Protein AF-0000000070922045 (afdb_homodimer)

Structure (mmCIF, N/CA/C/O backbone):
data_AF-0000000070922045-model_v1
#
loop_
_entity.id
_entity.type
_entity.pdbx_description
1 polymer 'Cytochrome c-type protein'
#
loop_
_atom_site.group_PDB
_atom_site.id
_atom_site.type_symbol
_atom_site.label_atom_id
_atom_site.label_alt_id
_atom_site.label_comp_id
_atom_site.label_asym_id
_atom_site.label_entity_id
_atom_site.label_seq_id
_atom_site.pdbx_PDB_ins_code
_atom_site.Cartn_x
_atom_site.Cartn_y
_atom_site.Cartn_z
_atom_site.occupancy
_atom_site.B_iso_or_equiv
_atom_site.auth_seq_id
_atom_site.auth_comp_id
_atom_site.auth_asym_id
_atom_site.auth_atom_id
_atom_site.pdbx_PDB_model_num
ATOM 1 N N . MET A 1 1 ? -39.562 72.812 5.473 1 36.62 1 MET A N 1
ATOM 2 C CA . MET A 1 1 ? -38.281 72.25 5.934 1 36.62 1 MET A CA 1
ATOM 3 C C . MET A 1 1 ? -38.281 70.75 5.969 1 36.62 1 MET A C 1
ATOM 5 O O . MET A 1 1 ? -39.031 70.125 6.742 1 36.62 1 MET A O 1
ATOM 9 N N . SER A 1 2 ? -38.094 70.062 4.801 1 43.34 2 SER A N 1
ATOM 10 C CA . SER A 1 2 ? -38.219 68.688 4.406 1 43.34 2 SER A CA 1
ATOM 11 C C . SER A 1 2 ? -37.25 67.812 5.164 1 43.34 2 SER A C 1
ATOM 13 O O . SER A 1 2 ? -36.031 68.062 5.141 1 43.34 2 SER A O 1
ATOM 15 N N . ASP A 1 3 ? -37.656 67.25 6.273 1 44.44 3 ASP A N 1
ATOM 16 C CA . ASP A 1 3 ? -36.938 66.25 7.129 1 44.44 3 ASP A CA 1
ATOM 17 C C . ASP A 1 3 ? -36.438 65.062 6.32 1 44.44 3 ASP A C 1
ATOM 19 O O . ASP A 1 3 ? -37.25 64.312 5.77 1 44.44 3 ASP A O 1
ATOM 23 N N . GLN A 1 4 ? -35.375 65.25 5.566 1 46.22 4 GLN A N 1
ATOM 24 C CA . GLN A 1 4 ? -34.75 64.188 4.828 1 46.22 4 GLN A CA 1
ATOM 25 C C . GLN A 1 4 ? -34.375 63.031 5.75 1 46.22 4 GLN A C 1
ATOM 27 O O . GLN A 1 4 ? -33.812 63.219 6.832 1 46.22 4 GLN A O 1
ATOM 32 N N . PRO A 1 5 ? -35.094 61.875 5.66 1 49.5 5 PRO A N 1
ATOM 33 C CA . PRO A 1 5 ? -34.812 60.719 6.504 1 49.5 5 PRO A CA 1
ATOM 34 C C . PRO A 1 5 ? -33.344 60.344 6.488 1 49.5 5 PRO A C 1
ATOM 36 O O . PRO A 1 5 ? -32.656 60.469 5.461 1 49.5 5 PRO A O 1
ATOM 39 N N . LYS A 1 6 ? -32.625 60.594 7.629 1 47.5 6 LYS A N 1
ATOM 40 C CA . LYS A 1 6 ? -31.234 60.188 7.855 1 47.5 6 LYS A CA 1
ATOM 41 C C . LYS A 1 6 ? -30.984 58.75 7.434 1 47.5 6 LYS A C 1
ATOM 43 O O . LYS A 1 6 ? -31.812 57.875 7.668 1 47.5 6 LYS A O 1
ATOM 48 N N . ASN A 1 7 ? -30.266 58.594 6.293 1 43.38 7 ASN A N 1
ATOM 49 C CA . ASN A 1 7 ? -29.766 57.344 5.719 1 43.38 7 ASN A CA 1
ATOM 50 C C . ASN A 1 7 ? -29.266 56.406 6.801 1 43.38 7 ASN A C 1
ATOM 52 O O . ASN A 1 7 ? -28.453 56.781 7.645 1 43.38 7 ASN A O 1
ATOM 56 N N . PRO A 1 8 ? -30.047 55.406 7.211 1 45.75 8 PRO A N 1
ATOM 57 C CA . PRO A 1 8 ? -29.516 54.469 8.203 1 45.75 8 PRO A CA 1
ATOM 58 C C . PRO A 1 8 ? -28.062 54.094 7.949 1 45.75 8 PRO A C 1
ATOM 60 O O . PRO A 1 8 ? -27.656 53.938 6.797 1 45.75 8 PRO A O 1
ATOM 63 N N . GLU A 1 9 ? -27.109 54.719 8.672 1 40.56 9 GLU A N 1
ATOM 64 C CA . GLU A 1 9 ? -25.703 54.344 8.648 1 40.56 9 GLU A CA 1
ATOM 65 C C . GLU A 1 9 ? -25.531 52.844 8.5 1 40.56 9 GLU A C 1
ATOM 67 O O . GLU A 1 9 ? -26.125 52.062 9.258 1 40.56 9 GLU A O 1
ATOM 72 N N . ARG A 1 10 ? -25.375 52.375 7.293 1 40.41 10 ARG A N 1
ATOM 73 C CA . ARG A 1 10 ? -25 51 6.977 1 40.41 10 ARG A CA 1
ATOM 74 C C . ARG A 1 10 ? -23.969 50.469 7.977 1 40.41 10 ARG A C 1
ATOM 76 O O . ARG A 1 10 ? -22.875 51.031 8.109 1 40.41 10 ARG A O 1
ATOM 83 N N . ARG A 1 11 ? -24.453 50.219 9.195 1 43.78 11 ARG A N 1
ATOM 84 C CA . ARG A 1 11 ? -23.562 49.438 10.031 1 43.78 11 ARG A CA 1
ATOM 85 C C . ARG A 1 11 ? -22.781 48.438 9.195 1 43.78 11 ARG A C 1
ATOM 87 O O . ARG A 1 11 ? -23.375 47.625 8.461 1 43.78 11 ARG A O 1
ATOM 94 N N . GLY A 1 12 ? -21.672 48.875 8.617 1 37.22 12 GLY A N 1
ATOM 95 C CA . GLY A 1 12 ? -20.734 48.062 7.863 1 37.22 12 GLY A CA 1
ATOM 96 C C . GLY A 1 12 ? -20.609 46.656 8.398 1 37.22 12 GLY A C 1
ATOM 97 O O . GLY A 1 12 ? -20.578 46.438 9.609 1 37.22 12 GLY A O 1
ATOM 98 N N . LEU A 1 13 ? -21.297 45.719 7.746 1 43.31 13 LEU A N 1
ATOM 99 C CA . LEU A 1 13 ? -21.078 44.281 7.906 1 43.31 13 LEU A CA 1
ATOM 100 C C . LEU A 1 13 ? -19.641 43.969 8.266 1 43.31 13 LEU A C 1
ATOM 102 O O . LEU A 1 13 ? -19.281 42.812 8.516 1 43.31 13 LEU A O 1
ATOM 106 N N . TRP A 1 14 ? -18.719 44.938 7.816 1 40.72 14 TRP A N 1
ATOM 107 C CA . TRP A 1 14 ? -17.328 44.688 8.164 1 40.72 14 TRP A CA 1
ATOM 108 C C . TRP A 1 14 ? -17.109 44.781 9.672 1 40.72 14 TRP A C 1
ATOM 110 O O . TRP A 1 14 ? -16.031 45.188 10.125 1 40.72 14 TRP A O 1
ATOM 120 N N . GLY A 1 15 ? -18.141 45.062 10.461 1 41.53 15 GLY A N 1
ATOM 121 C CA . GLY A 1 15 ? -17.719 45.125 11.852 1 41.53 15 GLY A CA 1
ATOM 122 C C . GLY A 1 15 ? -16.719 44.031 12.219 1 41.53 15 GLY A C 1
ATOM 123 O O . GLY A 1 15 ? -16.828 42.906 11.758 1 41.53 15 GLY A O 1
ATOM 124 N N . TRP A 1 16 ? -15.461 44.406 12.234 1 42.47 16 TRP A N 1
ATOM 125 C CA . TRP A 1 16 ? -14.352 43.594 12.75 1 42.47 16 TRP A CA 1
ATOM 126 C C . TRP A 1 16 ? -14.82 42.656 13.844 1 42.47 16 TRP A C 1
ATOM 128 O O . TRP A 1 16 ? -15.508 43.062 14.781 1 42.47 16 TRP A O 1
ATOM 138 N N . PRO A 1 17 ? -15.164 41.375 13.539 1 48.84 17 PRO A N 1
ATOM 139 C CA . PRO A 1 17 ? -15.539 40.531 14.68 1 48.84 17 PRO A CA 1
ATOM 140 C C . PRO A 1 17 ? -14.82 40.906 15.969 1 48.84 17 PRO A C 1
ATOM 142 O O . PRO A 1 17 ? -13.664 41.375 15.922 1 48.84 17 PRO A O 1
ATOM 145 N N . ARG A 1 18 ? -15.422 41.531 16.859 1 48.91 18 ARG A N 1
ATOM 146 C CA . ARG A 1 18 ? -14.914 41.906 18.172 1 48.91 18 ARG A CA 1
ATOM 147 C C . ARG A 1 18 ? -13.812 40.938 18.625 1 48.91 18 ARG A C 1
ATOM 149 O O . ARG A 1 18 ? -13.695 39.812 18.094 1 48.91 18 ARG A O 1
ATOM 156 N N . THR A 1 19 ? -12.914 41.219 19.609 1 52.97 19 THR A N 1
ATOM 157 C CA . THR A 1 19 ? -11.797 40.594 20.312 1 52.97 19 THR A CA 1
ATOM 158 C C . THR A 1 19 ? -12.055 39.094 20.531 1 52.97 19 THR A C 1
ATOM 160 O O . THR A 1 19 ? -11.148 38.281 20.391 1 52.97 19 THR A O 1
ATOM 163 N N . ARG A 1 20 ? -13.211 38.781 20.938 1 52.66 20 ARG A N 1
ATOM 164 C CA . ARG A 1 20 ? -13.578 37.375 21.156 1 52.66 20 ARG A CA 1
ATOM 165 C C . ARG A 1 20 ? -13.547 36.594 19.859 1 52.66 20 ARG A C 1
ATOM 167 O O . ARG A 1 20 ? -13.344 35.375 19.859 1 52.66 20 ARG A O 1
ATOM 174 N N . TRP A 1 21 ? -13.859 37.188 18.734 1 53.72 21 TRP A N 1
ATOM 175 C CA . TRP A 1 21 ? -13.758 36.531 17.453 1 53.72 21 TRP A CA 1
ATOM 176 C C . TRP A 1 21 ? -12.297 36.281 17.078 1 53.72 21 TRP A C 1
ATOM 178 O O . TRP A 1 21 ? -11.969 35.281 16.422 1 53.72 21 TRP A O 1
ATOM 188 N N . LEU A 1 22 ? -11.469 37.219 17.516 1 53.53 22 LEU A N 1
ATOM 189 C CA . LEU A 1 22 ? -10.047 37 17.266 1 53.53 22 LEU A CA 1
ATOM 190 C C . LEU A 1 22 ? -9.555 35.75 18 1 53.53 22 LEU A C 1
ATOM 192 O O . LEU A 1 22 ? -8.75 34.969 17.469 1 53.53 22 LEU A O 1
ATOM 196 N N . LEU A 1 23 ? -9.922 35.75 19.312 1 56.22 23 LEU A N 1
ATOM 197 C CA . LEU A 1 23 ? -9.516 34.562 20.031 1 56.22 23 LEU A CA 1
ATOM 198 C C . LEU A 1 23 ? -10.328 33.344 19.594 1 56.22 23 LEU A C 1
ATOM 200 O O . LEU A 1 23 ? -9.875 32.219 19.719 1 56.22 23 LEU A O 1
ATOM 204 N N . GLY A 1 24 ? -11.586 33.562 19.25 1 60.12 24 GLY A N 1
ATOM 205 C CA . GLY A 1 24 ? -12.477 32.5 18.797 1 60.12 24 GLY A CA 1
ATOM 206 C C . GLY A 1 24 ? -12.008 31.828 17.516 1 60.12 24 GLY A C 1
ATOM 207 O O . GLY A 1 24 ? -12.195 30.625 17.328 1 60.12 24 GLY A O 1
ATOM 208 N N . ILE A 1 25 ? -11.383 32.656 16.703 1 65.62 25 ILE A N 1
ATOM 209 C CA . ILE A 1 25 ? -10.961 32.125 15.406 1 65.62 25 ILE A CA 1
ATOM 210 C C . ILE A 1 25 ? -9.805 31.156 15.594 1 65.62 25 ILE A C 1
ATOM 212 O O . ILE A 1 25 ? -9.844 30.031 15.07 1 65.62 25 ILE A O 1
ATOM 216 N N . PRO A 1 26 ? -8.852 31.594 16.453 1 75.69 26 PRO A N 1
ATOM 217 C CA . PRO A 1 26 ? -7.785 30.594 16.625 1 75.69 26 PRO A CA 1
ATOM 218 C C . PRO A 1 26 ? -8.266 29.328 17.344 1 75.69 26 PRO A C 1
ATOM 220 O O . PRO A 1 26 ? -7.867 28.234 16.969 1 75.69 26 PRO A O 1
ATOM 223 N N . ILE A 1 27 ? -9.125 29.531 18.312 1 80 27 ILE A N 1
ATOM 224 C CA . ILE A 1 27 ? -9.625 28.359 19.031 1 80 27 ILE A CA 1
ATOM 225 C C . ILE A 1 27 ? -10.516 27.531 18.109 1 80 27 ILE A C 1
ATOM 227 O O . ILE A 1 27 ? -10.438 26.312 18.109 1 80 27 ILE A O 1
ATOM 231 N N . GLY A 1 28 ? -11.367 28.219 17.422 1 79.69 28 GLY A N 1
ATOM 232 C CA . GLY A 1 28 ? -12.203 27.516 16.453 1 79.69 28 GLY A CA 1
ATOM 233 C C . GLY A 1 28 ? -11.398 26.812 15.391 1 79.69 28 GLY A C 1
ATOM 234 O O . GLY A 1 28 ? -11.742 25.688 15 1 79.69 28 GLY A O 1
ATOM 235 N N . GLY A 1 29 ? -10.406 27.484 15 1 82.19 29 GLY A N 1
ATOM 236 C CA . GLY A 1 29 ? -9.539 26.859 14.016 1 82.19 29 GLY A CA 1
ATOM 237 C C . GLY A 1 29 ? -8.828 25.641 14.547 1 82.19 29 GLY A C 1
ATOM 238 O O . GLY A 1 29 ? -8.766 24.609 13.875 1 82.19 29 GLY A O 1
ATOM 239 N N . ILE A 1 30 ? -8.336 25.734 15.75 1 88.44 30 ILE A N 1
ATOM 240 C CA . ILE A 1 30 ? -7.641 24.609 16.359 1 88.44 30 ILE A CA 1
ATOM 241 C C . ILE A 1 30 ? -8.617 23.453 16.578 1 88.44 30 ILE A C 1
ATOM 243 O O . ILE A 1 30 ? -8.281 22.297 16.328 1 88.44 30 ILE A O 1
ATOM 247 N N . LEU A 1 31 ? -9.773 23.781 17.031 1 87.81 31 LEU A N 1
ATOM 248 C CA . LEU A 1 31 ? -10.773 22.75 17.203 1 87.81 31 LEU A CA 1
ATOM 249 C C . LEU A 1 31 ? -11.133 22.094 15.875 1 87.81 31 LEU A C 1
ATOM 251 O O . LEU A 1 31 ? -11.289 20.875 15.797 1 87.81 31 LEU A O 1
ATOM 255 N N . ALA A 1 32 ? -11.328 22.953 14.922 1 83.56 32 ALA A N 1
ATOM 256 C CA . ALA A 1 32 ? -11.617 22.422 13.594 1 83.56 32 ALA A CA 1
ATOM 257 C C . ALA A 1 32 ? -10.492 21.5 13.109 1 83.56 32 ALA A C 1
ATOM 259 O O . ALA A 1 32 ? -10.742 20.484 12.477 1 83.56 32 ALA A O 1
ATOM 260 N N . PHE A 1 33 ? -9.328 21.906 13.414 1 85.62 33 PHE A N 1
ATOM 261 C CA . PHE A 1 33 ? -8.172 21.109 13.023 1 85.62 33 PHE A CA 1
ATOM 262 C C . PHE A 1 33 ? -8.172 19.766 13.758 1 85.62 33 PHE A C 1
ATOM 264 O O . PHE A 1 33 ? -7.949 18.719 13.141 1 85.62 33 PHE A O 1
ATOM 271 N N . ILE A 1 34 ? -8.445 19.75 14.961 1 90.25 34 ILE A N 1
ATOM 272 C CA . ILE A 1 34 ? -8.438 18.531 15.773 1 90.25 34 ILE A CA 1
ATOM 273 C C . ILE A 1 34 ? -9.562 17.609 15.312 1 90.25 34 ILE A C 1
ATOM 275 O O . ILE A 1 34 ? -9.344 16.406 15.125 1 90.25 34 ILE A O 1
ATOM 279 N N . VAL A 1 35 ? -10.703 18.141 15.109 1 87.81 35 VAL A N 1
ATOM 280 C CA . VAL A 1 35 ? -11.844 17.344 14.664 1 87.81 35 VAL A CA 1
ATOM 281 C C . VAL A 1 35 ? -11.586 16.812 13.258 1 87.81 35 VAL A C 1
ATOM 283 O O . VAL A 1 35 ? -11.906 15.656 12.961 1 87.81 35 VAL A O 1
ATOM 286 N N . GLY A 1 36 ? -11.055 17.672 12.445 1 86.25 36 GLY A N 1
ATOM 287 C CA . GLY A 1 36 ? -10.719 17.25 11.094 1 86.25 36 GLY A CA 1
ATOM 288 C C . GLY A 1 36 ? -9.695 16.125 11.062 1 86.25 36 GLY A C 1
ATOM 289 O O . GLY A 1 36 ? -9.852 15.156 10.312 1 86.25 36 GLY A O 1
ATOM 290 N N . ALA A 1 37 ? -8.734 16.25 11.906 1 88.69 37 ALA A N 1
ATOM 291 C CA . ALA A 1 37 ? -7.707 15.219 11.984 1 88.69 37 ALA A CA 1
ATOM 292 C C . ALA A 1 37 ? -8.281 13.906 12.5 1 88.69 37 ALA A C 1
ATOM 294 O O . ALA A 1 37 ? -7.98 12.836 11.977 1 88.69 37 ALA A O 1
ATOM 295 N N . ALA A 1 38 ? -9.055 14.031 13.484 1 92.5 38 ALA A N 1
ATOM 296 C CA . ALA A 1 38 ? -9.695 12.844 14.039 1 92.5 38 ALA A CA 1
ATOM 297 C C . ALA A 1 38 ? -10.586 12.172 12.992 1 92.5 38 ALA A C 1
ATOM 299 O O . ALA A 1 38 ? -10.586 10.945 12.875 1 92.5 38 ALA A O 1
ATOM 300 N N . ALA A 1 39 ? -11.305 12.953 12.266 1 91.81 39 ALA A N 1
ATOM 301 C CA . ALA A 1 39 ? -12.172 12.422 11.219 1 91.81 39 ALA A CA 1
ATOM 302 C C . ALA A 1 39 ? -11.352 11.773 10.102 1 91.81 39 ALA A C 1
ATOM 304 O O . ALA A 1 39 ? -11.734 10.727 9.57 1 91.81 39 ALA A O 1
ATOM 305 N N . MET A 1 40 ? -10.266 12.383 9.781 1 90.94 40 MET A N 1
ATOM 306 C CA . MET A 1 40 ? -9.398 11.844 8.734 1 90.94 40 MET A CA 1
ATOM 307 C C . MET A 1 40 ? -8.812 10.5 9.156 1 90.94 40 MET A C 1
ATOM 309 O O . MET A 1 40 ? -8.859 9.539 8.391 1 90.94 40 MET A O 1
ATOM 313 N N . VAL A 1 41 ? -8.352 10.453 10.352 1 94.31 41 VAL A N 1
ATOM 314 C CA . VAL A 1 41 ? -7.742 9.219 10.836 1 94.31 41 VAL A CA 1
ATOM 315 C C . VAL A 1 41 ? -8.82 8.148 11.008 1 94.31 41 VAL A C 1
ATOM 317 O O . VAL A 1 41 ? -8.625 7 10.602 1 94.31 41 VAL A O 1
ATOM 320 N N . GLY A 1 42 ? -9.898 8.602 11.578 1 95.31 42 GLY A N 1
ATOM 321 C CA . GLY A 1 42 ? -10.984 7.652 11.758 1 95.31 42 GLY A CA 1
ATOM 322 C C . GLY A 1 42 ? -11.5 7.074 10.453 1 95.31 42 GLY A C 1
ATOM 323 O O . GLY A 1 42 ? -11.758 5.875 10.359 1 95.31 42 GLY A O 1
ATOM 324 N N . SER A 1 43 ? -11.656 7.883 9.469 1 94.12 43 SER A N 1
ATOM 325 C CA . SER A 1 43 ? -12.117 7.414 8.164 1 94.12 43 SER A CA 1
ATOM 326 C C . SER A 1 43 ? -11.086 6.492 7.512 1 94.12 43 SER A C 1
ATOM 328 O O . SER A 1 43 ? -11.453 5.492 6.887 1 94.12 43 SER A O 1
ATOM 330 N N . SER A 1 44 ? -9.82 6.836 7.695 1 95.06 44 SER A N 1
ATOM 331 C CA . SER A 1 44 ? -8.773 6.012 7.109 1 95.06 44 SER A CA 1
ATOM 332 C C . SER A 1 44 ? -8.711 4.637 7.766 1 95.06 44 SER A C 1
ATOM 334 O O . SER A 1 44 ? -8.523 3.625 7.086 1 95.06 44 SER A O 1
ATOM 336 N N . VAL A 1 45 ? -8.93 4.605 9.047 1 96.75 45 VAL A N 1
ATOM 337 C CA . VAL A 1 45 ? -8.977 3.342 9.773 1 96.75 45 VAL A CA 1
ATOM 338 C C . VAL A 1 45 ? -10.172 2.521 9.305 1 96.75 45 VAL A C 1
ATOM 340 O O . VAL A 1 45 ? -10.07 1.311 9.102 1 96.75 45 VAL A O 1
ATOM 343 N N . ALA A 1 46 ? -11.25 3.174 9.117 1 96.81 46 ALA A N 1
ATOM 344 C CA . ALA A 1 46 ? -12.445 2.484 8.648 1 96.81 46 ALA A CA 1
ATOM 345 C C . ALA A 1 46 ? -12.25 1.935 7.242 1 96.81 46 ALA A C 1
ATOM 347 O O . ALA A 1 46 ? -12.648 0.805 6.945 1 96.81 46 ALA A O 1
ATOM 348 N N . ILE A 1 47 ? -11.641 2.678 6.367 1 96.44 47 ILE A N 1
ATOM 349 C CA . ILE A 1 47 ? -11.383 2.254 4.992 1 96.44 47 ILE A CA 1
ATOM 350 C C . ILE A 1 47 ? -10.445 1.047 4.992 1 96.44 47 ILE A C 1
ATOM 352 O O . ILE A 1 47 ? -10.688 0.071 4.277 1 96.44 47 ILE A O 1
ATOM 356 N N . GLU A 1 48 ? -9.461 1.061 5.82 1 95.88 48 GLU A N 1
ATOM 357 C CA . GLU A 1 48 ? -8.531 -0.059 5.922 1 95.88 48 GLU A CA 1
ATOM 358 C C . GLU A 1 48 ? -9.227 -1.306 6.461 1 95.88 48 GLU A C 1
ATOM 360 O O . GLU A 1 48 ? -9.023 -2.406 5.945 1 95.88 48 GLU A O 1
ATOM 365 N N . ALA A 1 49 ? -10.062 -1.13 7.473 1 97.06 49 ALA A N 1
ATOM 366 C CA . ALA A 1 49 ? -10.758 -2.258 8.086 1 97.06 49 ALA A CA 1
ATOM 367 C C . ALA A 1 49 ? -11.727 -2.91 7.102 1 97.06 49 ALA A C 1
ATOM 369 O O . ALA A 1 49 ? -11.844 -4.137 7.059 1 97.06 49 ALA A O 1
ATOM 370 N N . THR A 1 50 ? -12.32 -2.107 6.273 1 97 50 THR A N 1
ATOM 371 C CA . THR A 1 50 ? -13.305 -2.627 5.332 1 97 50 THR A CA 1
ATOM 372 C C . THR A 1 50 ? -12.633 -3.041 4.023 1 97 50 THR A C 1
ATOM 374 O O . THR A 1 50 ? -13.305 -3.375 3.051 1 97 50 THR A O 1
ATOM 377 N N . SER A 1 51 ? -11.297 -2.971 4 1 96.94 51 SER A N 1
ATOM 378 C CA . SER A 1 51 ? -10.539 -3.434 2.848 1 96.94 51 SER A CA 1
ATOM 379 C C . SER A 1 51 ? -9.734 -4.684 3.184 1 96.94 51 SER A C 1
ATOM 381 O O . SER A 1 51 ? -8.945 -5.16 2.365 1 96.94 51 SER A O 1
ATOM 383 N N . SER A 1 52 ? -9.922 -5.18 4.418 1 96.25 52 SER A N 1
ATOM 384 C CA . SER A 1 52 ? -9.211 -6.391 4.828 1 96.25 52 SER A CA 1
ATOM 385 C C . SER A 1 52 ? -9.766 -7.621 4.125 1 96.25 52 SER A C 1
ATOM 387 O O . SER A 1 52 ? -10.938 -7.645 3.734 1 96.25 52 SER A O 1
ATOM 389 N N . ASP A 1 53 ? -8.984 -8.602 3.945 1 95.62 53 ASP A N 1
ATOM 390 C CA . ASP A 1 53 ? -9.422 -9.844 3.316 1 95.62 53 ASP A CA 1
ATOM 391 C C . ASP A 1 53 ? -10.609 -10.445 4.062 1 95.62 53 ASP A C 1
ATOM 393 O O . ASP A 1 53 ? -11.555 -10.93 3.441 1 95.62 53 ASP A O 1
ATOM 397 N N . ALA A 1 54 ? -10.516 -10.438 5.395 1 94.94 54 ALA A N 1
ATOM 398 C CA . ALA A 1 54 ? -11.602 -10.984 6.211 1 94.94 54 ALA A CA 1
ATOM 399 C C . ALA A 1 54 ? -12.906 -10.234 5.965 1 94.94 54 ALA A C 1
ATOM 401 O O . ALA A 1 54 ? -13.969 -10.844 5.855 1 94.94 54 ALA A O 1
ATOM 402 N N . PHE A 1 55 ? -12.867 -8.953 5.863 1 97.06 55 PHE A N 1
ATOM 403 C CA . PHE A 1 55 ? -14.07 -8.18 5.594 1 97.06 55 PHE A CA 1
ATOM 404 C C . PHE A 1 55 ? -14.609 -8.484 4.199 1 97.06 55 PHE A C 1
ATOM 406 O O . PHE A 1 55 ? -15.805 -8.734 4.035 1 97.06 55 PHE A O 1
ATOM 413 N N . CYS A 1 56 ? -13.766 -8.453 3.203 1 95.62 56 CYS A N 1
ATOM 414 C CA . CYS A 1 56 ? -14.164 -8.688 1.821 1 95.62 56 CYS A CA 1
ATOM 415 C C . CYS A 1 56 ? -14.758 -10.086 1.654 1 95.62 56 CYS A C 1
ATOM 417 O O . CYS A 1 56 ? -15.859 -10.234 1.108 1 95.62 56 CYS A O 1
ATOM 419 N N . ALA A 1 57 ? -14.125 -11.094 2.18 1 91.88 57 ALA A N 1
ATOM 420 C CA . ALA A 1 57 ? -14.422 -12.484 1.836 1 91.88 57 ALA A CA 1
ATOM 421 C C . ALA A 1 57 ? -15.516 -13.055 2.74 1 91.88 57 ALA A C 1
ATOM 423 O O . ALA A 1 57 ? -16.25 -13.945 2.338 1 91.88 57 ALA A O 1
ATOM 424 N N . THR A 1 58 ? -15.617 -12.531 3.924 1 91.12 58 THR A N 1
ATOM 425 C CA . THR A 1 58 ? -16.484 -13.219 4.871 1 91.12 58 THR A CA 1
ATOM 426 C C . THR A 1 58 ? -17.531 -12.266 5.438 1 91.12 58 THR A C 1
ATOM 428 O O . THR A 1 58 ? -18.672 -12.656 5.66 1 91.12 58 THR A O 1
ATOM 431 N N . ALA A 1 59 ? -17.172 -11.109 5.625 1 94.12 59 ALA A N 1
ATOM 432 C CA . ALA A 1 59 ? -18.109 -10.188 6.266 1 94.12 59 ALA A CA 1
ATOM 433 C C . ALA A 1 59 ? -19.047 -9.562 5.242 1 94.12 59 ALA A C 1
ATOM 435 O O . ALA A 1 59 ? -20.25 -9.445 5.496 1 94.12 59 ALA A O 1
ATOM 436 N N . CYS A 1 60 ? -18.562 -9.227 4.141 1 94.75 60 CYS A N 1
ATOM 437 C CA . CYS A 1 60 ? -19.375 -8.547 3.133 1 94.75 60 CYS A CA 1
ATOM 438 C C . CYS A 1 60 ? -19.766 -9.5 2.014 1 94.75 60 CYS A C 1
ATOM 440 O O . CYS A 1 60 ? -20.953 -9.609 1.666 1 94.75 60 CYS A O 1
ATOM 442 N N . HIS A 1 61 ? -18.859 -10.156 1.481 1 94.12 61 HIS A N 1
ATOM 443 C CA . HIS A 1 61 ? -19.141 -11.117 0.424 1 94.12 61 HIS A CA 1
ATOM 444 C C . HIS A 1 61 ? -19.234 -12.539 0.979 1 94.12 61 HIS A C 1
ATOM 446 O O . HIS A 1 61 ? -18.453 -12.914 1.858 1 94.12 61 HIS A O 1
ATOM 452 N N . SER A 1 62 ? -20.078 -13.32 0.371 1 91.06 62 SER A N 1
ATOM 453 C CA . SER A 1 62 ? -20.172 -14.742 0.694 1 91.06 62 SER A CA 1
ATOM 454 C C . SER A 1 62 ? -19.172 -15.562 -0.114 1 91.06 62 SER A C 1
ATOM 456 O O . SER A 1 62 ? -19.547 -16.547 -0.76 1 91.06 62 SER A O 1
ATOM 458 N N . HIS A 1 63 ? -17.953 -15.188 -0.061 1 89 63 HIS A N 1
ATOM 459 C CA . HIS A 1 63 ? -16.922 -15.734 -0.951 1 89 63 HIS A CA 1
ATOM 460 C C . HIS A 1 63 ? -16.094 -16.797 -0.246 1 89 63 HIS A C 1
ATOM 462 O O . HIS A 1 63 ? -15.172 -17.359 -0.84 1 89 63 HIS A O 1
ATOM 468 N N . GLU A 1 64 ? -16.391 -17.125 0.981 1 90.5 64 GLU A N 1
ATOM 469 C CA . GLU A 1 64 ? -15.547 -17.984 1.8 1 90.5 64 GLU A CA 1
ATOM 470 C C . GLU A 1 64 ? -15.367 -19.359 1.162 1 90.5 64 GLU A C 1
ATOM 472 O O . GLU A 1 64 ? -14.289 -19.953 1.244 1 90.5 64 GLU A O 1
ATOM 477 N N . GLU A 1 65 ? -16.359 -19.766 0.394 1 91.19 65 GLU A N 1
ATOM 478 C CA . GLU A 1 65 ? -16.328 -21.156 -0.031 1 91.19 65 GLU A CA 1
ATOM 479 C C . GLU A 1 65 ? -15.953 -21.281 -1.504 1 91.19 65 GLU A C 1
ATOM 481 O O . GLU A 1 65 ? -15.625 -22.359 -1.981 1 91.19 65 GLU A O 1
ATOM 486 N N . PHE A 1 66 ? -15.984 -20.281 -2.227 1 89.62 66 PHE A N 1
ATOM 487 C CA . PHE A 1 66 ? -15.773 -20.516 -3.65 1 89.62 66 PHE A CA 1
ATOM 488 C C . PHE A 1 66 ? -14.82 -19.484 -4.23 1 89.62 66 PHE A C 1
ATOM 490 O O . PHE A 1 66 ? -14.117 -19.75 -5.211 1 89.62 66 PHE A O 1
ATOM 497 N N . VAL A 1 67 ? -14.773 -18.266 -3.826 1 93.38 67 VAL A N 1
ATOM 498 C CA . VAL A 1 67 ? -13.828 -17.297 -4.359 1 93.38 67 VAL A CA 1
ATOM 499 C C . VAL A 1 67 ? -12.57 -17.266 -3.494 1 93.38 67 VAL A C 1
ATOM 501 O O . VAL A 1 67 ? -11.453 -17.25 -4.016 1 93.38 67 VAL A O 1
ATOM 504 N N . TYR A 1 68 ? -12.703 -17.297 -2.242 1 95.25 68 TYR A N 1
ATOM 505 C CA . TYR A 1 68 ? -11.609 -17.25 -1.283 1 95.25 68 TYR A CA 1
ATOM 506 C C . TYR A 1 68 ? -10.641 -18.406 -1.489 1 95.25 68 TYR A C 1
ATOM 508 O O . TYR A 1 68 ? -9.43 -18.219 -1.558 1 95.25 68 TYR A O 1
ATOM 516 N N . PRO A 1 69 ? -11.141 -19.641 -1.7 1 95.5 69 PRO A N 1
ATOM 517 C CA . PRO A 1 69 ? -10.219 -20.766 -1.936 1 95.5 69 PRO A CA 1
ATOM 518 C C . PRO A 1 69 ? -9.422 -20.609 -3.23 1 95.5 69 PRO A C 1
ATOM 520 O O . PRO A 1 69 ? -8.273 -21.031 -3.305 1 95.5 69 PRO A O 1
ATOM 523 N N . GLU A 1 70 ? -10.031 -20.031 -4.27 1 95.69 70 GLU A N 1
ATOM 524 C CA . GLU A 1 70 ? -9.305 -19.797 -5.516 1 95.69 70 GLU A CA 1
ATOM 525 C C . GLU A 1 70 ? -8.117 -18.859 -5.293 1 95.69 70 GLU A C 1
ATOM 527 O O . GLU A 1 70 ? -7.02 -19.125 -5.793 1 95.69 70 GLU A O 1
ATOM 532 N N . TRP A 1 71 ? -8.336 -17.844 -4.52 1 96.5 71 TRP A N 1
ATOM 533 C CA . TRP A 1 71 ? -7.277 -16.891 -4.176 1 96.5 71 TRP A CA 1
ATOM 534 C C . TRP A 1 71 ? -6.172 -17.578 -3.379 1 96.5 71 TRP A C 1
ATOM 536 O O . TRP A 1 71 ? -4.988 -17.375 -3.645 1 96.5 71 TRP A O 1
ATOM 546 N N . LYS A 1 72 ? -6.5 -18.453 -2.461 1 95.94 72 LYS A N 1
ATOM 547 C CA . LYS A 1 72 ? -5.539 -19.125 -1.586 1 95.94 72 LYS A CA 1
ATOM 548 C C . LYS A 1 72 ? -4.668 -20.094 -2.371 1 95.94 72 LYS A C 1
ATOM 550 O O . LYS A 1 72 ? -3.572 -20.453 -1.929 1 95.94 72 LYS A O 1
ATOM 555 N N . GLU A 1 73 ? -5.133 -20.5 -3.537 1 95.75 73 GLU A N 1
ATOM 556 C CA . GLU A 1 73 ? -4.387 -21.453 -4.355 1 95.75 73 GLU A CA 1
ATOM 557 C C . GLU A 1 73 ? -3.547 -20.734 -5.41 1 95.75 73 GLU A C 1
ATOM 559 O O . GLU A 1 73 ? -2.801 -21.375 -6.156 1 95.75 73 GLU A O 1
ATOM 564 N N . SER A 1 74 ? -3.625 -19.453 -5.387 1 96.38 74 SER A N 1
ATOM 565 C CA . SER A 1 74 ? -2.941 -18.688 -6.422 1 96.38 74 SER A CA 1
ATOM 566 C C . SER A 1 74 ? -1.549 -18.266 -5.969 1 96.38 74 SER A C 1
ATOM 568 O O . SER A 1 74 ? -1.22 -18.359 -4.785 1 96.38 74 SER A O 1
ATOM 570 N N . ILE A 1 75 ? -0.743 -17.719 -6.926 1 95.88 75 ILE A N 1
ATOM 571 C CA . ILE A 1 75 ? 0.607 -17.219 -6.688 1 95.88 75 ILE A CA 1
ATOM 572 C C . ILE A 1 75 ? 0.545 -15.945 -5.855 1 95.88 75 ILE A C 1
ATOM 574 O O . ILE A 1 75 ? 1.545 -15.531 -5.262 1 95.88 75 ILE A O 1
ATOM 578 N N . HIS A 1 76 ? -0.675 -15.305 -5.766 1 97.5 76 HIS A N 1
ATOM 579 C CA . HIS A 1 76 ? -0.816 -14.047 -5.031 1 97.5 76 HIS A CA 1
ATOM 580 C C . HIS A 1 76 ? -1.116 -14.305 -3.557 1 97.5 76 HIS A C 1
ATOM 582 O O . HIS A 1 76 ? -1.197 -13.367 -2.762 1 97.5 76 HIS A O 1
ATOM 588 N N . TYR A 1 77 ? -1.246 -15.57 -3.242 1 97.5 77 TYR A N 1
ATOM 589 C CA . TYR A 1 77 ? -1.354 -15.945 -1.838 1 97.5 77 TYR A CA 1
ATOM 590 C C . TYR A 1 77 ? -0.052 -16.562 -1.337 1 97.5 77 TYR A C 1
ATOM 592 O O . TYR A 1 77 ? 0.454 -16.188 -0.278 1 97.5 77 TYR A O 1
ATOM 600 N N . SER A 1 78 ? 0.454 -17.5 -2.104 1 96.81 78 SER A N 1
ATOM 601 C CA . SER A 1 78 ? 1.681 -18.188 -1.732 1 96.81 78 SER A CA 1
ATOM 602 C C . SER A 1 78 ? 2.672 -18.234 -2.891 1 96.81 78 SER A C 1
ATOM 604 O O . SER A 1 78 ? 2.307 -18.578 -4.016 1 96.81 78 SER A O 1
ATOM 606 N N . ASN A 1 79 ? 3.879 -17.891 -2.633 1 96.06 79 ASN A N 1
ATOM 607 C CA . ASN A 1 79 ? 4.969 -17.812 -3.602 1 96.06 79 ASN A CA 1
ATOM 608 C C . ASN A 1 79 ? 6.328 -17.812 -2.916 1 96.06 79 ASN A C 1
ATOM 610 O O . ASN A 1 79 ? 6.41 -17.781 -1.688 1 96.06 79 ASN A O 1
ATOM 614 N N . PRO A 1 80 ? 7.402 -17.766 -3.633 1 93 80 PRO A N 1
ATOM 615 C CA . PRO A 1 80 ? 8.727 -17.922 -3.027 1 93 80 PRO A CA 1
ATOM 616 C C . PRO A 1 80 ? 9.133 -16.734 -2.174 1 93 80 PRO A C 1
ATOM 618 O O . PRO A 1 80 ? 9.938 -16.875 -1.247 1 93 80 PRO A O 1
ATOM 621 N N . SER A 1 81 ? 8.617 -15.617 -2.441 1 94 81 SER A N 1
ATOM 622 C CA . SER A 1 81 ? 9.008 -14.438 -1.687 1 94 81 SER A CA 1
ATOM 623 C C . SER A 1 81 ? 8.086 -14.211 -0.494 1 94 81 SER A C 1
ATOM 625 O O . SER A 1 81 ? 8.375 -13.383 0.375 1 94 81 SER A O 1
ATOM 627 N N . GLY A 1 82 ? 6.949 -14.906 -0.461 1 96.12 82 GLY A N 1
ATOM 628 C CA . GLY A 1 82 ? 5.996 -14.758 0.626 1 96.12 82 GLY A CA 1
ATOM 629 C C . GLY A 1 82 ? 5.172 -13.484 0.525 1 96.12 82 GLY A C 1
ATOM 630 O O . GLY A 1 82 ? 4.48 -13.109 1.475 1 96.12 82 GLY A O 1
ATOM 631 N N . VAL A 1 83 ? 5.293 -12.805 -0.64 1 97.31 83 VAL A N 1
ATOM 632 C CA . VAL A 1 83 ? 4.508 -11.594 -0.858 1 97.31 83 VAL A CA 1
ATOM 633 C C . VAL A 1 83 ? 3.055 -11.969 -1.15 1 97.31 83 VAL A C 1
ATOM 635 O O . VAL A 1 83 ? 2.785 -12.805 -2.018 1 97.31 83 VAL A O 1
ATOM 638 N N . ARG A 1 84 ? 2.145 -11.32 -0.387 1 97.38 84 ARG A N 1
ATOM 639 C CA . ARG A 1 84 ? 0.729 -11.609 -0.592 1 97.38 84 ARG A CA 1
ATOM 640 C C . ARG A 1 84 ? -0.014 -10.383 -1.104 1 97.38 84 ARG A C 1
ATOM 642 O O . ARG A 1 84 ? 0.12 -9.297 -0.545 1 97.38 84 ARG A O 1
ATOM 649 N N . ALA A 1 85 ? -0.72 -10.547 -2.193 1 97.44 85 ALA A N 1
ATOM 650 C CA . ALA A 1 85 ? -1.681 -9.547 -2.648 1 97.44 85 ALA A CA 1
ATOM 651 C C . ALA A 1 85 ? -3.1 -9.906 -2.219 1 97.44 85 ALA A C 1
ATOM 653 O O . ALA A 1 85 ? -3.643 -10.93 -2.652 1 97.44 85 ALA A O 1
ATOM 654 N N . GLY A 1 86 ? -3.654 -9.023 -1.37 1 96.62 86 GLY A N 1
ATOM 655 C CA . GLY A 1 86 ? -4.996 -9.297 -0.879 1 96.62 86 GLY A CA 1
ATOM 656 C C . GLY A 1 86 ? -6.082 -8.844 -1.836 1 96.62 86 GLY A C 1
ATOM 657 O O . GLY A 1 86 ? -5.793 -8.398 -2.949 1 96.62 86 GLY A O 1
ATOM 658 N N . CYS A 1 87 ? -7.305 -9 -1.338 1 96.75 87 CYS A N 1
ATOM 659 C CA . CYS A 1 87 ? -8.461 -8.68 -2.168 1 96.75 87 CYS A CA 1
ATOM 660 C C . CYS A 1 87 ? -8.406 -7.23 -2.641 1 96.75 87 CYS A C 1
ATOM 662 O O . CYS A 1 87 ? -8.453 -6.961 -3.844 1 96.75 87 CYS A O 1
ATOM 664 N N . ALA A 1 88 ? -8.227 -6.348 -1.735 1 96.81 88 ALA A N 1
ATOM 665 C CA . ALA A 1 88 ? -8.289 -4.922 -2.035 1 96.81 88 ALA A CA 1
ATOM 666 C C . ALA A 1 88 ? -7.082 -4.488 -2.865 1 96.81 88 ALA A C 1
ATOM 668 O O . ALA A 1 88 ? -7.145 -3.49 -3.59 1 96.81 88 ALA A O 1
ATOM 669 N N . ASP A 1 89 ? -5.996 -5.184 -2.826 1 96.44 89 ASP A N 1
ATOM 670 C CA . ASP A 1 89 ? -4.805 -4.848 -3.604 1 96.44 89 ASP A CA 1
ATOM 671 C C . ASP A 1 89 ? -5.094 -4.906 -5.102 1 96.44 89 ASP A C 1
ATOM 673 O O . ASP A 1 89 ? -4.492 -4.168 -5.883 1 96.44 89 ASP A O 1
ATOM 677 N N . CYS A 1 90 ? -5.988 -5.738 -5.434 1 96.5 90 CYS A N 1
ATOM 678 C CA . CYS A 1 90 ? -6.312 -5.926 -6.844 1 96.5 90 CYS A CA 1
ATOM 679 C C . CYS A 1 90 ? -7.633 -5.254 -7.195 1 96.5 90 CYS A C 1
ATOM 681 O O . CYS A 1 90 ? -7.797 -4.738 -8.305 1 96.5 90 CYS A O 1
ATOM 683 N N . HIS A 1 91 ? -8.555 -5.215 -6.273 1 95.94 91 HIS A N 1
ATOM 684 C CA . HIS A 1 91 ? -9.922 -4.844 -6.621 1 95.94 91 HIS A CA 1
ATOM 685 C C . HIS A 1 91 ? -10.203 -3.391 -6.262 1 95.94 91 HIS A C 1
ATOM 687 O O . HIS A 1 91 ? -11.25 -2.85 -6.621 1 95.94 91 HIS A O 1
ATOM 693 N N . ILE A 1 92 ? -9.273 -2.76 -5.566 1 94.88 92 ILE A N 1
ATOM 694 C CA . ILE A 1 92 ? -9.414 -1.354 -5.199 1 94.88 92 ILE A CA 1
ATOM 695 C C . ILE A 1 92 ? -8.141 -0.594 -5.566 1 94.88 92 ILE A C 1
ATOM 697 O O . ILE A 1 92 ? -7.047 -0.944 -5.113 1 94.88 92 ILE A O 1
ATOM 701 N N . PRO A 1 93 ? -8.398 0.533 -6.348 1 92.88 93 PRO A N 1
ATOM 702 C CA . PRO A 1 93 ? -7.207 1.349 -6.59 1 92.88 93 PRO A CA 1
ATOM 703 C C . PRO A 1 93 ? -6.57 1.86 -5.301 1 92.88 93 PRO A C 1
ATOM 705 O O . PRO A 1 93 ? -7.273 2.117 -4.32 1 92.88 93 PRO A O 1
ATOM 708 N N . GLN A 1 94 ? -5.27 2.072 -5.348 1 91.56 94 GLN A N 1
ATOM 709 C CA . GLN A 1 94 ? -4.559 2.42 -4.121 1 91.56 94 GLN A CA 1
ATOM 710 C C . GLN A 1 94 ? -4.535 3.93 -3.908 1 91.56 94 GLN A C 1
ATOM 712 O O . GLN A 1 94 ? -4.352 4.402 -2.783 1 91.56 94 GLN A O 1
ATOM 717 N N . HIS A 1 95 ? -4.77 4.688 -4.953 1 93.62 95 HIS A N 1
ATOM 718 C CA . HIS A 1 95 ? -4.57 6.129 -4.852 1 93.62 95 HIS A CA 1
ATOM 719 C C . HIS A 1 95 ? -5.906 6.867 -4.801 1 93.62 95 HIS A C 1
ATOM 721 O O . HIS A 1 95 ? -6.879 6.441 -5.426 1 93.62 95 HIS A O 1
ATOM 727 N N . TYR A 1 96 ? -5.832 7.914 -4.105 1 94.88 96 TYR A N 1
ATOM 728 C CA . TYR A 1 96 ? -6.996 8.789 -4.055 1 94.88 96 TYR A CA 1
ATOM 729 C C . TYR A 1 96 ? -7.016 9.742 -5.246 1 94.88 96 TYR A C 1
ATOM 731 O O . TYR A 1 96 ? -5.965 10.133 -5.754 1 94.88 96 TYR A O 1
ATOM 739 N N . PRO A 1 97 ? -8.219 10.094 -5.715 1 95.12 97 PRO A N 1
ATOM 740 C CA . PRO A 1 97 ? -9.547 9.781 -5.164 1 95.12 97 PRO A CA 1
ATOM 741 C C . PRO A 1 97 ? -10.094 8.445 -5.656 1 95.12 97 PRO A C 1
ATOM 743 O O . PRO A 1 97 ? -11.141 8 -5.195 1 95.12 97 PRO A O 1
ATOM 746 N N . ASP A 1 98 ? -9.438 7.805 -6.586 1 94.31 98 ASP A N 1
ATOM 747 C CA . ASP A 1 98 ? -9.938 6.586 -7.215 1 94.31 98 ASP A CA 1
ATOM 748 C C . ASP A 1 98 ? -10.25 5.52 -6.168 1 94.31 98 ASP A C 1
ATOM 750 O O . ASP A 1 98 ? -11.242 4.797 -6.293 1 94.31 98 ASP A O 1
ATOM 754 N N . LYS A 1 99 ? -9.406 5.402 -5.207 1 95.31 99 LYS A N 1
ATOM 755 C CA . LYS A 1 99 ? -9.656 4.457 -4.121 1 95.31 99 LYS A CA 1
ATOM 756 C C . LYS A 1 99 ? -11.047 4.645 -3.531 1 95.31 99 LYS A C 1
ATOM 758 O O . LYS A 1 99 ? -11.828 3.691 -3.445 1 95.31 99 LYS A O 1
ATOM 763 N N . LEU A 1 100 ? -11.367 5.828 -3.223 1 95 100 LEU A N 1
ATOM 764 C CA . LEU A 1 100 ? -12.656 6.129 -2.6 1 95 100 LEU A CA 1
ATOM 765 C C . LEU A 1 100 ? -13.797 5.91 -3.584 1 95 100 LEU A C 1
ATOM 767 O O . LEU A 1 100 ? -14.852 5.375 -3.215 1 95 100 LEU A O 1
ATOM 771 N N . ILE A 1 101 ? -13.617 6.355 -4.758 1 94.19 101 ILE A N 1
ATOM 772 C CA . ILE A 1 101 ? -14.664 6.242 -5.773 1 94.19 101 ILE A CA 1
ATOM 773 C C . ILE A 1 101 ? -14.992 4.773 -6.008 1 94.19 101 ILE A C 1
ATOM 775 O O . ILE A 1 101 ? -16.156 4.375 -5.945 1 94.19 101 ILE A O 1
ATOM 779 N N . VAL A 1 102 ? -13.977 3.959 -6.211 1 94.69 102 VAL A N 1
ATOM 780 C CA . VAL A 1 102 ? -14.219 2.555 -6.531 1 94.69 102 VAL A CA 1
ATOM 781 C C . VAL A 1 102 ? -14.75 1.828 -5.297 1 94.69 102 VAL A C 1
ATOM 783 O O . VAL A 1 102 ? -15.695 1.042 -5.391 1 94.69 102 VAL A O 1
ATOM 786 N N . LYS A 1 103 ? -14.125 2.086 -4.168 1 95.56 103 LYS A N 1
ATOM 787 C CA . LYS A 1 103 ? -14.602 1.432 -2.951 1 95.56 103 LYS A CA 1
ATOM 788 C C . LYS A 1 103 ? -16.078 1.746 -2.697 1 95.56 103 LYS A C 1
ATOM 790 O O . LYS A 1 103 ? -16.859 0.854 -2.363 1 95.56 103 LYS A O 1
ATOM 795 N N . THR A 1 104 ? -16.453 2.955 -2.896 1 95.44 104 THR A N 1
ATOM 796 C CA . THR A 1 104 ? -17.828 3.357 -2.627 1 95.44 104 THR A CA 1
ATOM 797 C C . THR A 1 104 ? -18.766 2.773 -3.67 1 95.44 104 THR A C 1
ATOM 799 O O . THR A 1 104 ? -19.781 2.172 -3.322 1 95.44 104 THR A O 1
ATOM 802 N N . THR A 1 105 ? -18.484 2.947 -4.949 1 95.5 105 THR A N 1
ATOM 803 C CA . THR A 1 105 ? -19.375 2.484 -6.008 1 95.5 105 THR A CA 1
ATOM 804 C C . THR A 1 105 ? -19.484 0.961 -5.992 1 95.5 105 THR A C 1
ATOM 806 O O . THR A 1 105 ? -20.578 0.411 -6.117 1 95.5 105 THR A O 1
ATOM 809 N N . SER A 1 106 ? -18.375 0.29 -5.875 1 94.81 106 SER A N 1
ATOM 810 C CA . SER A 1 106 ? -18.422 -1.166 -5.793 1 94.81 106 SER A CA 1
ATOM 811 C C . SER A 1 106 ? -19.125 -1.625 -4.516 1 94.81 106 SER A C 1
ATOM 813 O O . SER A 1 106 ? -19.859 -2.611 -4.523 1 94.81 106 SER A O 1
ATOM 815 N N . GLY A 1 107 ? -18.828 -0.917 -3.416 1 96 107 GLY A N 1
ATOM 816 C CA . GLY A 1 107 ? -19.516 -1.245 -2.174 1 96 107 GLY A CA 1
ATOM 817 C C . GLY A 1 107 ? -21.031 -1.169 -2.281 1 96 107 GLY A C 1
ATOM 818 O O . GLY A 1 107 ? -21.734 -2.066 -1.82 1 96 107 GLY A O 1
ATOM 819 N N . ILE A 1 108 ? -21.469 -0.16 -2.889 1 96.75 108 ILE A N 1
ATOM 820 C CA . ILE A 1 108 ? -22.906 0.021 -3.064 1 96.75 108 ILE A CA 1
ATOM 821 C C . ILE A 1 108 ? -23.453 -1.073 -3.977 1 96.75 108 ILE A C 1
ATOM 823 O O . ILE A 1 108 ? -24.469 -1.713 -3.654 1 96.75 108 ILE A O 1
ATOM 827 N N . ARG A 1 109 ? -22.828 -1.277 -5.09 1 96.19 109 ARG A N 1
ATOM 828 C CA . ARG A 1 109 ? -23.266 -2.281 -6.055 1 96.19 109 ARG A CA 1
ATOM 829 C C . ARG A 1 109 ? -23.25 -3.676 -5.438 1 96.19 109 ARG A C 1
ATOM 831 O O . ARG A 1 109 ? -24.234 -4.41 -5.52 1 96.19 109 ARG A O 1
ATOM 838 N N . ASP A 1 110 ? -22.172 -4.016 -4.805 1 95.88 110 ASP A N 1
ATOM 839 C CA . ASP A 1 110 ? -22.016 -5.359 -4.262 1 95.88 110 ASP A CA 1
ATOM 840 C C . ASP A 1 110 ? -22.938 -5.582 -3.064 1 95.88 110 ASP A C 1
ATOM 842 O O . ASP A 1 110 ? -23.422 -6.691 -2.848 1 95.88 110 ASP A O 1
ATOM 846 N N . SER A 1 111 ? -23.109 -4.512 -2.271 1 97.19 111 SER A N 1
ATOM 847 C CA . SER A 1 111 ? -24.078 -4.637 -1.178 1 97.19 111 SER A CA 1
ATOM 848 C C . SER A 1 111 ? -25.469 -4.922 -1.704 1 97.19 111 SER A C 1
ATOM 850 O O . SER A 1 111 ? -26.203 -5.75 -1.146 1 97.19 111 SER A O 1
ATOM 852 N N . TYR A 1 112 ? -25.891 -4.289 -2.736 1 97.69 112 TYR A N 1
ATOM 853 C CA . TYR A 1 112 ? -27.203 -4.512 -3.352 1 97.69 112 TYR A CA 1
ATOM 854 C C . TYR A 1 112 ? -27.312 -5.934 -3.889 1 97.69 112 TYR A C 1
ATOM 856 O O . TYR A 1 112 ? -28.312 -6.613 -3.666 1 97.69 112 TYR A O 1
ATOM 864 N N . HIS A 1 113 ? -26.25 -6.383 -4.602 1 97.19 113 HIS A N 1
ATOM 865 C CA . HIS A 1 113 ? -26.281 -7.711 -5.203 1 97.19 113 HIS A CA 1
ATOM 866 C C . HIS A 1 113 ? -26.156 -8.797 -4.141 1 97.19 113 HIS A C 1
ATOM 868 O O . HIS A 1 113 ? -26.688 -9.898 -4.309 1 97.19 113 HIS A O 1
ATOM 874 N N . GLU A 1 114 ? -25.484 -8.484 -3.023 1 96.69 114 GLU A N 1
ATOM 875 C CA . GLU A 1 114 ? -25.266 -9.461 -1.965 1 96.69 114 GLU A CA 1
ATOM 876 C C . GLU A 1 114 ? -26.469 -9.547 -1.029 1 96.69 114 GLU A C 1
ATOM 878 O O . GLU A 1 114 ? -26.938 -10.648 -0.703 1 96.69 114 GLU A O 1
ATOM 883 N N . PHE A 1 115 ? -27.047 -8.422 -0.686 1 96.81 115 PHE A N 1
ATOM 884 C CA . PHE A 1 115 ? -27.969 -8.43 0.447 1 96.81 115 PHE A CA 1
ATOM 885 C C . PHE A 1 115 ? -29.391 -8.18 -0.016 1 96.81 115 PHE A C 1
ATOM 887 O O . PHE A 1 115 ? -30.344 -8.57 0.66 1 96.81 115 PHE A O 1
ATOM 894 N N . VAL A 1 116 ? -29.578 -7.578 -1.101 1 97.62 116 VAL A N 1
ATOM 895 C CA . VAL A 1 116 ? -30.922 -7.258 -1.553 1 97.62 116 VAL A CA 1
ATOM 896 C C . VAL A 1 116 ? -31.344 -8.234 -2.65 1 97.62 116 VAL A C 1
ATOM 898 O O . VAL A 1 116 ? -32.25 -9.055 -2.449 1 97.62 116 VAL A O 1
ATOM 901 N N . LEU A 1 117 ? -30.625 -8.266 -3.762 1 97.5 117 LEU A N 1
ATOM 902 C CA . LEU A 1 117 ? -30.969 -9.141 -4.879 1 97.5 117 LEU A CA 1
ATOM 903 C C . LEU A 1 117 ? -30.516 -10.578 -4.602 1 97.5 117 LEU A C 1
ATOM 905 O O . LEU A 1 117 ? -31.047 -11.516 -5.195 1 97.5 117 LEU A O 1
ATOM 909 N N . ARG A 1 118 ? -29.453 -10.719 -3.873 1 96.81 118 ARG A N 1
ATOM 910 C CA . ARG A 1 118 ? -28.844 -12 -3.525 1 96.81 118 ARG A CA 1
ATOM 911 C C . ARG A 1 118 ? -28.375 -12.742 -4.773 1 96.81 118 ARG A C 1
ATOM 913 O O . ARG A 1 118 ? -28.453 -13.969 -4.84 1 96.81 118 ARG A O 1
ATOM 920 N N . SER A 1 119 ? -27.922 -11.969 -5.754 1 96.06 119 SER A N 1
ATOM 921 C CA . SER A 1 119 ? -27.562 -12.539 -7.047 1 96.06 119 SER A CA 1
ATOM 922 C C . SER A 1 119 ? -26.141 -13.078 -7.047 1 96.06 119 SER A C 1
ATOM 924 O O . SER A 1 119 ? -25.703 -13.703 -8.016 1 96.06 119 SER A O 1
ATOM 926 N N . ILE A 1 120 ? -25.391 -12.891 -5.961 1 94.94 120 ILE A N 1
ATOM 927 C CA . ILE A 1 120 ? -24.031 -13.398 -5.883 1 94.94 120 ILE A CA 1
ATOM 928 C C . ILE A 1 120 ? -23.781 -14.031 -4.512 1 94.94 120 ILE A C 1
ATOM 930 O O . ILE A 1 120 ? -22.641 -14.203 -4.094 1 94.94 120 ILE A O 1
ATOM 934 N N . SER A 1 121 ? -24.844 -14.398 -3.801 1 94.19 121 SER A N 1
ATOM 935 C CA . SER A 1 121 ? -24.75 -14.773 -2.393 1 94.19 121 SER A CA 1
ATOM 936 C C . SER A 1 121 ? -24.531 -16.266 -2.225 1 94.19 121 SER A C 1
ATOM 938 O O . SER A 1 121 ? -24.266 -16.75 -1.115 1 94.19 121 SER A O 1
ATOM 940 N N . THR A 1 122 ? -24.734 -17.047 -3.297 1 94.81 122 THR A N 1
ATOM 941 C CA . THR A 1 122 ? -24.453 -18.469 -3.287 1 94.81 122 THR A CA 1
ATOM 942 C C . THR A 1 122 ? -23.516 -18.844 -4.43 1 94.81 122 THR A C 1
ATOM 944 O O . THR A 1 122 ? -23.359 -18.078 -5.387 1 94.81 122 THR A O 1
ATOM 947 N N . ARG A 1 123 ? -22.938 -19.984 -4.309 1 94.5 123 ARG A N 1
ATOM 948 C CA . ARG A 1 123 ? -22.016 -20.453 -5.34 1 94.5 123 ARG A CA 1
ATOM 949 C C . ARG A 1 123 ? -22.703 -20.5 -6.703 1 94.5 123 ARG A C 1
ATOM 951 O O . ARG A 1 123 ? -22.141 -20.031 -7.699 1 94.5 123 ARG A O 1
ATOM 958 N N . GLU A 1 124 ? -23.875 -21.109 -6.695 1 95.31 124 GLU A N 1
ATOM 959 C CA . GLU A 1 124 ? -24.609 -21.281 -7.945 1 95.31 124 GLU A CA 1
ATOM 960 C C . GLU A 1 124 ? -24.906 -19.938 -8.594 1 95.31 124 GLU A C 1
ATOM 962 O O . GLU A 1 124 ? -24.641 -19.75 -9.789 1 95.31 124 GLU A O 1
ATOM 967 N N . ARG A 1 125 ? -25.422 -19.031 -7.797 1 95.25 125 ARG A N 1
ATOM 968 C CA . ARG A 1 125 ? -25.781 -17.703 -8.312 1 95.25 125 ARG A CA 1
ATOM 969 C C . ARG A 1 125 ? -24.547 -16.938 -8.758 1 95.25 125 ARG A C 1
ATOM 971 O O . ARG A 1 125 ? -24.578 -16.234 -9.773 1 95.25 125 ARG A O 1
ATOM 978 N N . PHE A 1 126 ? -23.453 -17.031 -8.023 1 95.38 126 PHE A N 1
ATOM 979 C CA . PHE A 1 126 ? -22.188 -16.391 -8.375 1 95.38 126 PHE A CA 1
ATOM 980 C C . PHE A 1 126 ? -21.656 -16.922 -9.695 1 95.38 126 PHE A C 1
ATOM 982 O O . PHE A 1 126 ? -21.297 -16.156 -10.586 1 95.38 126 PHE A O 1
ATOM 989 N N . GLU A 1 127 ? -21.688 -18.234 -9.82 1 94.19 127 GLU A N 1
ATOM 990 C CA . GLU A 1 127 ? -21.156 -18.875 -11.016 1 94.19 127 GLU A CA 1
ATOM 991 C C . GLU A 1 127 ? -21.969 -18.484 -12.25 1 94.19 127 GLU A C 1
ATOM 993 O O . GLU A 1 127 ? -21.422 -18.359 -13.352 1 94.19 127 GLU A O 1
ATOM 998 N N . ASP A 1 128 ? -23.234 -18.297 -12.039 1 93.88 128 ASP A N 1
ATOM 999 C CA . ASP A 1 128 ? -24.109 -17.891 -13.133 1 93.88 128 ASP A CA 1
ATOM 1000 C C . ASP A 1 128 ? -23.703 -16.516 -13.664 1 93.88 128 ASP A C 1
ATOM 1002 O O . ASP A 1 128 ? -23.938 -16.203 -14.836 1 93.88 128 ASP A O 1
ATOM 1006 N N . ARG A 1 129 ? -23.047 -15.742 -12.805 1 93.56 129 ARG A N 1
ATOM 1007 C CA . ARG A 1 129 ? -22.719 -14.367 -13.18 1 93.56 129 ARG A CA 1
ATOM 1008 C C . ARG A 1 129 ? -21.219 -14.172 -13.297 1 93.56 129 ARG A C 1
ATOM 1010 O O . ARG A 1 129 ? -20.75 -13.062 -13.555 1 93.56 129 ARG A O 1
ATOM 1017 N N . ARG A 1 130 ? -20.438 -15.117 -13.094 1 94.12 130 ARG A N 1
ATOM 1018 C CA . ARG A 1 130 ? -18.984 -15.039 -13 1 94.12 130 ARG A CA 1
ATOM 1019 C C . ARG A 1 130 ? -18.391 -14.383 -14.242 1 94.12 130 ARG A C 1
ATOM 1021 O O . ARG A 1 130 ? -17.531 -13.492 -14.141 1 94.12 130 ARG A O 1
ATOM 1028 N N . GLY A 1 131 ? -18.859 -14.852 -15.391 1 93.12 131 GLY A N 1
ATOM 1029 C CA . GLY A 1 131 ? -18.344 -14.297 -16.625 1 93.12 131 GLY A CA 1
ATOM 1030 C C . GLY A 1 131 ? -18.562 -12.797 -16.75 1 93.12 131 GLY A C 1
ATOM 1031 O O . GLY A 1 131 ? -17.641 -12.055 -17.078 1 93.12 131 GLY A O 1
ATOM 1032 N N . GLU A 1 132 ? -19.766 -12.367 -16.484 1 92.69 132 GLU A N 1
ATOM 1033 C CA . GLU A 1 132 ? -20.109 -10.953 -16.547 1 92.69 132 GLU A CA 1
ATOM 1034 C C . GLU A 1 132 ? -19.297 -10.133 -15.555 1 92.69 132 GLU A C 1
ATOM 1036 O O . GLU A 1 132 ? -18.797 -9.055 -15.891 1 92.69 132 GLU A O 1
ATOM 1041 N N . MET A 1 133 ? -19.172 -10.641 -14.383 1 93.5 133 MET A N 1
ATOM 1042 C CA . MET A 1 133 ? -18.438 -9.93 -13.336 1 93.5 133 MET A CA 1
ATOM 1043 C C . MET A 1 133 ? -16.953 -9.852 -13.672 1 93.5 133 MET A C 1
ATOM 1045 O O . MET A 1 133 ? -16.328 -8.805 -13.492 1 93.5 133 MET A O 1
ATOM 1049 N N . ALA A 1 134 ? -16.406 -10.922 -14.18 1 94.38 134 ALA A N 1
ATOM 1050 C CA . ALA A 1 134 ? -15 -10.93 -14.586 1 94.38 134 ALA A CA 1
ATOM 1051 C C . ALA A 1 134 ? -14.75 -9.914 -15.695 1 94.38 1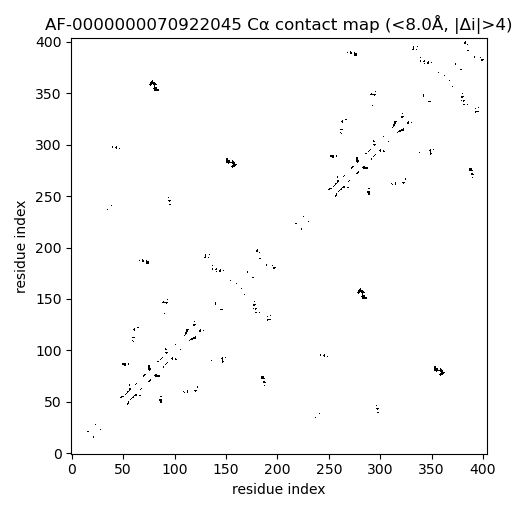34 ALA A C 1
ATOM 1053 O O . ALA A 1 134 ? -13.789 -9.141 -15.633 1 94.38 134 ALA A O 1
ATOM 1054 N N . GLU A 1 135 ? -15.617 -9.859 -16.656 1 93.06 135 GLU A N 1
ATOM 1055 C CA . GLU A 1 135 ? -15.477 -8.93 -17.766 1 93.06 135 GLU A CA 1
ATOM 1056 C C . GLU A 1 135 ? -15.523 -7.484 -17.281 1 93.06 135 GLU A C 1
ATOM 1058 O O . GLU A 1 135 ? -14.781 -6.633 -17.781 1 93.06 135 GLU A O 1
ATOM 1063 N N . ARG A 1 136 ? -16.375 -7.254 -16.375 1 92.31 136 ARG A N 1
ATOM 1064 C CA . ARG A 1 136 ? -16.484 -5.902 -15.828 1 92.31 136 ARG A CA 1
ATOM 1065 C C . ARG A 1 136 ? -15.188 -5.484 -15.141 1 92.31 136 ARG A C 1
ATOM 1067 O O . ARG A 1 136 ? -14.734 -4.352 -15.297 1 92.31 136 ARG A O 1
ATOM 1074 N N . VAL A 1 137 ? -14.625 -6.426 -14.367 1 93.62 137 VAL A N 1
ATOM 1075 C CA . VAL A 1 137 ? -13.383 -6.137 -13.656 1 93.62 137 VAL A CA 1
ATOM 1076 C C . VAL A 1 137 ? -12.25 -5.926 -14.664 1 93.62 137 VAL A C 1
ATOM 1078 O O . VAL A 1 137 ? -11.469 -4.984 -14.539 1 93.62 137 VAL A O 1
ATOM 1081 N N . TRP A 1 138 ? -12.172 -6.73 -15.688 1 94.12 138 TRP A N 1
ATOM 1082 C CA . TRP A 1 138 ? -11.117 -6.613 -16.688 1 94.12 138 TRP A CA 1
ATOM 1083 C C . TRP A 1 138 ? -11.258 -5.312 -17.469 1 94.12 138 TRP A C 1
ATOM 1085 O O . TRP A 1 138 ? -10.258 -4.645 -17.766 1 94.12 138 TRP A O 1
ATOM 1095 N N . GLU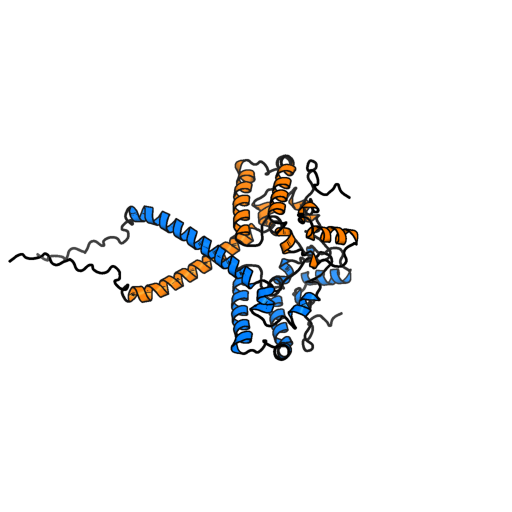 A 1 139 ? -12.469 -4.922 -17.766 1 93.19 139 GLU A N 1
ATOM 1096 C CA . GLU A 1 139 ? -12.703 -3.66 -18.453 1 93.19 139 GLU A CA 1
ATOM 1097 C C . GLU A 1 139 ? -12.258 -2.471 -17.609 1 93.19 139 GLU A C 1
ATOM 1099 O O . GLU A 1 139 ? -11.664 -1.521 -18.125 1 93.19 139 GLU A O 1
ATOM 1104 N N . ARG A 1 140 ? -12.555 -2.57 -16.406 1 92.94 140 ARG A N 1
ATOM 1105 C CA . ARG A 1 140 ? -12.125 -1.502 -15.516 1 92.94 140 ARG A CA 1
ATOM 1106 C C . ARG A 1 140 ? -10.602 -1.421 -15.445 1 92.94 140 ARG A C 1
ATOM 1108 O O . ARG A 1 140 ? -10.031 -0.329 -15.477 1 92.94 140 ARG A O 1
ATOM 1115 N N . MET A 1 141 ? -9.945 -2.545 -15.32 1 94.25 141 MET A N 1
ATOM 1116 C CA . MET A 1 141 ? -8.492 -2.578 -15.25 1 94.25 141 MET A CA 1
ATOM 1117 C C . MET A 1 141 ? -7.871 -2.078 -16.562 1 94.25 141 MET A C 1
ATOM 1119 O O . MET A 1 141 ? -6.883 -1.342 -16.531 1 94.25 141 MET A O 1
ATOM 1123 N N . ARG A 1 142 ? -8.5 -2.389 -17.594 1 94.06 142 ARG A N 1
ATOM 1124 C CA . ARG A 1 142 ? -8.023 -1.889 -18.891 1 94.06 142 ARG A CA 1
ATOM 1125 C C . ARG A 1 142 ? -8.148 -0.371 -18.969 1 94.06 142 ARG A C 1
ATOM 1127 O O . ARG A 1 142 ? -7.227 0.312 -19.422 1 94.06 142 ARG A O 1
ATOM 1134 N N . ALA A 1 143 ? -9.203 0.1 -18.484 1 93.38 143 ALA A N 1
ATOM 1135 C CA . ALA A 1 143 ? -9.516 1.522 -18.594 1 93.38 143 ALA A CA 1
ATOM 1136 C C . ALA A 1 143 ? -8.555 2.361 -17.75 1 93.38 143 ALA A C 1
ATOM 1138 O O . ALA A 1 143 ? -8.32 3.535 -18.047 1 93.38 143 ALA A O 1
ATOM 1139 N N . ASN A 1 144 ? -7.977 1.741 -16.781 1 93.94 144 ASN A N 1
ATOM 1140 C CA . ASN A 1 144 ? -7.086 2.529 -15.93 1 93.94 144 ASN A CA 1
ATOM 1141 C C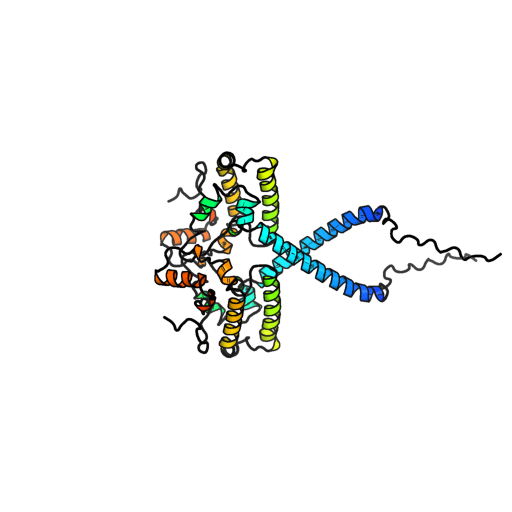 . ASN A 1 144 ? -5.648 2.027 -16.016 1 93.94 144 ASN A C 1
ATOM 1143 O O . ASN A 1 144 ? -4.879 2.172 -15.062 1 93.94 144 ASN A O 1
ATOM 1147 N N . ASP A 1 145 ? -5.359 1.301 -17.125 1 94.75 145 ASP A N 1
ATOM 1148 C CA . ASP A 1 145 ? -4.008 0.84 -17.422 1 94.75 145 ASP A CA 1
ATOM 1149 C C . ASP A 1 145 ? -3.506 -0.127 -16.359 1 94.75 145 ASP A C 1
ATOM 1151 O O . ASP A 1 145 ? -2.342 -0.069 -15.953 1 94.75 145 ASP A O 1
ATOM 1155 N N . SER A 1 146 ? -4.332 -0.941 -15.844 1 95.69 146 SER A N 1
ATOM 1156 C CA . SER A 1 146 ? -4.016 -1.972 -14.859 1 95.69 146 SER A CA 1
ATOM 1157 C C . SER A 1 146 ? -3.299 -1.38 -13.648 1 95.69 146 SER A C 1
ATOM 1159 O O . SER A 1 146 ? -2.297 -1.928 -13.188 1 95.69 146 SER A O 1
ATOM 1161 N N . GLN A 1 147 ? -3.842 -0.319 -13.164 1 95.25 147 GLN A N 1
ATOM 1162 C CA . GLN A 1 147 ? -3.213 0.426 -12.078 1 95.25 147 GLN A CA 1
ATOM 1163 C C . GLN A 1 147 ? -2.992 -0.462 -10.859 1 95.25 147 GLN A C 1
ATOM 1165 O O . GLN A 1 147 ? -1.973 -0.345 -10.172 1 95.25 147 GLN A O 1
ATOM 1170 N N . ALA A 1 148 ? -3.908 -1.377 -10.539 1 94.94 148 ALA A N 1
ATOM 1171 C CA . ALA A 1 148 ? -3.787 -2.264 -9.383 1 94.94 148 ALA A CA 1
ATOM 1172 C C . ALA A 1 148 ? -2.545 -3.145 -9.492 1 94.94 148 ALA A C 1
ATOM 1174 O O . ALA A 1 148 ? -1.857 -3.389 -8.5 1 94.94 148 ALA A O 1
ATOM 1175 N N . CYS A 1 149 ? -2.234 -3.609 -10.719 1 96.69 149 CYS A N 1
ATOM 1176 C CA . CYS A 1 149 ? -1.032 -4.398 -10.953 1 96.69 149 CYS A CA 1
ATOM 1177 C C . CYS A 1 149 ? 0.221 -3.549 -10.789 1 96.69 149 CYS A C 1
ATOM 1179 O O . CYS A 1 149 ? 1.184 -3.973 -10.148 1 96.69 149 CYS A O 1
ATOM 1181 N N . ARG A 1 150 ? 0.148 -2.377 -11.266 1 95.38 150 ARG A N 1
ATOM 1182 C CA . ARG A 1 150 ? 1.301 -1.487 -11.367 1 95.38 150 ARG A CA 1
ATOM 1183 C C . ARG A 1 150 ? 1.656 -0.894 -10.008 1 95.38 150 ARG A C 1
ATOM 1185 O O . ARG A 1 150 ? 2.717 -0.286 -9.852 1 95.38 150 ARG A O 1
ATOM 1192 N N . ASN A 1 151 ? 0.749 -1.106 -9.055 1 94.25 151 ASN A N 1
ATOM 1193 C CA . ASN A 1 151 ? 1.102 -0.709 -7.695 1 94.25 151 ASN A CA 1
ATOM 1194 C C . ASN A 1 151 ? 2.277 -1.521 -7.16 1 94.25 151 ASN A C 1
ATOM 1196 O O . ASN A 1 151 ? 3.006 -1.062 -6.281 1 94.25 151 ASN A O 1
ATOM 1200 N N . CYS A 1 152 ? 2.416 -2.715 -7.691 1 96.44 152 CYS A N 1
ATOM 1201 C CA . CYS A 1 152 ? 3.465 -3.602 -7.203 1 96.44 152 CYS A CA 1
ATOM 1202 C C . CYS A 1 152 ? 4.457 -3.938 -8.312 1 96.44 152 CYS A C 1
ATOM 1204 O O . CYS A 1 152 ? 5.668 -3.908 -8.102 1 96.44 152 CYS A O 1
ATOM 1206 N N . HIS A 1 153 ? 3.922 -4.227 -9.5 1 96.69 153 HIS A N 1
ATOM 1207 C CA . HIS A 1 153 ? 4.754 -4.707 -10.594 1 96.69 153 HIS A CA 1
ATOM 1208 C C . HIS A 1 153 ? 5.156 -3.564 -11.523 1 96.69 153 HIS A C 1
ATOM 1210 O O . HIS A 1 153 ? 4.297 -2.83 -12.016 1 96.69 153 HIS A O 1
ATOM 1216 N N . HIS A 1 154 ? 6.398 -3.537 -11.742 1 95.19 154 HIS A N 1
ATOM 1217 C CA . HIS A 1 154 ? 6.957 -2.568 -12.68 1 95.19 154 HIS A CA 1
ATOM 1218 C C . HIS A 1 154 ? 7.73 -3.266 -13.797 1 95.19 154 HIS A C 1
ATOM 1220 O O . HIS A 1 154 ? 8.602 -4.098 -13.531 1 95.19 154 HIS A O 1
ATOM 1226 N N . VAL A 1 155 ? 7.391 -2.855 -14.992 1 93.12 155 VAL A N 1
ATOM 1227 C CA . VAL A 1 155 ? 7.961 -3.537 -16.156 1 93.12 155 VAL A CA 1
ATOM 1228 C C . VAL A 1 155 ? 9.484 -3.404 -16.125 1 93.12 155 VAL A C 1
ATOM 1230 O O . VAL A 1 155 ? 10.195 -4.336 -16.516 1 93.12 155 VAL A O 1
ATOM 1233 N N . ASP A 1 156 ? 9.969 -2.289 -15.695 1 92.44 156 ASP A N 1
ATOM 1234 C CA . ASP A 1 156 ? 11.406 -2.049 -15.703 1 92.44 156 ASP A CA 1
ATOM 1235 C C . ASP A 1 156 ? 12.078 -2.697 -14.492 1 92.44 156 ASP A C 1
ATOM 1237 O O . ASP A 1 156 ? 13.297 -2.598 -14.32 1 92.44 156 ASP A O 1
ATOM 1241 N N . SER A 1 157 ? 11.289 -3.396 -13.703 1 94.75 157 SER A N 1
ATOM 1242 C CA . SER A 1 157 ? 11.836 -4 -12.492 1 94.75 157 SER A CA 1
ATOM 1243 C C . SER A 1 157 ? 12.031 -5.504 -12.664 1 94.75 157 SER A C 1
ATOM 1245 O O . SER A 1 157 ? 12.656 -6.152 -11.828 1 94.75 157 SER A O 1
ATOM 1247 N N . PHE A 1 158 ? 11.469 -6.027 -13.781 1 95.31 158 PHE A N 1
ATOM 1248 C CA . PHE A 1 158 ? 11.594 -7.469 -13.984 1 95.31 158 PHE A CA 1
ATOM 1249 C C . PHE A 1 158 ? 13.039 -7.855 -14.273 1 95.31 158 PHE A C 1
ATOM 1251 O O . PHE A 1 158 ? 13.695 -7.23 -15.102 1 95.31 158 PHE A O 1
ATOM 1258 N N . SER A 1 159 ? 13.469 -8.828 -13.562 1 94.12 159 SER A N 1
ATOM 1259 C CA . SER A 1 159 ? 14.773 -9.422 -13.852 1 94.12 159 SER A CA 1
ATOM 1260 C C . SER A 1 159 ? 14.664 -10.938 -14.016 1 94.12 159 SER A C 1
ATOM 1262 O O . SER A 1 159 ? 13.742 -11.555 -13.484 1 94.12 159 SER A O 1
ATOM 1264 N N . GLY A 1 160 ? 15.508 -11.445 -14.883 1 93.31 160 GLY A N 1
ATOM 1265 C CA . GLY A 1 160 ? 15.586 -12.883 -15.039 1 93.31 160 GLY A CA 1
ATOM 1266 C C . GLY A 1 160 ? 14.383 -13.477 -15.758 1 93.31 160 GLY A C 1
ATOM 1267 O O . GLY A 1 160 ? 14.016 -14.625 -15.523 1 93.31 160 GLY A O 1
ATOM 1268 N N . GLN A 1 161 ? 13.734 -12.688 -16.531 1 91.62 161 GLN A N 1
ATOM 1269 C CA . GLN A 1 161 ? 12.594 -13.188 -17.281 1 91.62 161 GLN A CA 1
ATOM 1270 C C . GLN A 1 161 ? 13.047 -14.094 -18.438 1 91.62 161 GLN A C 1
ATOM 1272 O O . GLN A 1 161 ? 14.172 -13.969 -18.922 1 91.62 161 GLN A O 1
ATOM 1277 N N . SER A 1 162 ? 12.109 -14.969 -18.75 1 93.81 162 SER A N 1
ATOM 1278 C CA . SER A 1 162 ? 12.359 -15.695 -20 1 93.81 162 SER A CA 1
ATOM 1279 C C . SER A 1 162 ? 12.406 -14.75 -21.188 1 93.81 162 SER A C 1
ATOM 1281 O O . SER A 1 162 ? 11.867 -13.641 -21.141 1 93.81 162 SER A O 1
ATOM 1283 N N . ALA A 1 163 ? 13.008 -15.195 -22.25 1 94.44 163 ALA A N 1
ATOM 1284 C CA . ALA A 1 163 ? 13.094 -14.398 -23.469 1 94.44 163 ALA A CA 1
ATOM 1285 C C . ALA A 1 163 ? 11.695 -14.047 -24 1 94.44 163 ALA A C 1
ATOM 1287 O O . ALA A 1 163 ? 11.453 -12.922 -24.438 1 94.44 163 ALA A O 1
ATOM 1288 N N . ARG A 1 164 ? 10.859 -14.984 -23.938 1 93.62 164 ARG A N 1
ATOM 1289 C CA . ARG A 1 164 ? 9.5 -14.758 -24.406 1 93.62 164 ARG A CA 1
ATOM 1290 C C . ARG A 1 164 ? 8.805 -13.688 -23.562 1 93.62 164 ARG A C 1
ATOM 1292 O O . ARG A 1 164 ? 8.18 -12.773 -24.109 1 93.62 164 ARG A O 1
ATOM 1299 N N . ALA A 1 165 ? 8.875 -13.836 -22.266 1 93.44 165 ALA A N 1
ATOM 1300 C CA . ALA A 1 165 ? 8.25 -12.867 -21.375 1 93.44 165 ALA A CA 1
ATOM 1301 C C . ALA A 1 165 ? 8.812 -11.469 -21.594 1 93.44 165 ALA A C 1
ATOM 1303 O O . ALA A 1 165 ? 8.062 -10.492 -21.641 1 93.44 165 ALA A O 1
ATOM 1304 N N . GLU A 1 166 ? 10.078 -11.406 -21.781 1 93.69 166 GLU A N 1
ATOM 1305 C CA . GLU A 1 166 ? 10.727 -10.125 -22.031 1 93.69 166 GLU A CA 1
ATOM 1306 C C . GLU A 1 166 ? 10.211 -9.484 -23.312 1 93.69 166 GLU A C 1
ATOM 1308 O O . GLU A 1 166 ? 9.922 -8.281 -23.344 1 93.69 166 GLU A O 1
ATOM 1313 N N . ARG A 1 167 ? 10.125 -10.258 -24.297 1 92.44 167 ARG A N 1
ATOM 1314 C CA . ARG A 1 167 ? 9.633 -9.766 -25.578 1 92.44 167 ARG A CA 1
ATOM 1315 C C . ARG A 1 167 ? 8.203 -9.25 -25.453 1 92.44 167 ARG A C 1
ATOM 1317 O O . ARG A 1 167 ? 7.879 -8.18 -25.969 1 92.44 167 ARG A O 1
ATOM 1324 N N . MET A 1 168 ? 7.414 -9.977 -24.75 1 91.81 168 MET A N 1
ATOM 1325 C CA . MET A 1 168 ? 6.012 -9.594 -24.594 1 91.81 168 MET A CA 1
ATOM 1326 C C . MET A 1 168 ? 5.883 -8.305 -23.797 1 91.81 168 MET A C 1
ATOM 1328 O O . MET A 1 168 ? 5.094 -7.422 -24.156 1 91.81 168 MET A O 1
ATOM 1332 N N . HIS A 1 169 ? 6.629 -8.164 -22.734 1 93.69 169 HIS A N 1
ATOM 1333 C CA . HIS A 1 169 ? 6.562 -6.961 -21.906 1 93.69 169 HIS A CA 1
ATOM 1334 C C . HIS A 1 169 ? 7.102 -5.75 -22.672 1 93.69 169 HIS A C 1
ATOM 1336 O O . HIS A 1 169 ? 6.602 -4.633 -22.484 1 93.69 169 HIS A O 1
ATOM 1342 N N . ARG A 1 170 ? 8.047 -5.941 -23.516 1 91 170 ARG A N 1
ATOM 1343 C CA . ARG A 1 170 ? 8.578 -4.852 -24.328 1 91 170 ARG A CA 1
ATOM 1344 C C . ARG A 1 170 ? 7.531 -4.359 -25.328 1 91 170 ARG A C 1
ATOM 1346 O O . ARG A 1 170 ? 7.465 -3.166 -25.625 1 91 170 ARG A O 1
ATOM 1353 N N . ARG A 1 171 ? 6.758 -5.246 -25.766 1 90.88 171 ARG A N 1
ATOM 1354 C CA . ARG A 1 171 ? 5.73 -4.902 -26.734 1 90.88 171 ARG A CA 1
ATOM 1355 C C . ARG A 1 171 ? 4.715 -3.932 -26.156 1 90.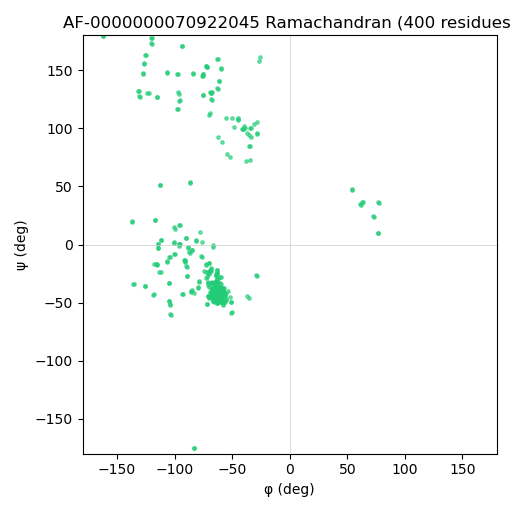88 171 ARG A C 1
ATOM 1357 O O . ARG A 1 171 ? 4.07 -3.176 -26.875 1 90.88 171 ARG A O 1
ATOM 1364 N N . MET A 1 172 ? 4.562 -3.939 -24.797 1 91.06 172 MET A N 1
ATOM 1365 C CA . MET A 1 172 ? 3.605 -3.057 -24.141 1 91.06 172 MET A CA 1
ATOM 1366 C C . MET A 1 172 ? 3.973 -1.593 -24.359 1 91.06 172 MET A C 1
ATOM 1368 O O . MET A 1 172 ? 3.123 -0.71 -24.234 1 91.06 172 MET A O 1
ATOM 1372 N N . GLU A 1 173 ? 5.254 -1.36 -24.672 1 88.44 173 GLU A N 1
ATOM 1373 C CA . GLU A 1 173 ? 5.719 0.006 -24.875 1 88.44 173 GLU A CA 1
ATOM 1374 C C . GLU A 1 173 ? 5.223 0.556 -26.219 1 88.44 173 GLU A C 1
ATOM 1376 O O . GLU A 1 173 ? 5.137 1.771 -26.391 1 88.44 173 GLU A O 1
ATOM 1381 N N . THR A 1 174 ? 4.898 -0.313 -27.141 1 91.56 174 THR A N 1
ATOM 1382 C CA . THR A 1 174 ? 4.555 0.138 -28.484 1 91.56 174 THR A CA 1
ATOM 1383 C C . THR A 1 174 ? 3.096 -0.169 -28.797 1 91.56 174 THR A C 1
ATOM 1385 O O . THR A 1 174 ? 2.621 0.111 -29.906 1 91.56 174 THR A O 1
ATOM 1388 N N . THR A 1 175 ? 2.477 -0.796 -27.875 1 90.38 175 THR A N 1
ATOM 1389 C CA . THR A 1 175 ? 1.062 -1.11 -28.047 1 90.38 175 THR A CA 1
ATOM 1390 C C . THR A 1 175 ? 0.234 -0.47 -26.938 1 90.38 175 THR A C 1
ATOM 1392 O O . THR A 1 175 ? 0.786 0.107 -26 1 90.38 175 THR A O 1
ATOM 1395 N N . ASP A 1 176 ? -1.063 -0.591 -27.109 1 90.69 176 ASP A N 1
ATOM 1396 C CA . ASP A 1 176 ? -1.959 -0.034 -26.094 1 90.69 176 ASP A CA 1
ATOM 1397 C C . ASP A 1 176 ? -2.385 -1.102 -25.094 1 90.69 176 ASP A C 1
ATOM 1399 O O . ASP A 1 176 ? -3.334 -0.902 -24.328 1 90.69 176 ASP A O 1
ATOM 1403 N N . ASN A 1 177 ? -1.664 -2.152 -25.094 1 92.44 177 ASN A N 1
ATOM 1404 C CA . ASN A 1 177 ? -1.989 -3.223 -24.156 1 92.44 177 ASN A CA 1
ATOM 1405 C C . ASN A 1 177 ? -1.563 -2.871 -22.734 1 92.44 177 ASN A C 1
ATOM 1407 O O . ASN A 1 177 ? -0.552 -2.195 -22.531 1 92.44 177 ASN A O 1
ATOM 1411 N N . THR A 1 178 ? -2.375 -3.367 -21.828 1 94.88 178 THR A N 1
ATOM 1412 C CA . THR A 1 178 ? -2.025 -3.268 -20.422 1 94.88 178 THR A CA 1
ATOM 1413 C C . THR A 1 178 ? -1.926 -4.652 -19.781 1 94.88 178 THR A C 1
ATOM 1415 O O . THR A 1 178 ? -2.191 -5.664 -20.438 1 94.88 178 THR A O 1
ATOM 1418 N N . CYS A 1 179 ? -1.575 -4.781 -18.547 1 95.75 179 CYS A N 1
ATOM 1419 C CA . CYS A 1 179 ? -1.235 -6.035 -17.891 1 95.75 179 CYS A CA 1
ATOM 1420 C C . CYS A 1 179 ? -2.375 -7.039 -18 1 95.75 179 CYS A C 1
ATOM 1422 O O . CYS A 1 179 ? -2.152 -8.195 -18.359 1 95.75 179 CYS A O 1
ATOM 1424 N N . ILE A 1 180 ? -3.617 -6.613 -17.797 1 95.12 180 ILE A N 1
ATOM 1425 C CA . ILE A 1 180 ? -4.77 -7.5 -17.672 1 95.12 180 ILE A CA 1
ATOM 1426 C C . ILE A 1 180 ? -5.125 -8.086 -19.047 1 95.12 180 ILE A C 1
ATOM 1428 O O . ILE A 1 180 ? -5.855 -9.07 -19.125 1 95.12 180 ILE A O 1
ATOM 1432 N N . ASP A 1 181 ? -4.617 -7.457 -20.062 1 93.88 181 ASP A N 1
ATOM 1433 C CA . ASP A 1 181 ? -4.898 -7.957 -21.406 1 93.88 181 ASP A CA 1
ATOM 1434 C C . ASP A 1 181 ? -4.305 -9.352 -21.609 1 93.88 181 ASP A C 1
ATOM 1436 O O . ASP A 1 181 ? -4.883 -10.18 -22.297 1 93.88 181 ASP A O 1
ATOM 1440 N N . CYS A 1 182 ? -3.211 -9.602 -20.953 1 92.62 182 CYS A N 1
ATOM 1441 C CA . CYS A 1 182 ? -2.547 -10.891 -21.125 1 92.62 182 CYS A CA 1
ATOM 1442 C C . CYS A 1 182 ? -2.564 -11.695 -19.828 1 92.62 182 CYS A C 1
ATOM 1444 O O . CYS A 1 182 ? -2.35 -12.914 -19.844 1 92.62 182 CYS A O 1
ATOM 1446 N N . HIS A 1 183 ? -2.805 -11.094 -18.75 1 93.62 183 HIS A N 1
ATOM 1447 C CA . HIS A 1 183 ? -2.729 -11.773 -17.469 1 93.62 183 HIS A CA 1
ATOM 1448 C C . HIS A 1 183 ? -4.109 -11.898 -16.828 1 93.62 183 HIS A C 1
ATOM 1450 O O . HIS A 1 183 ? -4.289 -11.57 -15.656 1 93.62 183 HIS A O 1
ATOM 1456 N N . GLU A 1 184 ? -5.051 -12.398 -17.562 1 92.19 184 GLU A N 1
ATOM 1457 C CA . GLU A 1 184 ? -6.355 -12.727 -16.984 1 92.19 184 GLU A CA 1
ATOM 1458 C C . GLU A 1 184 ? -6.293 -14 -16.156 1 92.19 184 GLU A C 1
ATOM 1460 O O . GLU A 1 184 ? -5.508 -14.906 -16.469 1 92.19 184 GLU A O 1
ATOM 1465 N N . GLY A 1 185 ? -7.031 -14.055 -15.102 1 89.19 185 GLY A N 1
ATOM 1466 C CA . GLY A 1 185 ? -7.133 -15.281 -14.328 1 89.19 185 GLY A CA 1
ATOM 1467 C C . GLY A 1 185 ? -5.926 -15.531 -13.445 1 89.19 185 GLY A C 1
ATOM 1468 O O . GLY A 1 185 ? -5.508 -16.672 -13.258 1 89.19 185 GLY A O 1
ATOM 1469 N N . VAL A 1 186 ? -5.379 -14.438 -12.914 1 90.81 186 VAL A N 1
ATOM 1470 C CA . VAL A 1 186 ? -4.156 -14.578 -12.125 1 90.81 186 VAL A CA 1
ATOM 1471 C C . VAL A 1 186 ? -4.496 -15.07 -10.719 1 90.81 186 VAL A C 1
ATOM 1473 O O . VAL A 1 186 ? -3.736 -15.836 -10.125 1 90.81 186 VAL A O 1
ATOM 1476 N N . ALA A 1 187 ? -5.621 -14.586 -10.211 1 94.5 187 ALA A N 1
ATOM 1477 C CA . ALA A 1 187 ? -5.934 -14.945 -8.828 1 94.5 187 ALA A CA 1
ATOM 1478 C C . ALA A 1 187 ? -7.23 -15.75 -8.75 1 94.5 187 ALA A C 1
ATOM 1480 O O . ALA A 1 187 ? -7.539 -16.344 -7.715 1 94.5 187 ALA A O 1
ATOM 1481 N N . HIS A 1 188 ? -7.98 -15.711 -9.758 1 94.69 188 HIS A N 1
ATOM 1482 C CA . HIS A 1 188 ? -9.258 -16.422 -9.828 1 94.69 188 HIS A CA 1
ATOM 1483 C C . HIS A 1 188 ? -9.328 -17.312 -11.07 1 94.69 188 HIS A C 1
ATOM 1485 O O . HIS A 1 188 ? -8.672 -17.031 -12.078 1 94.69 188 HIS A O 1
ATOM 1491 N N . LEU A 1 189 ? -10.18 -18.344 -10.953 1 91.81 189 LEU A N 1
ATOM 1492 C CA . LEU A 1 189 ? -10.406 -19.188 -12.117 1 91.81 189 LEU A CA 1
ATOM 1493 C C . LEU A 1 189 ? -11.031 -18.391 -13.258 1 91.81 189 LEU A C 1
ATOM 1495 O O . LEU A 1 189 ? -11.953 -17.594 -13.031 1 91.81 189 LEU A O 1
ATOM 1499 N N . HIS A 1 190 ? -10.5 -18.562 -14.453 1 90.62 190 HIS A N 1
ATOM 1500 C CA . HIS A 1 190 ? -11.07 -17.922 -15.633 1 90.62 190 HIS A CA 1
ATOM 1501 C C . HIS A 1 190 ? -12.438 -18.5 -15.969 1 90.62 190 HIS A C 1
ATOM 1503 O O . HIS A 1 190 ? -12.625 -19.719 -15.969 1 90.62 190 HIS A O 1
ATOM 1509 N N . PRO A 1 191 ? -13.297 -17.578 -16.156 1 88.75 191 PRO A N 1
ATOM 1510 C CA . PRO A 1 191 ? -14.625 -18.094 -16.484 1 88.75 191 PRO A CA 1
ATOM 1511 C C . PRO A 1 191 ? -14.648 -18.906 -17.781 1 88.75 191 PRO A C 1
ATOM 1513 O O . PRO A 1 191 ? -13.938 -18.578 -18.719 1 88.75 191 PRO A O 1
ATOM 1516 N N . ALA A 1 192 ? -15.398 -19.969 -17.797 1 78.5 192 ALA A N 1
ATOM 1517 C CA . ALA A 1 192 ? -15.477 -20.875 -18.938 1 78.5 192 ALA A CA 1
ATOM 1518 C C . ALA A 1 192 ? -15.992 -20.156 -20.188 1 78.5 192 ALA A C 1
ATOM 1520 O O . ALA A 1 192 ? -15.562 -20.453 -21.312 1 78.5 192 ALA A O 1
ATOM 1521 N N . ASP A 1 193 ? -16.797 -19.266 -20.016 1 70.25 193 ASP A N 1
ATOM 1522 C CA . ASP A 1 193 ? -17.484 -18.625 -21.141 1 70.25 193 ASP A CA 1
ATOM 1523 C C . ASP A 1 193 ? -16.781 -17.328 -21.547 1 70.25 193 ASP A C 1
ATOM 1525 O O . ASP A 1 193 ? -17.234 -16.656 -22.484 1 70.25 193 ASP A O 1
ATOM 1529 N N . ALA A 1 194 ? -15.727 -16.984 -20.844 1 69.19 194 ALA A N 1
ATOM 1530 C CA . ALA A 1 194 ? -15.094 -15.727 -21.188 1 69.19 194 ALA A CA 1
ATOM 1531 C C . ALA A 1 194 ? -13.93 -15.938 -22.156 1 69.19 194 ALA A 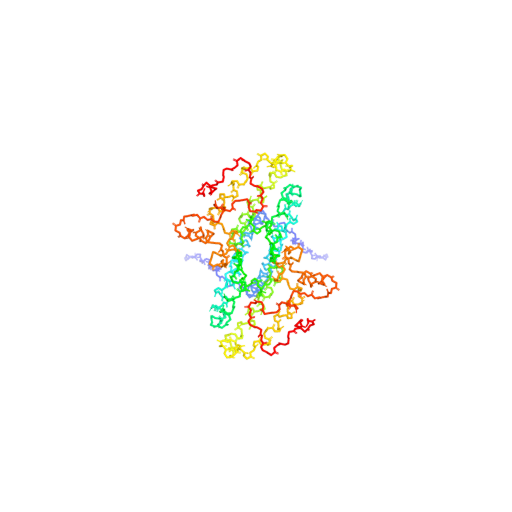C 1
ATOM 1533 O O . ALA A 1 194 ? -13.117 -16.844 -21.969 1 69.19 194 ALA A O 1
ATOM 1534 N N . ALA A 1 195 ? -14.023 -15.203 -23.328 1 65.88 195 ALA A N 1
ATOM 1535 C CA . ALA A 1 195 ? -12.922 -15.266 -24.281 1 65.88 195 ALA A CA 1
ATOM 1536 C C . ALA A 1 195 ? -11.672 -14.602 -23.734 1 65.88 195 ALA A C 1
ATOM 1538 O O . ALA A 1 195 ? -11.758 -13.586 -23.031 1 65.88 195 ALA A O 1
ATOM 1539 N N . ARG A 1 196 ? -10.578 -15.312 -23.703 1 65.75 196 ARG A N 1
ATOM 1540 C CA . ARG A 1 196 ? -9.312 -14.68 -23.359 1 65.75 196 ARG A CA 1
ATOM 1541 C C . ARG A 1 196 ? -8.844 -13.734 -24.469 1 65.75 196 ARG A C 1
ATOM 1543 O O . ARG A 1 196 ? -8.828 -14.117 -25.641 1 65.75 196 ARG A O 1
ATOM 1550 N N . LYS A 1 197 ? -8.859 -12.461 -24.156 1 57.41 197 LYS A N 1
ATOM 1551 C CA . LYS A 1 197 ? -8.453 -11.516 -25.188 1 57.41 197 LYS A CA 1
ATOM 1552 C C . LYS A 1 197 ? -7.117 -11.922 -25.812 1 57.41 197 LYS A C 1
ATOM 1554 O O . LYS A 1 197 ? -6.949 -11.859 -27.031 1 57.41 197 LYS A O 1
ATOM 1559 N N . TYR A 1 198 ? -6 -12.07 -25.047 1 53.41 198 TYR A N 1
ATOM 1560 C CA . TYR A 1 198 ? -4.719 -12.352 -25.688 1 53.41 198 TYR A CA 1
ATOM 1561 C C . TYR A 1 198 ? -4.379 -13.836 -25.594 1 53.41 198 TYR A C 1
ATOM 1563 O O . TYR A 1 198 ? -3.258 -14.242 -25.906 1 53.41 198 TYR A O 1
ATOM 1571 N N . ALA A 1 199 ? -5.266 -14.75 -25.281 1 49 199 ALA A N 1
ATOM 1572 C CA . ALA A 1 199 ? -4.887 -16.156 -25.438 1 49 199 ALA A CA 1
ATOM 1573 C C . ALA A 1 199 ? -4.34 -16.422 -26.844 1 49 199 ALA A C 1
ATOM 1575 O O . ALA A 1 199 ? -3.516 -17.312 -27.031 1 49 199 ALA A O 1
ATOM 1576 N N . ALA A 1 200 ? -4.945 -15.945 -27.844 1 41.44 200 ALA A N 1
ATOM 1577 C CA . ALA A 1 200 ? -4.887 -16.547 -29.172 1 41.44 200 ALA A CA 1
ATOM 1578 C C . ALA A 1 200 ? -3.5 -16.375 -29.781 1 41.44 200 ALA A C 1
ATOM 1580 O O . ALA A 1 200 ? -3.1 -17.156 -30.641 1 41.44 200 ALA A O 1
ATOM 1581 N N . ASP A 1 201 ? -2.889 -15.133 -29.703 1 38.34 201 ASP A N 1
ATOM 1582 C CA . ASP A 1 201 ? -1.867 -15.07 -30.734 1 38.34 201 ASP A CA 1
ATOM 1583 C C . ASP A 1 201 ? -0.632 -15.875 -30.344 1 38.34 201 ASP A C 1
ATOM 1585 O O . ASP A 1 201 ? 0.419 -15.758 -30.984 1 38.34 201 ASP A O 1
ATOM 1589 N N . ASP A 1 202 ? -0.555 -16.578 -29.188 1 34 202 ASP A N 1
ATOM 1590 C CA . ASP A 1 202 ? 0.63 -17.422 -29.359 1 34 202 ASP A CA 1
ATOM 1591 C C . ASP A 1 202 ? 0.344 -18.594 -30.297 1 34 202 ASP A C 1
ATOM 1593 O O . ASP A 1 202 ? -0.729 -19.203 -30.234 1 34 202 ASP A O 1
ATOM 1597 N N . MET B 1 1 ? -49.812 45.344 49.375 1 36.69 1 MET B N 1
ATOM 1598 C CA . MET B 1 1 ? -50 44.469 48.219 1 36.69 1 MET B CA 1
ATOM 1599 C C . MET B 1 1 ? -48.688 44.312 47.469 1 36.69 1 MET B C 1
ATOM 1601 O O . MET B 1 1 ? -48.156 45.281 46.906 1 36.69 1 MET B O 1
ATOM 1605 N N . SER B 1 2 ? -47.75 43.469 47.969 1 41.62 2 SER B N 1
ATOM 1606 C CA . SER B 1 2 ? -46.375 43.156 47.625 1 41.62 2 SER B CA 1
ATOM 1607 C C . SER B 1 2 ? -46.219 42.656 46.219 1 41.62 2 SER B C 1
ATOM 1609 O O . SER B 1 2 ? -46.844 41.656 45.844 1 41.62 2 SER B O 1
ATOM 1611 N N . ASP B 1 3 ? -46.031 43.531 45.281 1 43.5 3 ASP B N 1
ATOM 1612 C CA . ASP B 1 3 ? -45.781 43.219 43.875 1 43.5 3 ASP B CA 1
ATOM 1613 C C . ASP B 1 3 ? -44.594 42.281 43.688 1 43.5 3 ASP B C 1
ATOM 1615 O O . ASP B 1 3 ? -43.469 42.625 44.094 1 43.5 3 ASP B O 1
ATOM 1619 N N . GLN B 1 4 ? -44.781 41 43.938 1 45.75 4 GLN B N 1
ATOM 1620 C CA . GLN B 1 4 ? -43.812 39.938 43.688 1 45.75 4 GLN B CA 1
ATOM 1621 C C . GLN B 1 4 ? -43.219 40.031 42.281 1 45.75 4 GLN B C 1
ATOM 1623 O O . GLN B 1 4 ? -43.969 40.156 41.312 1 45.75 4 GLN B O 1
ATOM 1628 N N . PRO B 1 5 ? -42 40.562 42.188 1 50.88 5 PRO B N 1
ATOM 1629 C CA . PRO B 1 5 ? -41.375 40.625 40.844 1 50.88 5 PRO B CA 1
ATOM 1630 C C . PRO B 1 5 ? -41.531 39.344 40.062 1 50.88 5 PRO B C 1
ATOM 1632 O O . PRO B 1 5 ? -41.5 38.25 40.656 1 50.88 5 PRO B O 1
ATOM 1635 N N . LYS B 1 6 ? -42.375 39.281 39 1 46.56 6 LYS B N 1
ATOM 1636 C CA . LYS B 1 6 ? -42.562 38.156 38.062 1 46.56 6 LYS B CA 1
ATOM 1637 C C . LYS B 1 6 ? -41.219 37.594 37.625 1 46.56 6 LYS B C 1
ATOM 1639 O O . LYS B 1 6 ? -40.281 38.312 37.406 1 46.56 6 LYS B O 1
ATOM 1644 N N . ASN B 1 7 ? -40.906 36.375 38.125 1 43.38 7 ASN B N 1
ATOM 1645 C CA . ASN B 1 7 ? -39.812 35.5 37.781 1 43.38 7 ASN B CA 1
ATOM 1646 C C . ASN B 1 7 ? -39.531 35.562 36.281 1 43.38 7 ASN B C 1
ATOM 1648 O O . ASN B 1 7 ? -40.438 35.344 35.469 1 43.38 7 ASN B O 1
ATOM 1652 N N . PRO B 1 8 ? -38.562 36.375 35.844 1 44.41 8 PRO B N 1
ATOM 1653 C CA . PRO B 1 8 ? -38.312 36.312 34.406 1 44.41 8 PRO B CA 1
ATOM 1654 C C . PRO B 1 8 ? -38.344 34.906 33.844 1 44.41 8 PRO B C 1
ATOM 1656 O O . PRO B 1 8 ? -37.875 33.969 34.5 1 44.41 8 PRO B O 1
ATOM 1659 N N . GLU B 1 9 ? -39.469 34.5 33.219 1 41.38 9 GLU B N 1
ATOM 1660 C CA . GLU B 1 9 ? -39.562 33.25 32.469 1 41.38 9 GLU B CA 1
ATOM 1661 C C . GLU B 1 9 ? -38.25 32.906 31.781 1 41.38 9 GLU B C 1
ATOM 1663 O O . GLU B 1 9 ? -37.656 33.75 31.078 1 41.38 9 GLU B O 1
ATOM 1668 N N . ARG B 1 10 ? -37.406 32.125 32.438 1 40.34 10 ARG B N 1
ATOM 1669 C CA . ARG B 1 10 ? -36.219 31.516 31.859 1 40.34 10 ARG B CA 1
ATOM 1670 C C . ARG B 1 10 ? -36.469 31.141 30.406 1 40.34 10 ARG B C 1
ATOM 1672 O O . ARG B 1 10 ? -37.375 30.359 30.094 1 40.34 10 ARG B O 1
ATOM 1679 N N . ARG B 1 11 ? -36.531 32.125 29.547 1 43.69 11 ARG B N 1
ATOM 1680 C CA . ARG B 1 11 ? -36.469 31.719 28.141 1 43.69 11 ARG B CA 1
ATOM 1681 C C . ARG B 1 11 ? -35.531 30.516 27.984 1 43.69 11 ARG B C 1
ATOM 1683 O O . ARG B 1 11 ? -34.375 30.578 28.391 1 43.69 11 ARG B O 1
ATOM 1690 N N . GLY B 1 12 ? -36.062 29.328 28.203 1 37.38 12 GLY B N 1
ATOM 1691 C CA . GLY B 1 12 ? -35.406 28.062 28 1 37.38 12 GLY B CA 1
ATOM 1692 C C . GLY B 1 12 ? -34.438 28.062 26.812 1 37.38 12 GLY B C 1
ATOM 1693 O O . GLY B 1 12 ? -34.75 28.625 25.766 1 37.38 12 GLY B O 1
ATOM 1694 N N . LEU B 1 13 ? -33.125 28.203 27.109 1 42.59 13 LEU B N 1
ATOM 1695 C CA . LEU B 1 13 ? -32.062 27.906 26.172 1 42.59 13 LEU B CA 1
ATOM 1696 C C . LEU B 1 13 ? -32.469 26.828 25.172 1 42.59 13 LEU B C 1
ATOM 1698 O O . LEU B 1 13 ? -31.734 26.516 24.25 1 42.59 13 LEU B O 1
ATOM 1702 N N . TRP B 1 14 ? -33.438 25.953 25.641 1 41.5 14 TRP B N 1
ATOM 1703 C CA . TRP B 1 14 ? -33.906 24.938 24.703 1 41.5 14 TRP B CA 1
ATOM 1704 C C . TRP B 1 14 ? -34.656 25.578 23.547 1 41.5 14 TRP B C 1
ATOM 1706 O O . TRP B 1 14 ? -35.562 24.953 22.969 1 41.5 14 TRP B O 1
ATOM 1716 N N . GLY B 1 15 ? -34.844 26.828 23.516 1 41.28 15 GLY B N 1
ATOM 1717 C CA . GLY B 1 15 ? -35.594 27.203 22.328 1 41.28 15 GLY B CA 1
ATOM 1718 C C . GLY B 1 15 ? -35.188 26.438 21.094 1 41.28 15 GLY B C 1
ATOM 1719 O O . GLY B 1 15 ? -34 26.125 20.922 1 41.28 15 GLY B O 1
ATOM 1720 N N . TRP B 1 16 ? -35.969 25.469 20.719 1 43.12 16 TRP B N 1
ATOM 1721 C CA . TRP B 1 16 ? -35.875 24.75 19.438 1 43.12 16 TRP B CA 1
ATOM 1722 C C . TRP B 1 16 ? -35.281 25.641 18.359 1 43.12 16 TRP B C 1
ATOM 1724 O O . TRP B 1 16 ? -35.719 26.781 18.188 1 43.12 16 TRP B O 1
ATOM 1734 N N . PRO B 1 17 ? -33.969 25.578 18.078 1 48.69 17 PRO B N 1
ATOM 1735 C CA . PRO B 1 17 ? -33.531 26.438 16.969 1 48.69 17 PRO B CA 1
ATOM 1736 C C . PRO B 1 17 ? -34.625 26.688 15.938 1 48.69 17 PRO B C 1
ATOM 1738 O O . PRO B 1 17 ? -35.469 25.812 15.711 1 48.69 17 PRO B O 1
ATOM 1741 N N . ARG B 1 18 ? -35.219 27.734 15.844 1 46.94 18 ARG B N 1
ATOM 1742 C CA . ARG B 1 18 ? -36.219 28.125 14.836 1 46.94 18 ARG B CA 1
ATOM 1743 C C . ARG B 1 18 ? -36 27.359 13.539 1 46.94 18 ARG B C 1
ATOM 1745 O O . ARG B 1 18 ? -34.906 26.797 13.312 1 46.94 18 ARG B O 1
ATOM 1752 N N . THR B 1 19 ? -37 27.172 12.594 1 50.75 19 THR B N 1
ATOM 1753 C CA . THR B 1 19 ? -37.156 26.531 11.289 1 50.75 19 THR B CA 1
ATOM 1754 C C . THR B 1 19 ? -35.875 26.672 10.469 1 50.75 19 THR B C 1
ATOM 1756 O O . THR B 1 19 ? -35.469 25.719 9.773 1 50.75 19 THR B O 1
ATOM 1759 N N . ARG B 1 20 ? -35.344 27.797 10.445 1 51.75 20 ARG B N 1
ATOM 1760 C CA . ARG B 1 20 ? -34.125 28.016 9.688 1 51.75 20 ARG B CA 1
ATOM 1761 C C . ARG B 1 20 ? -32.969 27.188 10.25 1 51.75 20 ARG B C 1
ATOM 1763 O O . ARG B 1 20 ? -32.031 26.844 9.516 1 51.75 20 ARG B O 1
ATOM 1770 N N . TRP B 1 21 ? -32.938 26.969 11.562 1 54.38 21 TRP B N 1
ATOM 1771 C CA . TRP B 1 21 ? -31.906 26.078 12.125 1 54.38 21 TRP B CA 1
ATOM 1772 C C . TRP B 1 21 ? -32.125 24.641 11.688 1 54.38 21 TRP B C 1
ATOM 1774 O O . TRP B 1 21 ? -31.172 23.891 11.508 1 54.38 21 TRP B O 1
ATOM 1784 N N . LEU B 1 22 ? -33.406 24.328 11.539 1 54.12 22 LEU B N 1
ATOM 1785 C CA . LEU B 1 22 ? -33.688 22.984 11.047 1 54.12 22 LEU B CA 1
ATOM 1786 C C . LEU B 1 22 ? -33.125 22.781 9.648 1 54.12 22 LEU B C 1
ATOM 1788 O O . LEU B 1 22 ? -32.594 21.719 9.328 1 54.12 22 LEU B O 1
ATOM 1792 N N . LEU B 1 23 ? -33.5 23.797 8.82 1 56.19 23 LEU B N 1
ATOM 1793 C CA . LEU B 1 23 ? -32.938 23.656 7.477 1 56.19 23 LEU B CA 1
ATOM 1794 C C . LEU B 1 23 ? -31.438 23.922 7.48 1 56.19 23 LEU B C 1
ATOM 1796 O O . LEU B 1 23 ? -30.719 23.438 6.602 1 56.19 23 LEU B O 1
ATOM 1800 N N . GLY B 1 24 ? -30.984 24.812 8.359 1 59.5 24 GLY B N 1
ATOM 1801 C CA . GLY B 1 24 ? -29.578 25.156 8.469 1 59.5 24 GLY B CA 1
ATOM 1802 C C . GLY B 1 24 ? -28.719 23.969 8.891 1 59.5 24 GLY B C 1
ATOM 1803 O O . GLY B 1 24 ? -27.578 23.844 8.445 1 59.5 24 GLY B O 1
ATOM 1804 N N . ILE B 1 25 ? -29.344 23.156 9.695 1 65.75 25 ILE B N 1
ATOM 1805 C CA . ILE B 1 25 ? -28.594 22.016 10.227 1 65.75 25 ILE B CA 1
ATOM 1806 C C . ILE B 1 25 ? -28.312 21.016 9.117 1 65.75 25 ILE B C 1
ATOM 1808 O O . ILE B 1 25 ? -27.172 20.594 8.914 1 65.75 25 ILE B O 1
ATOM 1812 N N . PRO B 1 26 ? -29.375 20.766 8.344 1 75.5 26 PRO B N 1
ATOM 1813 C CA . PRO B 1 26 ? -29.078 19.812 7.262 1 75.5 26 PRO B CA 1
ATOM 1814 C C . PRO B 1 26 ? -28.109 20.406 6.23 1 75.5 26 PRO B C 1
ATOM 1816 O O . PRO B 1 26 ? -27.219 19.703 5.75 1 75.5 26 PRO B O 1
ATOM 1819 N N . ILE B 1 27 ? -28.297 21.625 5.938 1 80.19 27 ILE B N 1
ATOM 1820 C CA . ILE B 1 27 ? -27.422 22.25 4.953 1 80.19 27 ILE B CA 1
ATOM 1821 C C . ILE B 1 27 ? -26.016 22.359 5.531 1 80.19 27 ILE B C 1
ATOM 1823 O O . ILE B 1 27 ? -25.031 22.109 4.832 1 80.19 27 ILE B O 1
ATOM 1827 N N . GLY B 1 28 ? -25.969 22.812 6.742 1 80.25 28 GLY B N 1
ATOM 1828 C CA . GLY B 1 28 ? -24.672 22.875 7.402 1 80.25 28 GLY B CA 1
ATOM 1829 C C . GLY B 1 28 ? -23.984 21.531 7.5 1 80.25 28 GLY B C 1
ATOM 1830 O O . GLY B 1 28 ? -22.781 21.422 7.309 1 80.25 28 GLY B O 1
ATOM 1831 N N . GLY B 1 29 ? -24.797 20.594 7.777 1 82.19 29 GLY B N 1
ATOM 1832 C CA . GLY B 1 29 ? -24.25 19.25 7.828 1 82.19 29 GLY B CA 1
ATOM 1833 C C . GLY B 1 29 ? -23.734 18.766 6.484 1 82.19 29 GLY B C 1
ATOM 1834 O O . GLY B 1 29 ? -22.656 18.188 6.402 1 82.19 29 GLY B O 1
ATOM 1835 N N . ILE B 1 30 ? -24.484 19.016 5.457 1 88.25 30 ILE B N 1
ATOM 1836 C CA . ILE B 1 30 ? -24.078 18.609 4.117 1 88.25 30 ILE B CA 1
ATOM 1837 C C . ILE B 1 30 ? -22.812 19.359 3.711 1 88.25 30 ILE B C 1
ATOM 1839 O O . ILE B 1 30 ? -21.891 18.781 3.127 1 88.25 30 ILE B O 1
ATOM 1843 N N . LEU B 1 31 ? -22.797 20.594 4.004 1 87.88 31 LEU B N 1
ATOM 1844 C CA . LEU B 1 31 ? -21.594 21.375 3.688 1 87.88 31 LEU B CA 1
ATOM 1845 C C . LEU B 1 31 ? -20.391 20.844 4.461 1 87.88 31 LEU B C 1
ATOM 1847 O O . LEU B 1 31 ? -19.297 20.75 3.916 1 87.88 31 LEU B O 1
ATOM 1851 N N . ALA B 1 32 ? -20.641 20.609 5.715 1 83.56 32 ALA B N 1
ATOM 1852 C CA . ALA B 1 32 ? -19.562 20.047 6.523 1 83.56 32 ALA B CA 1
ATOM 1853 C C . ALA B 1 32 ? -19.094 18.719 5.957 1 83.56 32 ALA B C 1
ATOM 1855 O O . ALA B 1 32 ? -17.891 18.422 5.965 1 83.56 32 ALA B O 1
ATOM 1856 N N . PHE B 1 33 ? -20.016 17.984 5.484 1 85.94 33 PHE B N 1
ATOM 1857 C CA . PHE B 1 33 ? -19.672 16.688 4.895 1 85.94 33 PHE B CA 1
ATOM 1858 C C . PHE B 1 33 ? -18.859 16.875 3.617 1 85.94 33 PHE B C 1
ATOM 1860 O O . PHE B 1 33 ? -17.844 16.203 3.416 1 85.94 33 PHE B O 1
ATOM 1867 N N . ILE B 1 34 ? -19.203 17.766 2.812 1 90.31 34 ILE B N 1
ATOM 1868 C CA . ILE B 1 34 ? -18.516 18 1.545 1 90.31 34 ILE B CA 1
ATOM 1869 C C . ILE B 1 34 ? -17.109 18.547 1.808 1 90.31 34 ILE B C 1
ATOM 1871 O O . ILE B 1 34 ? -16.141 18.078 1.212 1 90.31 34 ILE B O 1
ATOM 1875 N N . VAL B 1 35 ? -17.016 19.469 2.703 1 87.88 35 VAL B N 1
ATOM 1876 C CA . VAL B 1 35 ? -15.719 20.062 3.037 1 87.88 35 VAL B CA 1
ATOM 1877 C C . VAL B 1 35 ? -14.828 19 3.693 1 87.88 35 VAL B C 1
ATOM 1879 O O . VAL B 1 35 ? -13.633 18.938 3.412 1 87.88 35 VAL B O 1
ATOM 1882 N N . GLY B 1 36 ? -15.438 18.266 4.562 1 86.25 36 GLY B N 1
ATOM 1883 C CA . GLY B 1 36 ? -14.688 17.188 5.203 1 86.25 36 GLY B CA 1
ATOM 1884 C C . GLY B 1 36 ? -14.164 16.156 4.223 1 86.25 36 GLY B C 1
ATOM 1885 O O . GLY B 1 36 ? -13.016 15.734 4.316 1 86.25 36 GLY B O 1
ATOM 1886 N N . ALA B 1 37 ? -15 15.828 3.295 1 88.75 37 ALA B N 1
ATOM 1887 C CA . ALA B 1 37 ? -14.594 14.859 2.279 1 88.75 37 ALA B CA 1
ATOM 1888 C C . ALA B 1 37 ? -13.477 15.422 1.401 1 88.75 37 ALA B C 1
ATOM 1890 O O . ALA B 1 37 ? -12.508 14.727 1.092 1 88.75 37 ALA B O 1
ATOM 1891 N N . ALA B 1 38 ? -13.656 16.609 1.028 1 92.56 38 ALA B N 1
ATOM 1892 C CA . ALA B 1 38 ? -12.625 17.25 0.22 1 92.56 38 ALA B CA 1
ATOM 1893 C C . ALA B 1 38 ? -11.305 17.328 0.974 1 92.56 38 ALA B C 1
ATOM 1895 O O . ALA B 1 38 ? -10.242 17.094 0.399 1 92.56 38 ALA B O 1
ATOM 1896 N N . ALA B 1 39 ? -11.375 17.641 2.234 1 91.88 39 ALA B N 1
ATOM 1897 C CA . ALA B 1 39 ? -10.172 17.719 3.059 1 91.88 39 ALA B CA 1
ATOM 1898 C C . ALA B 1 39 ? -9.531 16.344 3.221 1 91.88 39 ALA B C 1
ATOM 1900 O O . ALA B 1 39 ? -8.305 16.203 3.195 1 91.88 39 ALA B O 1
ATOM 1901 N N . MET B 1 40 ? -10.336 15.367 3.365 1 90.94 40 MET B N 1
ATOM 1902 C CA . MET B 1 40 ? -9.836 14 3.514 1 90.94 40 MET B CA 1
ATOM 1903 C C . MET B 1 40 ? -9.125 13.539 2.244 1 90.94 40 MET B C 1
ATOM 1905 O O . MET B 1 40 ? -8.016 13.016 2.307 1 90.94 40 MET B O 1
ATOM 1909 N N . VAL B 1 41 ? -9.742 13.797 1.146 1 94.25 41 VAL B N 1
ATOM 1910 C CA . VAL B 1 41 ? -9.164 13.375 -0.126 1 94.25 41 VAL B CA 1
ATOM 1911 C C . VAL B 1 41 ? -7.906 14.195 -0.413 1 94.25 41 VAL B C 1
ATOM 1913 O O . VAL B 1 41 ? -6.875 13.648 -0.811 1 94.25 41 VAL B O 1
ATOM 1916 N N . GLY B 1 42 ? -8.062 15.461 -0.169 1 95.31 42 GLY B N 1
ATOM 1917 C CA . GLY B 1 42 ? -6.91 16.312 -0.391 1 95.31 42 GLY B CA 1
ATOM 1918 C C . GLY B 1 42 ? -5.715 15.953 0.466 1 95.31 42 GLY B C 1
ATOM 1919 O O . GLY B 1 42 ? -4.582 15.93 -0.016 1 95.31 42 GLY B O 1
ATOM 1920 N N . SER B 1 43 ? -5.93 15.664 1.7 1 94.19 43 SER B N 1
ATOM 1921 C CA . SER B 1 43 ? -4.848 15.266 2.596 1 94.19 43 SER B CA 1
ATOM 1922 C C . SER B 1 43 ? -4.25 13.93 2.18 1 94.19 43 SER B C 1
ATOM 1924 O O . SER B 1 43 ? -3.035 13.742 2.246 1 94.19 43 SER B O 1
ATOM 1926 N N . SER B 1 44 ? -5.129 13.031 1.737 1 95.06 44 SER 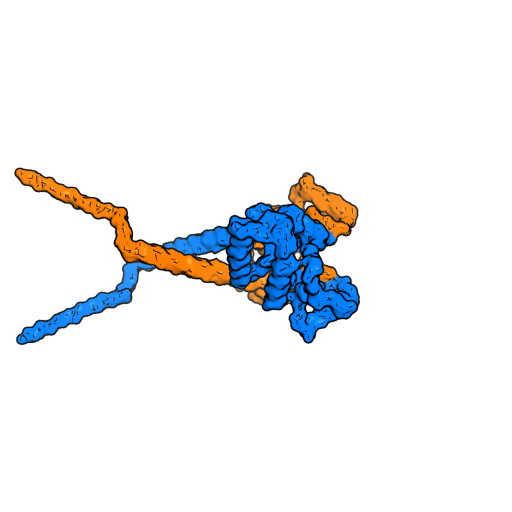B N 1
ATOM 1927 C CA . SER B 1 44 ? -4.648 11.719 1.318 1 95.06 44 SER B CA 1
ATOM 1928 C C . SER B 1 44 ? -3.791 11.82 0.06 1 95.06 44 SER B C 1
ATOM 1930 O O . SER B 1 44 ? -2.77 11.141 -0.057 1 95.06 44 SER B O 1
ATOM 1932 N N . VAL B 1 45 ? -4.164 12.688 -0.827 1 96.75 45 VAL B N 1
ATOM 1933 C CA . VAL B 1 45 ? -3.383 12.93 -2.035 1 96.75 45 VAL B CA 1
ATOM 1934 C C . VAL B 1 45 ? -2.035 13.547 -1.663 1 96.75 45 VAL B C 1
ATOM 1936 O O . VAL B 1 45 ? -1 13.156 -2.211 1 96.75 45 VAL B O 1
ATOM 1939 N N . ALA B 1 46 ? -2.059 14.43 -0.75 1 96.81 46 ALA B N 1
ATOM 1940 C CA . ALA B 1 46 ? -0.818 15.062 -0.31 1 96.81 46 ALA B CA 1
ATOM 1941 C C . ALA B 1 46 ? 0.103 14.055 0.366 1 96.81 46 ALA B C 1
ATOM 1943 O O . ALA B 1 46 ? 1.313 14.047 0.128 1 96.81 46 ALA B O 1
ATOM 1944 N N . ILE B 1 47 ? -0.419 13.18 1.176 1 96.44 47 ILE B N 1
ATOM 1945 C CA . ILE B 1 47 ? 0.36 12.156 1.869 1 96.44 47 ILE B CA 1
ATOM 1946 C C . ILE B 1 47 ? 0.974 11.203 0.852 1 96.44 47 ILE B C 1
ATOM 1948 O O . ILE B 1 47 ? 2.154 10.859 0.947 1 96.44 47 ILE B O 1
ATOM 1952 N N . GLU B 1 48 ? 0.234 10.836 -0.149 1 95.88 48 GLU B N 1
ATOM 1953 C CA . GLU B 1 48 ? 0.74 9.953 -1.196 1 95.88 48 GLU B CA 1
ATOM 1954 C C . GLU B 1 48 ? 1.845 10.633 -2.002 1 95.88 48 GLU B C 1
ATOM 1956 O O . GLU B 1 48 ? 2.873 10.023 -2.295 1 95.88 48 GLU B O 1
ATOM 1961 N N . ALA B 1 49 ? 1.658 11.906 -2.332 1 97.06 49 ALA B N 1
ATOM 1962 C CA . ALA B 1 49 ? 2.637 12.648 -3.127 1 97.06 49 ALA B CA 1
ATOM 1963 C C . ALA B 1 49 ? 3.951 12.805 -2.367 1 97.06 49 ALA B C 1
ATOM 1965 O O . ALA B 1 49 ? 5.031 12.688 -2.951 1 97.06 49 ALA B O 1
ATOM 1966 N N . THR B 1 50 ? 3.852 12.969 -1.089 1 97 50 THR B N 1
ATOM 1967 C CA . THR B 1 50 ? 5.047 13.188 -0.283 1 97 50 THR B CA 1
ATOM 1968 C C . THR B 1 50 ? 5.621 11.859 0.203 1 97 50 THR B C 1
ATOM 1970 O O . THR B 1 50 ? 6.543 11.836 1.021 1 97 50 THR B O 1
ATOM 1973 N N . SER B 1 51 ? 5.031 10.758 -0.267 1 96.94 51 SER B N 1
ATOM 1974 C CA . SER B 1 51 ? 5.547 9.43 0.041 1 96.94 51 SER B CA 1
ATOM 1975 C C . SER B 1 51 ? 6.121 8.758 -1.203 1 96.94 51 SER B C 1
ATOM 1977 O O . SER B 1 51 ? 6.504 7.586 -1.16 1 96.94 51 SER B O 1
ATOM 1979 N N . SER B 1 52 ? 6.133 9.508 -2.32 1 96.25 52 SER B N 1
ATOM 1980 C CA . SER B 1 52 ? 6.684 8.961 -3.557 1 96.25 52 SER B CA 1
ATOM 1981 C C . SER B 1 52 ? 8.203 8.852 -3.484 1 96.25 52 SER B C 1
ATOM 1983 O O . SER B 1 52 ? 8.852 9.602 -2.748 1 96.25 52 SER B O 1
ATOM 1985 N N . ASP B 1 53 ? 8.758 7.961 -4.188 1 95.62 53 ASP B N 1
ATOM 1986 C CA . ASP B 1 53 ? 10.211 7.789 -4.223 1 95.62 53 ASP B CA 1
ATOM 1987 C C . ASP B 1 53 ? 10.906 9.086 -4.641 1 95.62 53 ASP B C 1
ATOM 1989 O O . ASP B 1 53 ? 11.93 9.453 -4.07 1 95.62 53 ASP B O 1
ATOM 1993 N N . ALA B 1 54 ? 10.352 9.727 -5.66 1 94.94 54 ALA B N 1
ATOM 1994 C CA . ALA B 1 54 ? 10.922 10.984 -6.141 1 94.94 54 ALA B CA 1
ATOM 1995 C C . ALA B 1 54 ? 10.93 12.039 -5.039 1 94.94 54 ALA B C 1
ATOM 1997 O O . ALA B 1 54 ? 11.906 12.766 -4.871 1 94.94 54 ALA B O 1
ATOM 1998 N N . PHE B 1 55 ? 9.883 12.148 -4.289 1 97.12 55 PHE B N 1
ATOM 1999 C CA . PHE B 1 55 ? 9.836 13.117 -3.199 1 97.12 55 PHE B CA 1
ATOM 2000 C C . PHE B 1 55 ? 10.852 12.766 -2.117 1 97.12 55 PHE B C 1
ATOM 2002 O O . PHE B 1 55 ? 11.609 13.625 -1.665 1 97.12 55 PHE B O 1
ATOM 2009 N N . CYS B 1 56 ? 10.883 11.523 -1.702 1 95.62 56 CYS B N 1
ATOM 2010 C CA . CYS B 1 56 ? 11.773 11.07 -0.643 1 95.62 56 CYS B CA 1
ATOM 2011 C C . CYS B 1 56 ? 13.234 11.258 -1.042 1 95.62 56 CYS B C 1
ATOM 2013 O O . CYS B 1 56 ? 14.016 11.852 -0.293 1 95.62 56 CYS B O 1
ATOM 2015 N N . ALA B 1 57 ? 13.609 10.867 -2.229 1 91.81 57 ALA B N 1
ATOM 2016 C CA . ALA B 1 57 ? 15.008 10.719 -2.611 1 91.81 57 ALA B CA 1
ATOM 2017 C C . ALA B 1 57 ? 15.57 12.023 -3.168 1 91.81 57 ALA B C 1
ATOM 2019 O O . ALA B 1 57 ? 16.766 12.289 -3.061 1 91.81 57 ALA B O 1
ATOM 2020 N N . THR B 1 58 ? 14.719 12.828 -3.715 1 91 58 THR B N 1
ATOM 2021 C CA . THR B 1 58 ? 15.273 13.953 -4.453 1 91 58 THR B CA 1
ATOM 2022 C C . THR B 1 58 ? 14.695 15.273 -3.949 1 91 58 THR B C 1
ATOM 2024 O O . THR B 1 58 ? 15.398 16.281 -3.867 1 91 58 THR B O 1
ATOM 2027 N N . ALA B 1 59 ? 13.523 15.258 -3.594 1 94.06 59 ALA B N 1
ATOM 2028 C CA . ALA B 1 59 ? 12.891 16.516 -3.205 1 94.06 59 ALA B CA 1
ATOM 2029 C C . ALA B 1 59 ? 13.164 16.828 -1.737 1 94.06 59 ALA B C 1
ATOM 2031 O O . ALA B 1 59 ? 13.445 17.984 -1.387 1 94.06 59 ALA B O 1
ATOM 2032 N N . CYS B 1 60 ? 13.117 15.883 -0.928 1 94.69 60 CYS B N 1
ATOM 2033 C CA . CYS B 1 60 ? 13.273 16.094 0.505 1 94.69 60 CYS B CA 1
ATOM 2034 C C . CYS B 1 60 ? 14.656 15.664 0.974 1 94.69 60 CYS B C 1
ATOM 2036 O O . CYS B 1 60 ? 15.367 16.438 1.633 1 94.69 60 CYS B O 1
ATOM 2038 N N . HIS B 1 61 ? 15.031 14.523 0.657 1 94.06 61 HIS B N 1
ATOM 2039 C CA . HIS B 1 61 ? 16.344 14.031 1.035 1 94.06 61 HIS B CA 1
ATOM 2040 C C . HIS B 1 61 ? 17.344 14.188 -0.109 1 94.06 61 HIS B C 1
ATOM 2042 O O . HIS B 1 61 ? 17 13.977 -1.273 1 94.06 61 HIS B O 1
ATOM 2048 N N . SER B 1 62 ? 18.578 14.438 0.254 1 91 62 SER B N 1
ATOM 2049 C CA . SER B 1 62 ? 19.672 14.469 -0.717 1 91 62 SER B CA 1
ATOM 2050 C C . SER B 1 62 ? 20.25 13.078 -0.949 1 91 62 SER B C 1
ATOM 2052 O O . SER B 1 62 ? 21.453 12.875 -0.835 1 91 62 SER B O 1
ATOM 2054 N N . HIS B 1 63 ? 19.422 12.148 -1.286 1 88.81 63 HIS B N 1
ATOM 2055 C CA . HIS B 1 63 ? 19.781 10.742 -1.322 1 88.81 63 HIS B CA 1
ATOM 2056 C C . HIS B 1 63 ? 20.062 10.281 -2.75 1 88.81 63 HIS B C 1
ATOM 2058 O O . HIS B 1 63 ? 20.406 9.117 -2.977 1 88.81 63 HIS B O 1
ATOM 2064 N N . GLU B 1 64 ? 19.984 11.156 -3.715 1 90.31 64 GLU B N 1
ATOM 2065 C CA . GLU B 1 64 ? 20.031 10.773 -5.121 1 90.31 64 GLU B CA 1
ATOM 2066 C C . GLU B 1 64 ? 21.344 10.07 -5.457 1 90.31 64 GLU B C 1
ATOM 2068 O O . GLU B 1 64 ? 21.375 9.141 -6.266 1 90.31 64 GLU B O 1
ATOM 2073 N N . GLU B 1 65 ? 22.375 10.414 -4.711 1 90.94 65 GLU B N 1
ATOM 2074 C CA . GLU B 1 65 ? 23.672 9.945 -5.164 1 90.94 65 GLU B CA 1
ATOM 2075 C C . GLU B 1 65 ? 24.188 8.812 -4.289 1 90.94 65 GLU B C 1
ATOM 2077 O O . GLU B 1 65 ? 25.125 8.109 -4.664 1 90.94 65 GLU B O 1
ATOM 2082 N N . PHE B 1 66 ? 23.672 8.594 -3.205 1 89.44 66 PHE B N 1
ATOM 2083 C CA . PHE B 1 66 ? 24.344 7.605 -2.355 1 89.44 66 PHE B CA 1
ATOM 2084 C C . PHE B 1 66 ? 23.312 6.656 -1.736 1 89.44 66 PHE B C 1
ATOM 2086 O O . PHE B 1 66 ? 23.641 5.508 -1.43 1 89.44 66 PHE B O 1
ATOM 2093 N N . VAL B 1 67 ? 22.141 7.027 -1.405 1 93.38 67 VAL B N 1
ATOM 2094 C CA . VAL B 1 67 ? 21.156 6.105 -0.846 1 93.38 67 VAL B CA 1
ATOM 2095 C C . VAL B 1 67 ? 20.281 5.543 -1.964 1 93.38 67 VAL B C 1
ATOM 2097 O O . VAL B 1 67 ? 20.016 4.34 -2.008 1 93.38 67 VAL B O 1
ATOM 2100 N N . TYR B 1 68 ? 19.875 6.328 -2.859 1 95.25 68 TYR B N 1
ATOM 2101 C CA . TYR B 1 68 ? 19.016 5.953 -3.971 1 95.25 68 TYR B CA 1
ATOM 2102 C C . TYR B 1 68 ? 19.656 4.867 -4.824 1 95.25 68 TYR B C 1
ATOM 2104 O O . TYR B 1 68 ? 19.016 3.857 -5.141 1 95.25 68 TYR B O 1
ATOM 2112 N N . PRO B 1 69 ? 20.969 4.973 -5.145 1 95.5 69 PRO B N 1
ATOM 2113 C CA . PRO B 1 69 ? 21.594 3.914 -5.934 1 95.5 69 PRO B CA 1
ATOM 2114 C C . PRO B 1 69 ? 21.641 2.576 -5.199 1 95.5 69 PRO B C 1
ATOM 2116 O O . PRO B 1 69 ? 21.562 1.52 -5.828 1 95.5 69 PRO B O 1
ATOM 2119 N N . GLU B 1 70 ? 21.812 2.605 -3.879 1 95.69 70 GLU B N 1
ATOM 2120 C CA . GLU B 1 70 ? 21.812 1.364 -3.109 1 95.69 70 GLU B CA 1
ATOM 2121 C C . GLU B 1 70 ? 20.469 0.646 -3.236 1 95.69 70 GLU B C 1
ATOM 2123 O O . GLU B 1 70 ? 20.422 -0.57 -3.434 1 95.69 70 GLU B O 1
ATOM 2128 N N . TRP B 1 71 ? 19.422 1.399 -3.172 1 96.5 71 TRP B N 1
ATOM 2129 C CA . TRP B 1 71 ? 18.078 0.862 -3.326 1 96.5 71 TRP B CA 1
ATOM 2130 C C . TRP B 1 71 ? 17.875 0.279 -4.723 1 96.5 71 TRP B C 1
ATOM 2132 O O . TRP B 1 71 ? 17.312 -0.81 -4.875 1 96.5 71 TRP B O 1
ATOM 2142 N N . LYS B 1 72 ? 18.375 0.911 -5.746 1 96 72 LYS B N 1
ATOM 2143 C CA . LYS B 1 72 ? 18.203 0.494 -7.137 1 96 72 LYS B CA 1
ATOM 2144 C C . LYS B 1 72 ? 18.953 -0.802 -7.422 1 96 72 LYS B C 1
ATOM 2146 O O . LYS B 1 72 ? 18.625 -1.521 -8.367 1 96 72 LYS B O 1
ATOM 2151 N N . GLU B 1 73 ? 19.938 -1.105 -6.602 1 95.81 73 GLU B N 1
ATOM 2152 C CA . GLU B 1 73 ? 20.734 -2.311 -6.797 1 95.81 73 GLU B CA 1
ATOM 2153 C C . GLU B 1 73 ? 20.203 -3.469 -5.953 1 95.81 73 GLU B C 1
ATOM 2155 O O . GLU B 1 73 ? 20.703 -4.59 -6.039 1 95.81 73 GLU B O 1
ATOM 2160 N N . SER B 1 74 ? 19.172 -3.213 -5.246 1 96.38 74 SER B N 1
ATOM 2161 C CA . SER B 1 74 ? 18.656 -4.227 -4.328 1 96.38 74 SER B CA 1
ATOM 2162 C C . SER B 1 74 ? 17.562 -5.059 -4.977 1 96.38 74 SER B C 1
ATOM 2164 O O . SER B 1 74 ? 17.047 -4.699 -6.043 1 96.38 74 SER B O 1
ATOM 2166 N N . ILE B 1 75 ? 17.156 -6.156 -4.281 1 95.88 75 ILE B N 1
ATOM 2167 C CA . ILE B 1 75 ? 16.094 -7.062 -4.715 1 95.88 75 ILE B CA 1
ATOM 2168 C C . ILE B 1 75 ? 14.742 -6.367 -4.613 1 95.88 75 ILE B C 1
ATOM 2170 O O . ILE B 1 75 ? 13.758 -6.809 -5.215 1 95.88 75 ILE B O 1
ATOM 2174 N N . HIS B 1 76 ? 14.68 -5.211 -3.855 1 97.5 76 HIS B N 1
ATOM 2175 C CA . HIS B 1 76 ? 13.414 -4.504 -3.67 1 97.5 76 HIS B CA 1
ATOM 2176 C C . HIS B 1 76 ? 13.18 -3.49 -4.785 1 97.5 76 HIS B C 1
ATOM 2178 O O . HIS B 1 76 ? 12.125 -2.848 -4.836 1 97.5 76 HIS B O 1
ATOM 2184 N N . TYR B 1 77 ? 14.156 -3.402 -5.656 1 97.5 77 TYR B N 1
ATOM 2185 C CA . TYR B 1 77 ? 13.969 -2.605 -6.863 1 97.5 77 TYR B CA 1
ATOM 2186 C C . TYR B 1 77 ? 13.742 -3.5 -8.078 1 97.5 77 TYR B C 1
ATOM 2188 O O . TYR B 1 77 ? 12.805 -3.283 -8.852 1 97.5 77 TYR B O 1
ATOM 2196 N N . SER B 1 78 ? 14.586 -4.484 -8.219 1 96.81 78 SER B N 1
ATOM 2197 C CA . SER B 1 78 ? 14.516 -5.398 -9.352 1 96.81 78 SER B CA 1
ATOM 2198 C C . SER B 1 78 ? 14.594 -6.852 -8.891 1 96.81 78 SER B C 1
ATOM 2200 O O . SER B 1 78 ? 15.461 -7.215 -8.102 1 96.81 78 SER B O 1
ATOM 2202 N N . ASN B 1 79 ? 13.719 -7.66 -9.383 1 96.06 79 ASN B N 1
ATOM 2203 C CA . ASN B 1 79 ? 13.594 -9.078 -9.047 1 96.06 79 ASN B CA 1
ATOM 2204 C C . ASN B 1 79 ? 12.773 -9.828 -10.094 1 96.06 79 ASN B C 1
ATOM 2206 O O . ASN B 1 79 ? 12.227 -9.219 -11.016 1 96.06 79 ASN B O 1
ATOM 2210 N N . PRO B 1 80 ? 12.578 -11.094 -9.938 1 93 80 PRO B N 1
ATOM 2211 C CA . PRO B 1 80 ? 11.93 -11.875 -10.992 1 93 80 PRO B CA 1
ATOM 2212 C C . PRO B 1 80 ? 10.445 -11.562 -11.133 1 93 80 PRO B C 1
ATOM 2214 O O . PRO B 1 80 ? 9.867 -11.742 -12.211 1 93 80 PRO B O 1
ATOM 2217 N N . SER B 1 81 ? 9.844 -11.117 -10.133 1 94 81 SER B N 1
ATOM 2218 C CA . SER B 1 81 ? 8.414 -10.836 -10.203 1 94 81 SER B CA 1
ATOM 2219 C C . SER B 1 81 ? 8.148 -9.398 -10.617 1 94 81 SER B C 1
ATOM 2221 O O . SER B 1 81 ? 7.012 -9.031 -10.93 1 94 81 SER B O 1
ATOM 2223 N N . GLY B 1 82 ? 9.18 -8.555 -10.57 1 96.06 82 GLY B N 1
ATOM 2224 C CA . GLY B 1 82 ? 9.023 -7.152 -10.93 1 96.06 82 GLY B CA 1
ATOM 2225 C C . GLY B 1 82 ? 8.344 -6.336 -9.844 1 96.06 82 GLY B C 1
ATOM 2226 O O . GLY B 1 82 ? 7.957 -5.188 -10.07 1 96.06 82 GLY B O 1
ATOM 2227 N N . VAL B 1 83 ? 8.18 -6.965 -8.656 1 97.31 83 VAL B N 1
ATOM 2228 C CA . VAL B 1 83 ? 7.586 -6.246 -7.527 1 97.31 83 VAL B CA 1
ATOM 2229 C C . VAL B 1 83 ? 8.609 -5.27 -6.945 1 97.31 83 VAL B C 1
ATOM 2231 O O . VAL B 1 83 ? 9.742 -5.652 -6.656 1 97.31 83 VAL B O 1
ATOM 2234 N N . ARG B 1 84 ? 8.148 -3.996 -6.809 1 97.38 84 ARG B N 1
ATOM 2235 C CA . ARG B 1 84 ? 9.055 -2.986 -6.262 1 97.38 84 ARG B CA 1
ATOM 2236 C C . ARG B 1 84 ? 8.539 -2.461 -4.926 1 97.38 84 ARG B C 1
ATOM 2238 O O . ARG B 1 84 ? 7.371 -2.1 -4.801 1 97.38 84 ARG B O 1
ATOM 2245 N N . ALA B 1 85 ? 9.391 -2.506 -3.918 1 97.44 85 ALA B N 1
ATOM 2246 C CA . ALA B 1 85 ? 9.133 -1.811 -2.658 1 97.44 85 ALA B CA 1
ATOM 2247 C C . ALA B 1 85 ? 9.844 -0.462 -2.621 1 97.44 85 ALA B C 1
ATOM 2249 O O . ALA B 1 85 ? 11.078 -0.403 -2.637 1 97.44 85 ALA B O 1
ATOM 2250 N N . GLY B 1 86 ? 9 0.599 -2.553 1 96.56 86 GLY B N 1
ATOM 2251 C CA . GLY B 1 86 ? 9.578 1.934 -2.541 1 96.56 86 GLY B CA 1
ATOM 2252 C C . GLY B 1 86 ? 10.031 2.379 -1.162 1 96.56 86 GLY B C 1
ATOM 2253 O O . GLY B 1 86 ? 9.977 1.601 -0.207 1 96.56 86 GLY B O 1
ATOM 2254 N N . CYS B 1 87 ? 10.453 3.639 -1.143 1 96.81 87 CYS B N 1
ATOM 2255 C CA . CYS B 1 87 ? 10.984 4.188 0.101 1 96.81 87 CYS B CA 1
ATOM 2256 C C . CYS B 1 87 ? 9.953 4.102 1.219 1 96.81 87 CYS B C 1
ATOM 2258 O O . CYS B 1 87 ? 10.219 3.525 2.275 1 96.81 87 CYS B O 1
ATOM 2260 N N . ALA B 1 88 ? 8.789 4.582 0.958 1 96.75 88 ALA B N 1
ATOM 2261 C CA . ALA B 1 88 ? 7.75 4.68 1.98 1 96.75 88 ALA B CA 1
ATOM 2262 C C . ALA B 1 88 ? 7.223 3.297 2.359 1 96.75 88 ALA B C 1
ATOM 2264 O O . ALA B 1 88 ? 6.703 3.105 3.463 1 96.75 88 ALA B O 1
ATOM 2265 N N . ASP B 1 89 ? 7.344 2.316 1.53 1 96.38 89 ASP B N 1
ATOM 2266 C CA . ASP B 1 89 ? 6.883 0.962 1.826 1 96.38 89 ASP B CA 1
ATOM 2267 C C . ASP B 1 89 ? 7.637 0.374 3.016 1 96.38 89 ASP B C 1
ATOM 2269 O O . ASP B 1 89 ? 7.094 -0.444 3.762 1 96.38 89 ASP B O 1
ATOM 2273 N N . CYS B 1 90 ? 8.82 0.813 3.158 1 96.5 90 CYS B N 1
ATOM 2274 C CA . CYS B 1 90 ? 9.664 0.282 4.227 1 96.5 90 CYS B CA 1
ATOM 2275 C C . CYS B 1 90 ? 9.781 1.281 5.371 1 96.5 90 CYS B C 1
ATOM 2277 O O . CYS B 1 90 ? 9.852 0.891 6.539 1 96.5 90 CYS B O 1
ATOM 2279 N N . HIS B 1 91 ? 9.773 2.555 5.07 1 95.88 91 HIS B N 1
ATOM 2280 C CA . HIS B 1 91 ? 10.156 3.549 6.066 1 95.88 91 HIS B CA 1
ATOM 2281 C C . HIS B 1 91 ? 8.938 4.195 6.703 1 95.88 91 HIS B C 1
ATOM 2283 O O . HIS B 1 91 ? 9.062 4.945 7.672 1 95.88 91 HIS B O 1
ATOM 2289 N N . ILE B 1 92 ? 7.758 3.893 6.164 1 94.81 92 ILE B N 1
ATOM 2290 C CA . ILE B 1 92 ? 6.512 4.422 6.711 1 94.81 92 ILE B CA 1
ATOM 2291 C C . ILE B 1 92 ? 5.508 3.287 6.902 1 94.81 92 ILE B C 1
ATOM 2293 O O . ILE B 1 92 ? 5.18 2.578 5.949 1 94.81 92 ILE B O 1
ATOM 2297 N N . PRO B 1 93 ? 4.988 3.254 8.188 1 92.81 93 PRO B N 1
ATOM 2298 C CA . PRO B 1 93 ? 3.922 2.264 8.352 1 92.81 93 PRO B CA 1
ATOM 2299 C C . PRO B 1 93 ? 2.738 2.52 7.422 1 92.81 93 PRO B C 1
ATOM 2301 O O . PRO B 1 93 ? 2.432 3.674 7.105 1 92.81 93 PRO B O 1
ATOM 2304 N N . GLN B 1 94 ? 2.051 1.453 7.066 1 91.56 94 GLN B N 1
ATOM 2305 C CA . GLN B 1 94 ? 0.999 1.591 6.062 1 91.56 94 GLN B CA 1
ATOM 2306 C C . GLN B 1 94 ? -0.343 1.914 6.715 1 91.56 94 GLN B C 1
ATOM 2308 O O . GLN B 1 94 ? -1.246 2.439 6.062 1 91.56 94 GLN B O 1
ATOM 2313 N N . HIS B 1 95 ? -0.469 1.658 7.988 1 93.62 95 HIS B N 1
ATOM 2314 C CA . HIS B 1 95 ? -1.781 1.768 8.617 1 93.62 95 HIS B CA 1
ATOM 2315 C C . HIS B 1 95 ? -1.868 3.004 9.5 1 93.62 95 HIS B C 1
ATOM 2317 O O . HIS B 1 95 ? -0.877 3.402 10.117 1 93.62 95 HIS B O 1
ATOM 2323 N N . TYR B 1 96 ? -3.025 3.48 9.531 1 94.88 96 TYR B N 1
ATOM 2324 C CA . TYR B 1 96 ? -3.301 4.598 10.422 1 94.88 96 TYR B CA 1
ATOM 2325 C C . TYR B 1 96 ? -3.607 4.109 11.836 1 94.88 96 TYR B C 1
ATOM 2327 O O . TYR B 1 96 ? -4.164 3.021 12.016 1 94.88 96 TYR B O 1
ATOM 2335 N N . PRO B 1 97 ? -3.221 4.895 12.852 1 95.19 97 PRO B N 1
ATOM 2336 C CA . PRO B 1 97 ? -2.645 6.238 12.797 1 95.19 97 PRO B CA 1
ATOM 2337 C C . PRO B 1 97 ? -1.125 6.223 12.648 1 95.19 97 PRO B C 1
ATOM 2339 O O . PRO B 1 97 ? -0.507 7.277 12.477 1 95.19 97 PRO B O 1
ATOM 2342 N N . ASP B 1 98 ? -0.509 5.09 12.711 1 94.25 98 ASP B N 1
ATOM 2343 C CA . ASP B 1 98 ? 0.946 4.977 12.719 1 94.25 98 ASP B CA 1
ATOM 2344 C C . ASP 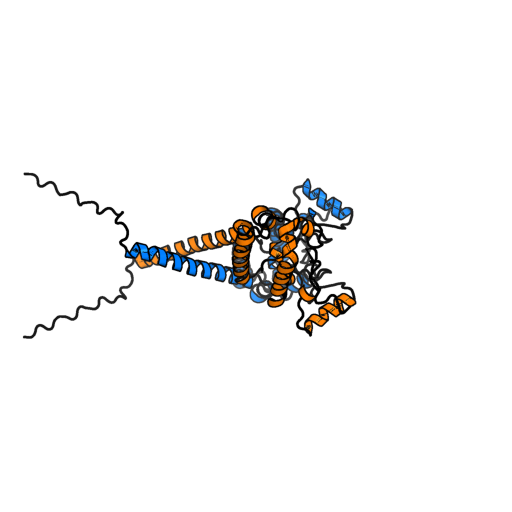B 1 98 ? 1.551 5.645 11.484 1 94.25 98 ASP B C 1
ATOM 2346 O O . ASP B 1 98 ? 2.602 6.285 11.57 1 94.25 98 ASP B O 1
ATOM 2350 N N . LYS B 1 99 ? 0.92 5.449 10.383 1 95.38 99 LYS B N 1
ATOM 2351 C CA . LYS B 1 99 ? 1.38 6.102 9.156 1 95.38 99 LYS B CA 1
ATOM 2352 C C . LYS B 1 99 ? 1.568 7.602 9.367 1 95.38 99 LYS B C 1
ATOM 2354 O O . LYS B 1 99 ? 2.641 8.141 9.094 1 95.38 99 LYS B O 1
ATOM 2359 N N . LEU B 1 100 ? 0.622 8.219 9.906 1 94.94 100 LEU B N 1
ATOM 2360 C CA . LEU B 1 100 ? 0.657 9.664 10.109 1 94.94 100 LEU B CA 1
ATOM 2361 C C . LEU B 1 100 ? 1.685 10.039 11.172 1 94.94 100 LEU B C 1
ATOM 2363 O O . LEU B 1 100 ? 2.412 11.023 11.016 1 94.94 100 LEU B O 1
ATOM 2367 N N . ILE B 1 101 ? 1.7 9.312 12.203 1 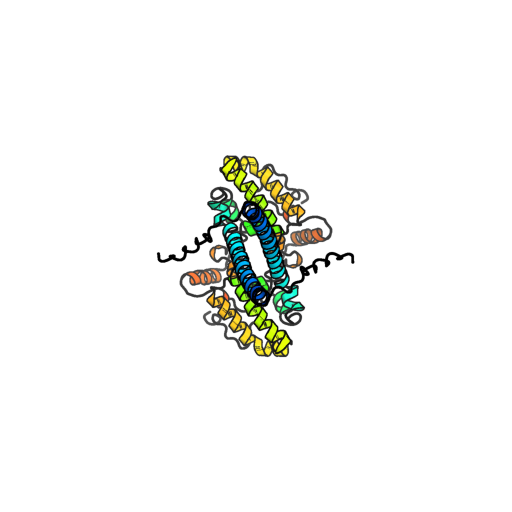94.12 101 ILE B N 1
ATOM 2368 C CA . ILE B 1 101 ? 2.611 9.602 13.305 1 94.12 101 ILE B CA 1
ATOM 2369 C C . ILE B 1 101 ? 4.055 9.523 12.812 1 94.12 101 ILE B C 1
ATOM 2371 O O . ILE B 1 101 ? 4.836 10.461 13.016 1 94.12 101 ILE B O 1
ATOM 2375 N N . VAL B 1 102 ? 4.375 8.445 12.125 1 94.69 102 VAL B N 1
ATOM 2376 C CA . VAL B 1 102 ? 5.754 8.258 11.688 1 94.69 102 VAL B CA 1
ATOM 2377 C C . VAL B 1 102 ? 6.094 9.266 10.594 1 94.69 102 VAL B C 1
ATOM 2379 O O . VAL B 1 102 ? 7.164 9.875 10.602 1 94.69 102 VAL B O 1
ATOM 2382 N N . LYS B 1 103 ? 5.195 9.414 9.656 1 95.5 103 LYS B N 1
ATOM 2383 C CA . LYS B 1 103 ? 5.457 10.375 8.586 1 95.5 103 LYS B CA 1
ATOM 2384 C C . LYS B 1 103 ? 5.699 11.773 9.148 1 95.5 103 LYS B C 1
ATOM 2386 O O . LYS B 1 103 ? 6.625 12.461 8.727 1 95.5 103 LYS B O 1
ATOM 2391 N N . THR B 1 104 ? 4.941 12.148 10.094 1 95.38 104 THR B N 1
ATOM 2392 C CA . THR B 1 104 ? 5.062 13.492 10.656 1 95.38 104 THR B CA 1
ATOM 2393 C C . THR B 1 104 ? 6.34 13.617 11.484 1 95.38 104 THR B C 1
ATOM 2395 O O . THR B 1 104 ? 7.117 14.555 11.297 1 95.38 104 THR B O 1
ATOM 2398 N N . THR B 1 105 ? 6.578 12.703 12.406 1 95.38 105 THR B N 1
ATOM 2399 C CA . THR B 1 105 ? 7.738 12.789 13.289 1 95.38 105 THR B CA 1
ATOM 2400 C C . THR B 1 105 ? 9.031 12.664 12.492 1 95.38 105 THR B C 1
ATOM 2402 O O . THR B 1 105 ? 9.984 13.414 12.719 1 95.38 105 THR B O 1
ATOM 2405 N N . SER B 1 106 ? 9.07 11.711 11.602 1 94.75 106 SER B N 1
ATOM 2406 C CA . SER B 1 106 ? 10.258 11.578 10.758 1 94.75 106 SER B CA 1
ATOM 2407 C C . SER B 1 106 ? 10.422 12.781 9.836 1 94.75 106 SER B C 1
ATOM 2409 O O . SER B 1 106 ? 11.539 13.234 9.594 1 94.75 106 SER B O 1
ATOM 2411 N N . GLY B 1 107 ? 9.305 13.25 9.305 1 95.88 107 GLY B N 1
ATOM 2412 C CA . GLY B 1 107 ? 9.367 14.445 8.469 1 95.88 107 GLY B CA 1
ATOM 2413 C C . GLY B 1 107 ? 9.961 15.641 9.188 1 95.88 107 GLY B C 1
ATOM 2414 O O . GLY B 1 107 ? 10.812 16.344 8.633 1 95.88 107 GLY B O 1
ATOM 2415 N N . ILE B 1 108 ? 9.562 15.82 10.367 1 96.62 108 ILE B N 1
ATOM 2416 C CA . ILE B 1 108 ? 10.07 16.938 11.156 1 96.62 108 ILE B CA 1
ATOM 2417 C C . ILE B 1 108 ? 11.555 16.734 11.453 1 96.62 108 ILE B C 1
ATOM 2419 O O . ILE B 1 108 ? 12.367 17.641 11.266 1 96.62 108 ILE B O 1
ATOM 2423 N N . ARG B 1 109 ? 11.891 15.57 11.906 1 96.06 109 ARG B N 1
ATOM 2424 C CA . ARG B 1 109 ? 13.273 15.25 12.25 1 96.06 109 ARG B CA 1
ATOM 2425 C C . ARG B 1 109 ? 14.172 15.359 11.023 1 96.06 109 ARG B C 1
ATOM 2427 O O . ARG B 1 109 ? 15.219 16.016 11.078 1 96.06 109 ARG B O 1
ATOM 2434 N N . ASP B 1 110 ? 13.766 14.773 9.961 1 95.81 110 ASP B N 1
ATOM 2435 C CA . ASP B 1 110 ? 14.602 14.734 8.766 1 95.81 110 ASP B CA 1
ATOM 2436 C C . ASP B 1 110 ? 14.695 16.109 8.117 1 95.81 110 ASP B C 1
ATOM 2438 O O . ASP B 1 110 ? 15.727 16.469 7.547 1 95.81 110 ASP B O 1
ATOM 2442 N N . SER B 1 111 ? 13.586 16.859 8.188 1 97.06 111 SER B N 1
ATOM 2443 C CA . SER B 1 111 ? 13.656 18.234 7.688 1 97.06 111 SER B CA 1
ATOM 2444 C C . SER B 1 111 ? 14.672 19.047 8.469 1 97.06 111 SER B C 1
ATOM 2446 O O . SER B 1 111 ? 15.43 19.828 7.883 1 97.06 111 SER B O 1
ATOM 2448 N N . TYR B 1 112 ? 14.719 18.938 9.742 1 97.62 112 TYR B N 1
ATOM 2449 C CA . TYR B 1 112 ? 15.68 19.641 10.586 1 97.62 112 TYR B CA 1
ATOM 2450 C C . TYR B 1 112 ? 17.109 19.219 10.25 1 97.62 112 TYR B C 1
ATOM 2452 O O . TYR B 1 112 ? 17.984 20.062 10.109 1 97.62 112 TYR B O 1
ATOM 2460 N N . HIS B 1 113 ? 17.312 17.891 10.109 1 97.06 113 HIS B N 1
ATOM 2461 C CA . HIS B 1 113 ? 18.656 17.375 9.844 1 97.06 113 HIS B CA 1
ATOM 2462 C C . HIS B 1 113 ? 19.078 17.688 8.414 1 97.06 113 HIS B C 1
ATOM 2464 O O . HIS B 1 113 ? 20.281 17.875 8.148 1 97.06 113 HIS B O 1
ATOM 2470 N N . GLU B 1 114 ? 18.109 17.797 7.5 1 96.62 114 GLU B N 1
ATOM 2471 C CA . GLU B 1 114 ? 18.422 18.047 6.094 1 96.62 114 GLU B CA 1
ATOM 2472 C C . GLU B 1 114 ? 18.609 19.531 5.824 1 96.62 114 GLU B C 1
ATOM 2474 O O . GLU B 1 114 ? 19.578 19.922 5.16 1 96.62 114 GLU B O 1
ATOM 2479 N N . PHE B 1 115 ? 17.812 20.375 6.426 1 96.69 115 PHE B N 1
ATOM 2480 C CA . PHE B 1 115 ? 17.75 21.75 5.949 1 96.69 115 PHE B CA 1
ATOM 2481 C C . PHE B 1 115 ? 18.312 22.703 6.988 1 96.69 115 PHE B C 1
ATOM 2483 O O . PHE B 1 115 ? 18.75 23.812 6.648 1 96.69 115 PHE B O 1
ATOM 2490 N N . VAL B 1 116 ? 18.328 22.359 8.195 1 97.56 116 VAL B N 1
ATOM 2491 C CA . VAL B 1 116 ? 18.781 23.266 9.234 1 97.56 116 VAL B CA 1
ATOM 2492 C C . VAL B 1 116 ? 20.188 22.875 9.688 1 97.56 116 VAL B C 1
ATOM 2494 O O . VAL B 1 116 ? 21.156 23.594 9.438 1 97.56 116 VAL B O 1
ATOM 2497 N N . LEU B 1 117 ? 20.344 21.656 10.195 1 97.44 117 LEU B N 1
ATOM 2498 C CA . LEU B 1 117 ? 21.641 21.188 10.68 1 97.44 117 LEU B CA 1
ATOM 2499 C C . LEU B 1 117 ? 22.531 20.766 9.523 1 97.44 117 LEU B C 1
ATOM 2501 O O . LEU B 1 117 ? 23.75 20.719 9.656 1 97.44 117 LEU B O 1
ATOM 2505 N N . ARG B 1 118 ? 21.922 20.266 8.492 1 96.75 118 ARG B N 1
ATOM 2506 C CA . ARG B 1 118 ? 22.594 19.75 7.301 1 96.75 118 ARG B CA 1
ATOM 2507 C C . ARG B 1 118 ? 23.5 18.578 7.645 1 96.75 118 ARG B C 1
ATOM 2509 O O . ARG B 1 118 ? 24.578 18.422 7.066 1 96.75 118 ARG B O 1
ATOM 2516 N N . SER B 1 119 ? 23.062 17.797 8.594 1 96 119 SER B N 1
ATOM 2517 C CA . SER B 1 119 ? 23.891 16.703 9.109 1 96 119 SER B CA 1
ATOM 2518 C C . SER B 1 119 ? 23.75 15.453 8.258 1 96 119 SER B C 1
ATOM 2520 O O . SER B 1 119 ? 24.469 14.469 8.469 1 96 119 SER B O 1
ATOM 2522 N N . ILE B 1 120 ? 22.875 15.453 7.262 1 94.75 120 ILE B N 1
ATOM 2523 C CA . ILE B 1 120 ? 22.703 14.289 6.395 1 94.75 120 ILE B CA 1
ATOM 2524 C C . ILE B 1 120 ? 22.594 14.742 4.941 1 94.75 120 ILE B C 1
ATOM 2526 O O . ILE B 1 120 ? 22.109 13.992 4.086 1 94.75 120 ILE B O 1
ATOM 2530 N N . SER B 1 121 ? 23.047 15.938 4.625 1 94.12 121 SER B N 1
ATOM 2531 C CA . SER B 1 121 ? 22.766 16.578 3.342 1 94.12 121 SER B CA 1
ATOM 2532 C C . SER B 1 121 ? 23.844 16.25 2.316 1 94.12 121 SER B C 1
ATOM 2534 O O . SER B 1 121 ? 23.703 16.578 1.135 1 94.12 121 SER B O 1
ATOM 2536 N N . THR B 1 122 ? 25 15.719 2.777 1 94.69 122 THR B N 1
ATOM 2537 C CA . THR B 1 122 ? 26.047 15.266 1.879 1 94.69 122 THR B CA 1
ATOM 2538 C C . THR B 1 122 ? 26.422 13.812 2.162 1 94.69 122 THR B C 1
ATOM 2540 O O . THR B 1 122 ? 26.094 13.281 3.227 1 94.69 122 THR B O 1
ATOM 2543 N N . ARG B 1 123 ? 27.062 13.234 1.236 1 94.38 123 ARG B N 1
ATOM 2544 C CA . ARG B 1 123 ? 27.484 11.844 1.387 1 94.38 123 ARG B CA 1
ATOM 2545 C C . ARG B 1 123 ? 28.328 11.656 2.643 1 94.38 123 ARG B C 1
ATOM 2547 O O . ARG B 1 123 ? 28.094 10.727 3.418 1 94.38 123 ARG B O 1
ATOM 2554 N N . GLU B 1 124 ? 29.312 12.531 2.754 1 95.25 124 GLU B N 1
ATOM 2555 C CA . GLU B 1 124 ? 30.234 12.438 3.879 1 95.25 124 GLU B CA 1
ATOM 2556 C C . GLU B 1 124 ? 29.5 12.531 5.211 1 95.25 124 GLU B C 1
ATOM 2558 O O . GLU B 1 124 ? 29.703 11.711 6.105 1 95.25 124 GLU B O 1
ATOM 2563 N N . ARG B 1 125 ? 28.641 13.531 5.316 1 95.19 125 ARG B N 1
ATOM 2564 C CA . ARG B 1 125 ? 27.906 13.742 6.555 1 95.19 125 ARG B CA 1
ATOM 2565 C C . ARG B 1 125 ? 26.938 12.594 6.824 1 95.19 125 ARG B C 1
ATOM 2567 O O . ARG B 1 125 ? 26.766 12.18 7.969 1 95.19 125 ARG B O 1
ATOM 2574 N N . PHE B 1 126 ? 26.281 12.07 5.793 1 95.19 126 PHE B N 1
ATOM 2575 C CA . PHE B 1 126 ? 25.375 10.938 5.91 1 95.19 126 PHE B CA 1
ATOM 2576 C C . PHE B 1 126 ? 26.125 9.695 6.395 1 95.19 126 PHE B C 1
ATOM 2578 O O . PHE B 1 126 ? 25.672 9.023 7.328 1 95.19 126 PHE B O 1
ATOM 2585 N N . GLU B 1 127 ? 27.266 9.461 5.781 1 94.06 127 GLU B N 1
ATOM 2586 C CA . GLU B 1 127 ? 28.031 8.273 6.121 1 94.06 127 GLU B CA 1
ATOM 2587 C C . GLU B 1 127 ? 28.516 8.328 7.57 1 94.06 127 GLU B C 1
ATOM 2589 O O . GLU B 1 127 ? 28.625 7.297 8.234 1 94.06 127 GLU B O 1
ATOM 2594 N N . ASP B 1 128 ? 28.797 9.531 8 1 93.88 128 ASP B N 1
ATOM 2595 C CA . ASP B 1 128 ? 29.234 9.711 9.383 1 93.88 128 ASP B CA 1
ATOM 2596 C C . ASP B 1 128 ? 28.141 9.305 10.359 1 93.88 128 ASP B C 1
ATOM 2598 O O . ASP B 1 128 ? 28.438 8.891 11.484 1 93.88 128 ASP B O 1
ATOM 2602 N N . ARG B 1 129 ? 26.922 9.352 9.891 1 93.56 129 ARG B N 1
ATOM 2603 C CA . ARG B 1 129 ? 25.797 9.094 10.789 1 93.56 129 ARG B CA 1
ATOM 2604 C C . ARG B 1 129 ? 25.062 7.816 10.391 1 93.56 129 ARG B C 1
ATOM 2606 O O . ARG B 1 129 ? 24.062 7.457 11.008 1 93.56 129 ARG B O 1
ATOM 2613 N N . ARG B 1 130 ? 25.453 7.129 9.414 1 94.12 130 ARG B N 1
ATOM 2614 C CA . ARG B 1 130 ? 24.75 5.992 8.828 1 94.12 130 ARG B CA 1
ATOM 2615 C C . ARG B 1 130 ? 24.453 4.926 9.875 1 94.12 130 ARG B C 1
ATOM 2617 O O . ARG B 1 130 ? 23.328 4.422 9.945 1 94.12 130 ARG B O 1
ATOM 2624 N N . GLY B 1 131 ? 25.469 4.625 10.641 1 92.94 131 GLY B N 1
ATOM 2625 C CA . GLY B 1 131 ? 25.281 3.607 11.664 1 92.94 131 GLY B CA 1
ATOM 2626 C C . GLY B 1 131 ? 24.188 3.949 12.656 1 92.94 131 GLY B C 1
ATOM 2627 O O . GLY B 1 131 ? 23.328 3.121 12.938 1 92.94 131 GLY B O 1
ATOM 2628 N N . GLU B 1 132 ? 24.219 5.156 13.148 1 92.62 132 GLU B N 1
ATOM 2629 C CA . GLU B 1 132 ? 23.219 5.621 14.109 1 92.62 132 GLU B CA 1
ATOM 2630 C C . GLU B 1 132 ? 21.828 5.613 13.492 1 92.62 132 GLU B C 1
ATOM 2632 O O . GLU B 1 132 ? 20.859 5.188 14.133 1 92.62 132 GLU B O 1
ATOM 2637 N N . MET B 1 133 ? 21.734 6.059 12.305 1 93.44 133 MET B N 1
ATOM 2638 C CA . MET B 1 133 ? 20.438 6.133 11.625 1 93.44 133 MET B CA 1
ATOM 2639 C C . MET B 1 133 ? 19.906 4.738 11.336 1 93.44 133 MET B C 1
ATOM 2641 O O . MET B 1 133 ? 18.719 4.48 11.531 1 93.44 133 MET B O 1
ATOM 2645 N N . ALA B 1 134 ? 20.766 3.854 10.922 1 94.31 134 ALA B N 1
ATOM 2646 C CA . ALA B 1 134 ? 20.344 2.477 10.664 1 94.31 134 ALA B CA 1
ATOM 2647 C C . ALA B 1 134 ? 19.828 1.815 11.945 1 94.31 134 ALA B C 1
ATOM 2649 O O . ALA B 1 134 ? 18.781 1.182 11.945 1 94.31 134 ALA B O 1
ATOM 2650 N N . GLU B 1 135 ? 20.531 2.023 13.023 1 92.88 135 GLU B N 1
ATOM 2651 C CA . GLU B 1 135 ? 20.141 1.438 14.305 1 92.88 135 GLU B CA 1
ATOM 2652 C C . GLU B 1 135 ? 18.766 1.961 14.75 1 92.88 135 GLU B C 1
ATOM 2654 O O . GLU B 1 135 ? 17.953 1.206 15.289 1 92.88 135 GLU B O 1
ATOM 2659 N N . ARG B 1 136 ? 18.578 3.188 14.523 1 92.19 136 ARG B N 1
ATOM 2660 C CA . ARG B 1 136 ? 17.297 3.781 14.891 1 92.19 136 ARG B CA 1
ATOM 2661 C C . ARG B 1 136 ? 16.156 3.154 14.102 1 92.19 136 ARG B C 1
ATOM 2663 O O . ARG B 1 136 ? 15.094 2.861 14.664 1 92.19 136 ARG B O 1
ATOM 2670 N N . VAL B 1 137 ? 16.391 2.975 12.789 1 93.5 137 VAL B N 1
ATOM 2671 C CA . VAL B 1 137 ? 15.375 2.377 11.938 1 93.5 137 VAL B CA 1
ATOM 2672 C C . VAL B 1 137 ? 15.125 0.931 12.359 1 93.5 137 VAL B C 1
ATOM 2674 O O . VAL B 1 137 ? 13.977 0.497 12.469 1 93.5 137 VAL B O 1
ATOM 2677 N N . TRP B 1 138 ? 16.156 0.186 12.641 1 94 138 TRP B N 1
ATOM 2678 C CA . TRP B 1 138 ? 16.016 -1.211 13.047 1 94 138 TRP B CA 1
ATOM 2679 C C . TRP B 1 138 ? 15.297 -1.324 14.391 1 94 138 TRP B C 1
ATOM 2681 O O . TRP B 1 138 ? 14.453 -2.203 14.578 1 94 138 TRP B O 1
ATOM 2691 N N . GLU B 1 139 ? 15.594 -0.416 15.297 1 93.12 139 GLU B N 1
ATOM 2692 C CA . GLU B 1 139 ? 14.914 -0.411 16.594 1 93.12 139 GLU B CA 1
ATOM 2693 C C . GLU B 1 139 ? 13.422 -0.136 16.438 1 93.12 139 GLU B C 1
ATOM 2695 O O . GLU B 1 139 ? 12.602 -0.762 17.109 1 93.12 139 GLU B O 1
ATOM 2700 N N . ARG B 1 140 ? 13.164 0.732 15.602 1 92.88 140 ARG B N 1
ATOM 2701 C CA . ARG B 1 140 ? 11.758 1.031 15.344 1 92.88 140 ARG B CA 1
ATOM 2702 C C . ARG B 1 140 ? 11.039 -0.174 14.742 1 92.88 140 ARG B C 1
ATOM 2704 O O . ARG B 1 140 ? 9.914 -0.497 15.141 1 92.88 140 ARG B O 1
ATOM 2711 N N . MET B 1 141 ? 11.633 -0.821 13.789 1 94.12 141 MET B N 1
ATOM 2712 C CA . MET B 1 141 ? 11.039 -1.992 13.148 1 94.12 141 MET B CA 1
ATOM 2713 C C . MET B 1 141 ? 10.875 -3.131 14.156 1 94.12 141 MET B C 1
ATOM 2715 O O . MET B 1 141 ? 9.859 -3.826 14.148 1 94.12 141 MET B O 1
ATOM 2719 N N . ARG B 1 142 ? 11.812 -3.225 15.008 1 94 142 ARG B N 1
ATOM 2720 C CA . ARG B 1 142 ? 11.703 -4.238 16.047 1 94 142 ARG B CA 1
ATOM 2721 C C . ARG B 1 142 ? 10.531 -3.939 16.984 1 94 142 ARG B C 1
ATOM 2723 O O . ARG B 1 142 ? 9.758 -4.84 17.328 1 94 142 ARG B O 1
ATOM 2730 N N . ALA B 1 143 ? 10.383 -2.729 17.281 1 93.25 143 ALA B N 1
ATOM 2731 C CA . ALA B 1 143 ? 9.383 -2.311 18.266 1 93.25 143 ALA B CA 1
ATOM 2732 C C . ALA B 1 143 ? 7.969 -2.52 17.719 1 93.25 143 ALA B C 1
ATOM 2734 O O . ALA B 1 143 ? 7.023 -2.697 18.484 1 93.25 143 ALA B O 1
ATOM 2735 N N . ASN B 1 144 ? 7.863 -2.57 16.422 1 93.81 144 ASN B N 1
ATOM 2736 C CA . ASN B 1 144 ? 6.523 -2.725 15.875 1 93.81 144 ASN B CA 1
ATOM 2737 C C . ASN B 1 144 ? 6.379 -4.031 15.102 1 93.81 144 ASN B C 1
ATOM 2739 O O . ASN B 1 144 ? 5.578 -4.121 14.172 1 93.81 144 ASN B O 1
ATOM 2743 N N . ASP B 1 145 ? 7.293 -4.98 15.43 1 94.62 145 ASP B N 1
ATOM 2744 C CA . ASP B 1 145 ? 7.234 -6.332 14.875 1 94.62 145 ASP B CA 1
ATOM 2745 C C . ASP B 1 145 ? 7.414 -6.312 13.359 1 94.62 145 ASP B C 1
ATOM 2747 O O . ASP B 1 145 ? 6.73 -7.043 12.641 1 94.62 145 ASP B O 1
ATOM 2751 N N . SER B 1 146 ? 8.227 -5.477 12.852 1 95.56 146 SER B N 1
ATOM 2752 C CA . SER B 1 146 ? 8.562 -5.363 11.438 1 95.56 146 SER B CA 1
ATOM 2753 C C . SER B 1 146 ? 7.312 -5.203 10.578 1 95.56 146 SER B C 1
ATOM 2755 O O . SER B 1 146 ? 7.176 -5.859 9.547 1 95.56 146 SER B O 1
ATOM 2757 N N . GLN B 1 147 ? 6.469 -4.328 11.008 1 95.19 147 GLN B N 1
ATOM 2758 C CA . GLN B 1 147 ? 5.176 -4.137 10.359 1 95.19 147 GLN B CA 1
ATOM 2759 C C . GLN B 1 147 ? 5.344 -3.789 8.883 1 95.19 147 GLN B C 1
ATOM 2761 O O . GLN B 1 147 ? 4.562 -4.234 8.047 1 95.19 147 GLN B O 1
ATOM 2766 N N . ALA B 1 148 ? 6.352 -3.008 8.508 1 94.88 148 ALA B N 1
ATOM 2767 C CA . ALA B 1 148 ? 6.586 -2.615 7.117 1 94.88 148 ALA B CA 1
ATOM 2768 C C . ALA B 1 148 ? 6.848 -3.834 6.238 1 94.88 148 ALA B C 1
ATOM 2770 O O . ALA B 1 148 ? 6.379 -3.898 5.098 1 94.88 148 ALA B O 1
ATOM 2771 N N . CYS B 1 149 ? 7.566 -4.828 6.773 1 96.62 149 CYS B N 1
ATOM 2772 C CA . CYS B 1 149 ? 7.824 -6.07 6.051 1 96.62 149 CYS B CA 1
ATOM 2773 C C . CYS B 1 149 ? 6.547 -6.883 5.895 1 96.62 149 CYS B C 1
ATOM 2775 O O . CYS B 1 149 ? 6.254 -7.395 4.812 1 96.62 149 CYS B O 1
ATOM 2777 N N . ARG B 1 150 ? 5.793 -6.898 6.922 1 95.31 150 ARG B N 1
ATOM 2778 C CA . ARG B 1 150 ? 4.629 -7.773 7.027 1 95.31 150 ARG B CA 1
ATOM 2779 C C . ARG B 1 150 ? 3.465 -7.238 6.203 1 95.31 150 ARG B C 1
ATOM 2781 O O . ARG B 1 150 ? 2.465 -7.934 6.008 1 95.31 150 ARG B O 1
ATOM 2788 N N . ASN B 1 151 ? 3.641 -6.012 5.734 1 94.25 151 ASN B N 1
ATOM 2789 C CA . ASN B 1 151 ? 2.641 -5.5 4.801 1 94.25 151 ASN B CA 1
ATOM 2790 C C . ASN B 1 151 ? 2.625 -6.305 3.504 1 94.25 151 ASN B C 1
ATOM 2792 O O . ASN B 1 151 ? 1.604 -6.359 2.816 1 94.25 151 ASN B O 1
ATOM 2796 N N . CYS B 1 152 ? 3.76 -6.879 3.189 1 96.44 152 CYS B N 1
ATOM 2797 C CA . CYS B 1 152 ? 3.875 -7.613 1.936 1 96.44 152 CYS B CA 1
ATOM 2798 C C . CYS B 1 152 ? 4.18 -9.086 2.191 1 96.44 152 CYS B C 1
ATOM 2800 O O . CYS B 1 152 ? 3.582 -9.961 1.566 1 96.44 152 CYS B O 1
ATOM 2802 N N . HIS B 1 153 ? 5.086 -9.336 3.133 1 96.69 153 HIS B N 1
ATOM 2803 C CA . HIS B 1 153 ? 5.57 -10.688 3.361 1 96.69 153 HIS B CA 1
ATOM 2804 C C . HIS B 1 153 ? 4.828 -11.352 4.516 1 96.69 153 HIS B C 1
ATOM 2806 O O . HIS B 1 153 ? 4.762 -10.797 5.617 1 96.69 153 HIS B O 1
ATOM 2812 N N . HIS B 1 154 ? 4.402 -12.516 4.223 1 95.25 154 HIS B N 1
ATOM 2813 C CA . HIS B 1 154 ? 3.742 -13.336 5.23 1 95.25 154 HIS B CA 1
ATOM 2814 C C . HIS B 1 154 ? 4.434 -14.688 5.379 1 95.25 154 HIS B C 1
ATOM 2816 O O . HIS B 1 154 ? 4.664 -15.383 4.391 1 95.25 154 HIS B O 1
ATOM 2822 N N . VAL B 1 155 ? 4.703 -14.984 6.621 1 93.19 155 VAL B N 1
ATOM 2823 C CA . VAL B 1 155 ? 5.48 -16.188 6.891 1 93.19 155 VAL B CA 1
ATOM 2824 C C . VAL B 1 155 ? 4.742 -17.406 6.359 1 93.19 155 VAL B C 1
ATOM 2826 O O . VAL B 1 155 ? 5.363 -18.359 5.859 1 93.19 155 VAL B O 1
ATOM 2829 N N . ASP B 1 156 ? 3.457 -17.406 6.453 1 92.56 156 ASP B N 1
ATOM 2830 C CA . ASP B 1 156 ? 2.672 -18.562 6.031 1 92.56 156 ASP B CA 1
ATOM 2831 C C . ASP B 1 156 ? 2.457 -18.547 4.52 1 92.56 156 ASP B C 1
ATOM 2833 O O . ASP B 1 156 ? 1.812 -19.453 3.975 1 92.56 156 ASP B O 1
ATOM 2837 N N . SER B 1 157 ? 3.051 -17.578 3.861 1 94.81 157 SER B N 1
ATOM 2838 C CA . SER B 1 157 ? 2.85 -17.469 2.42 1 94.81 157 SER B CA 1
ATOM 2839 C C . SER B 1 157 ? 4.074 -17.953 1.651 1 94.81 157 SER B C 1
ATOM 2841 O O . SER B 1 157 ? 4.02 -18.125 0.432 1 94.81 157 SER B O 1
ATOM 2843 N N . PHE B 1 158 ? 5.168 -18.172 2.41 1 95.44 158 PHE B N 1
ATOM 2844 C CA . PHE B 1 158 ? 6.379 -18.594 1.723 1 95.44 158 PHE B CA 1
ATOM 2845 C C . PHE B 1 158 ? 6.223 -20.016 1.164 1 95.44 158 PHE B C 1
ATOM 2847 O O . PHE B 1 158 ? 5.758 -20.906 1.864 1 95.44 158 PHE B O 1
ATOM 2854 N N . SER B 1 159 ? 6.582 -20.141 -0.064 1 94.25 159 SER B N 1
ATOM 2855 C CA . SER B 1 159 ? 6.656 -21.453 -0.677 1 94.25 159 SER B CA 1
ATOM 2856 C C . SER B 1 159 ? 8.016 -21.688 -1.334 1 94.25 159 SER B C 1
ATOM 2858 O O . SER B 1 159 ? 8.703 -20.734 -1.694 1 94.25 159 SER B O 1
ATOM 2860 N N . GLY B 1 160 ? 8.422 -22.938 -1.297 1 93.31 160 GLY B N 1
ATOM 2861 C CA . GLY B 1 160 ? 9.641 -23.297 -1.992 1 93.31 160 GLY B CA 1
ATOM 2862 C C . GLY B 1 160 ? 10.898 -22.797 -1.301 1 93.31 160 GLY B C 1
ATOM 2863 O O . GLY B 1 160 ? 11.914 -22.547 -1.954 1 93.31 160 GLY B O 1
ATOM 2864 N N . GLN B 1 161 ? 10.812 -22.562 -0.046 1 91.75 161 GLN B N 1
ATOM 2865 C CA . GLN B 1 161 ? 11.984 -22.109 0.701 1 91.75 161 GLN B CA 1
ATOM 2866 C C . GLN B 1 161 ? 12.992 -23.25 0.886 1 91.75 161 GLN B C 1
ATOM 2868 O O . GLN B 1 161 ? 12.617 -24.422 0.871 1 91.75 161 GLN B O 1
ATOM 2873 N N . SER B 1 162 ? 14.227 -22.781 1.023 1 93.94 162 SER B N 1
ATOM 2874 C CA . SER B 1 162 ? 15.203 -23.781 1.456 1 93.94 162 SER B CA 1
ATOM 2875 C C . SER B 1 162 ? 14.867 -24.312 2.84 1 93.94 162 SER B C 1
ATOM 2877 O O . SER B 1 162 ? 14.148 -23.672 3.605 1 93.94 162 SER B O 1
ATOM 2879 N N . ALA B 1 163 ? 15.406 -25.484 3.148 1 94.5 163 ALA B N 1
ATOM 2880 C CA . ALA B 1 163 ? 15.188 -26.078 4.457 1 94.5 163 ALA B CA 1
ATOM 2881 C C . ALA B 1 163 ? 15.664 -25.156 5.578 1 94.5 163 ALA B C 1
ATOM 2883 O O . ALA B 1 163 ? 15.008 -25.031 6.609 1 94.5 163 ALA B O 1
ATOM 2884 N N . ARG B 1 164 ? 16.75 -24.578 5.352 1 93.62 164 ARG B N 1
ATOM 2885 C CA . ARG B 1 164 ? 17.297 -23.672 6.355 1 93.62 164 ARG B CA 1
ATOM 2886 C C . ARG B 1 164 ? 16.375 -22.484 6.578 1 93.62 164 ARG B C 1
ATOM 2888 O O . ARG B 1 164 ? 16.078 -22.125 7.719 1 93.62 164 ARG B O 1
ATOM 2895 N N . ALA B 1 165 ? 15.969 -21.844 5.508 1 93.38 165 ALA B N 1
ATOM 2896 C CA . ALA B 1 165 ? 15.078 -20.703 5.609 1 93.38 165 ALA B CA 1
ATOM 2897 C C . ALA B 1 165 ? 13.781 -21.078 6.316 1 93.38 165 ALA B C 1
ATOM 2899 O O . ALA B 1 165 ? 13.297 -20.328 7.168 1 93.38 165 ALA B O 1
ATOM 2900 N N . GLU B 1 166 ? 13.297 -22.219 5.992 1 93.81 166 GLU B N 1
ATOM 2901 C CA . GLU B 1 166 ? 12.062 -22.688 6.617 1 93.81 166 GLU B CA 1
ATOM 2902 C C . GLU B 1 166 ? 12.234 -22.859 8.125 1 93.81 166 GLU B C 1
ATOM 2904 O O . GLU B 1 166 ? 11.375 -22.453 8.906 1 93.81 166 GLU B O 1
ATOM 2909 N N . ARG B 1 167 ? 13.289 -23.453 8.477 1 92.56 167 ARG B N 1
ATOM 2910 C CA . ARG B 1 167 ? 13.578 -23.656 9.891 1 92.56 167 ARG B CA 1
ATOM 2911 C C . ARG B 1 167 ? 13.688 -22.328 10.633 1 92.56 167 ARG B C 1
ATOM 2913 O O . ARG B 1 167 ? 13.133 -22.172 11.727 1 92.56 167 ARG B O 1
ATOM 2920 N N . MET B 1 168 ? 14.336 -21.406 10.016 1 91.81 168 MET B N 1
ATOM 2921 C CA . MET B 1 168 ? 14.531 -20.109 10.656 1 91.81 168 MET B CA 1
ATOM 2922 C C . MET B 1 168 ? 13.203 -19.359 10.805 1 91.81 168 MET B C 1
ATOM 2924 O O . MET B 1 168 ? 12.938 -18.766 11.852 1 91.81 168 MET B O 1
ATOM 2928 N N . HIS B 1 169 ? 12.383 -19.375 9.781 1 93.81 169 HIS B N 1
ATOM 2929 C CA . HIS B 1 169 ? 11.094 -18.703 9.844 1 93.81 169 HIS B CA 1
ATOM 2930 C C . HIS B 1 169 ? 10.164 -19.359 10.852 1 93.81 169 HIS B C 1
ATOM 2932 O O . HIS B 1 169 ? 9.383 -18.688 11.523 1 93.81 169 HIS B O 1
ATOM 2938 N N . ARG B 1 170 ? 10.258 -20.641 11.023 1 91.19 170 ARG B N 1
ATOM 2939 C CA . ARG B 1 170 ? 9.453 -21.344 12.016 1 91.19 170 ARG B CA 1
ATOM 2940 C C . ARG B 1 170 ? 9.859 -20.953 13.438 1 91.19 170 ARG B C 1
ATOM 2942 O O . ARG B 1 170 ? 9.016 -20.875 14.328 1 91.19 170 ARG B O 1
ATOM 2949 N N . ARG B 1 171 ? 11.078 -20.688 13.578 1 90.94 171 ARG B N 1
ATOM 2950 C CA . ARG B 1 171 ? 11.594 -20.328 14.891 1 90.94 171 ARG B CA 1
ATOM 2951 C C . ARG B 1 171 ? 10.977 -19.016 15.375 1 90.94 171 ARG B C 1
ATOM 2953 O O . ARG B 1 171 ? 10.906 -18.766 16.578 1 90.94 171 ARG B O 1
ATOM 2960 N N . MET B 1 172 ? 10.531 -18.156 14.422 1 91.06 172 MET B N 1
ATOM 2961 C CA . MET B 1 172 ? 9.945 -16.859 14.781 1 91.06 172 MET B CA 1
ATOM 2962 C C . MET B 1 172 ? 8.672 -17.062 15.594 1 91.06 172 MET B C 1
ATOM 2964 O O . MET B 1 172 ? 8.242 -16.156 16.312 1 91.06 172 MET B O 1
ATOM 2968 N N . GLU B 1 173 ? 8.07 -18.25 15.453 1 88.44 173 GLU B N 1
ATOM 2969 C CA . GLU B 1 173 ? 6.832 -18.547 16.172 1 88.44 173 GLU B CA 1
ATOM 2970 C C . GLU B 1 173 ? 7.098 -18.766 17.656 1 88.44 173 GLU B C 1
ATOM 2972 O O . GLU B 1 173 ? 6.199 -18.609 18.484 1 88.44 173 GLU B O 1
ATOM 2977 N N . THR B 1 174 ? 8.305 -19.141 17.984 1 91.44 174 THR B N 1
ATOM 2978 C CA . THR B 1 174 ? 8.594 -19.531 19.359 1 91.44 174 THR B CA 1
ATOM 2979 C C . THR B 1 174 ? 9.57 -18.547 20 1 91.44 174 THR B C 1
ATOM 2981 O O . THR B 1 174 ? 9.945 -18.703 21.172 1 91.44 174 THR B O 1
ATOM 2984 N N . THR B 1 175 ? 9.984 -17.641 19.219 1 90.25 175 THR B N 1
ATOM 2985 C CA . THR B 1 175 ? 10.891 -16.609 19.734 1 90.25 175 THR B CA 1
ATOM 2986 C C . THR B 1 175 ? 10.273 -15.219 19.578 1 90.25 175 THR B C 1
ATOM 2988 O O . THR B 1 175 ? 9.203 -15.078 18.969 1 90.25 175 THR B O 1
ATOM 2991 N N . ASP B 1 176 ? 10.953 -14.273 20.141 1 90.44 176 ASP B N 1
ATOM 2992 C CA . ASP B 1 176 ? 10.477 -12.898 20.047 1 90.44 176 ASP B CA 1
ATOM 2993 C C . ASP B 1 176 ? 11.141 -12.164 18.891 1 90.44 176 ASP B C 1
ATOM 2995 O O . ASP B 1 176 ? 11.078 -10.93 18.812 1 90.44 176 ASP B O 1
ATOM 2999 N N . ASN B 1 177 ? 11.711 -12.922 18.031 1 92.31 177 ASN B N 1
ATOM 3000 C CA . ASN B 1 177 ? 12.367 -12.305 16.891 1 92.31 177 ASN B CA 1
ATOM 3001 C C . ASN B 1 177 ? 11.352 -11.82 15.852 1 92.31 177 ASN B C 1
ATOM 3003 O O . ASN B 1 177 ? 10.297 -12.445 15.672 1 92.31 177 ASN B O 1
ATOM 3007 N N . THR B 1 178 ? 11.742 -10.742 15.242 1 94.81 178 THR B N 1
ATOM 3008 C CA . THR B 1 178 ? 10.969 -10.234 14.109 1 94.81 178 THR B CA 1
ATOM 3009 C C . THR B 1 178 ? 11.828 -10.188 12.844 1 94.81 178 THR B C 1
ATOM 3011 O O . THR B 1 178 ? 13.031 -10.461 12.898 1 94.81 178 THR B O 1
ATOM 3014 N N . CYS B 1 179 ? 11.312 -9.812 11.719 1 95.69 179 CYS B N 1
ATOM 3015 C CA . CYS B 1 179 ? 11.953 -9.93 10.414 1 95.69 179 CYS B CA 1
ATOM 3016 C C . CYS B 1 179 ? 13.297 -9.211 10.398 1 95.69 179 CYS B C 1
ATOM 3018 O O . CYS B 1 179 ? 14.305 -9.773 9.953 1 95.69 179 CYS B O 1
ATOM 3020 N N . ILE B 1 180 ? 13.383 -8.008 10.961 1 95 180 ILE B N 1
ATOM 3021 C CA . ILE B 1 180 ? 14.539 -7.129 10.828 1 95 180 ILE B CA 1
ATOM 3022 C C . ILE B 1 180 ? 15.695 -7.672 11.664 1 95 180 ILE B C 1
ATOM 3024 O O . ILE B 1 180 ? 16.844 -7.27 11.477 1 95 180 ILE B O 1
ATOM 3028 N N . ASP B 1 181 ? 15.367 -8.555 12.562 1 93.69 181 ASP B N 1
ATOM 3029 C CA . ASP B 1 181 ? 16.406 -9.133 13.406 1 93.69 181 ASP B CA 1
ATOM 3030 C C . ASP B 1 181 ? 17.391 -9.945 12.562 1 93.69 181 ASP B C 1
ATOM 3032 O O . ASP B 1 181 ? 18.594 -9.977 12.867 1 93.69 181 ASP B O 1
ATOM 3036 N N . CYS B 1 182 ? 16.906 -10.523 11.516 1 92.56 182 CYS B N 1
ATOM 3037 C CA . CYS B 1 182 ? 17.766 -11.367 10.688 1 92.56 182 CYS B CA 1
ATOM 3038 C C . CYS B 1 182 ? 17.938 -10.773 9.297 1 92.56 182 CYS B C 1
ATOM 3040 O O . CYS B 1 182 ? 18.844 -11.156 8.562 1 92.56 182 CYS B O 1
ATOM 3042 N N . HIS B 1 183 ? 17.125 -9.891 8.93 1 93.56 183 HIS B N 1
ATOM 3043 C CA . HIS B 1 183 ? 17.141 -9.352 7.57 1 93.56 183 HIS B CA 1
ATOM 3044 C C . HIS B 1 183 ? 17.562 -7.883 7.566 1 93.56 183 HIS B C 1
ATOM 3046 O O . HIS B 1 183 ? 16.906 -7.047 6.941 1 93.56 183 HIS B O 1
ATOM 3052 N N . GLU B 1 184 ? 18.656 -7.59 8.203 1 92.06 184 GLU B N 1
ATOM 3053 C CA . GLU B 1 184 ? 19.234 -6.25 8.109 1 92.06 184 GLU B CA 1
ATOM 3054 C C . GLU B 1 184 ? 19.938 -6.047 6.773 1 92.06 184 GLU B C 1
ATOM 3056 O O . GLU B 1 184 ? 20.469 -7 6.195 1 92.06 184 GLU B O 1
ATOM 3061 N N . GLY B 1 185 ? 19.891 -4.863 6.234 1 88.88 185 GLY B N 1
ATOM 3062 C CA . GLY B 1 185 ? 20.641 -4.547 5.031 1 88.88 185 GLY B CA 1
ATOM 3063 C C . GLY B 1 185 ? 20 -5.102 3.768 1 88.88 185 GLY B C 1
ATOM 3064 O O . GLY B 1 185 ? 20.703 -5.531 2.852 1 88.88 185 GLY B O 1
ATOM 3065 N N . VAL B 1 186 ? 18.672 -5.086 3.758 1 90.5 186 VAL B N 1
ATOM 3066 C CA . VAL B 1 186 ? 17.984 -5.688 2.623 1 90.5 186 VAL B CA 1
ATOM 3067 C C . VAL B 1 186 ? 17.984 -4.719 1.443 1 90.5 186 VAL B C 1
ATOM 3069 O O . VAL B 1 186 ? 18.109 -5.137 0.29 1 90.5 186 VAL B O 1
ATOM 3072 N N . ALA B 1 187 ? 17.828 -3.434 1.76 1 94.38 187 ALA B N 1
ATOM 3073 C CA . ALA B 1 187 ? 17.719 -2.475 0.662 1 94.38 187 ALA B CA 1
ATOM 3074 C C . ALA B 1 187 ? 18.891 -1.491 0.677 1 94.38 187 ALA B C 1
ATOM 3076 O O . ALA B 1 187 ? 19.109 -0.765 -0.296 1 94.38 187 ALA B O 1
ATOM 3077 N N . HIS B 1 188 ? 19.562 -1.422 1.745 1 94.69 188 HIS B N 1
ATOM 3078 C CA . HIS B 1 188 ? 20.688 -0.521 1.909 1 94.69 188 HIS B CA 1
ATOM 3079 C C . HIS B 1 188 ? 21.938 -1.276 2.375 1 94.69 188 HIS B C 1
ATOM 3081 O O . HIS B 1 188 ? 21.828 -2.32 3.021 1 94.69 188 HIS B O 1
ATOM 3087 N N . LEU B 1 189 ? 23.094 -0.652 2.062 1 91.81 189 LEU B N 1
ATOM 3088 C CA . LEU B 1 189 ? 24.328 -1.231 2.559 1 91.81 189 LEU B CA 1
ATOM 3089 C C . LEU B 1 189 ? 24.359 -1.216 4.082 1 91.81 189 LEU B C 1
ATOM 3091 O O . LEU B 1 189 ? 24 -0.216 4.707 1 91.81 189 LEU B O 1
ATOM 3095 N N . HIS B 1 190 ? 24.766 -2.355 4.676 1 90.62 190 HIS B N 1
ATOM 3096 C CA . HIS B 1 190 ? 24.922 -2.436 6.125 1 90.62 190 HIS B CA 1
ATOM 3097 C C . HIS B 1 190 ? 26.094 -1.575 6.602 1 90.62 190 HIS B C 1
ATOM 3099 O O . HIS B 1 190 ? 27.172 -1.61 6.012 1 90.62 190 HIS B O 1
ATOM 3105 N N . PRO B 1 191 ? 25.75 -0.821 7.574 1 88.75 191 PRO B N 1
ATOM 3106 C CA . PRO B 1 191 ? 26.859 0.02 8.055 1 88.75 191 PRO B CA 1
ATOM 3107 C C . PRO B 1 191 ? 28.031 -0.796 8.578 1 88.75 191 PRO B C 1
ATOM 3109 O O . PRO B 1 191 ? 27.844 -1.853 9.188 1 88.75 191 PRO B O 1
ATOM 3112 N N . ALA B 1 192 ? 29.203 -0.354 8.297 1 78.19 192 ALA B N 1
ATOM 3113 C CA . ALA B 1 192 ? 30.438 -1.053 8.68 1 78.19 192 ALA B CA 1
ATOM 3114 C C . ALA B 1 192 ? 30.531 -1.208 10.188 1 78.19 192 ALA B C 1
ATOM 3116 O O . ALA B 1 192 ? 31.031 -2.221 10.688 1 78.19 192 ALA B O 1
ATOM 3117 N N . ASP B 1 193 ? 30.078 -0.329 10.867 1 70.12 193 ASP B N 1
ATOM 3118 C CA . ASP B 1 193 ? 30.281 -0.286 12.312 1 70.12 193 ASP B CA 1
ATOM 3119 C C . ASP B 1 193 ? 29.094 -0.891 13.047 1 70.12 193 ASP B C 1
ATOM 3121 O O . ASP B 1 193 ? 29.094 -0.958 14.281 1 70.12 193 ASP B O 1
ATOM 3125 N N . ALA B 1 194 ? 28.109 -1.354 12.273 1 70.06 194 ALA B N 1
ATOM 3126 C CA . ALA B 1 194 ? 26.938 -1.876 12.969 1 70.06 194 ALA B CA 1
ATOM 3127 C C . ALA B 1 194 ? 27.016 -3.393 13.109 1 70.06 194 ALA B C 1
ATOM 3129 O O . ALA B 1 194 ? 27.344 -4.094 12.156 1 70.06 194 ALA B O 1
ATOM 3130 N N . ALA B 1 195 ? 26.922 -3.846 14.406 1 66.19 195 ALA B N 1
ATOM 3131 C CA . ALA B 1 195 ? 26.891 -5.285 14.641 1 66.19 195 ALA B CA 1
ATOM 3132 C C . ALA B 1 195 ? 25.609 -5.91 14.117 1 66.19 195 ALA B C 1
ATOM 3134 O O . ALA B 1 195 ? 24.531 -5.297 14.195 1 66.19 195 ALA B O 1
ATOM 3135 N N . ARG B 1 196 ? 25.734 -6.906 13.258 1 65.31 196 ARG B N 1
ATOM 3136 C CA . ARG B 1 196 ? 24.547 -7.648 12.867 1 65.31 196 ARG B CA 1
ATOM 3137 C C . ARG B 1 196 ? 24.016 -8.484 14.031 1 65.31 196 ARG B C 1
ATOM 3139 O O . ARG B 1 196 ? 24.781 -9.211 14.672 1 65.31 196 ARG B O 1
ATOM 3146 N N . LYS B 1 197 ? 22.859 -8.109 14.492 1 58.09 197 LYS B N 1
ATOM 3147 C CA . LYS B 1 197 ? 22.312 -8.859 15.617 1 58.09 197 LYS B CA 1
ATOM 3148 C C . LYS B 1 197 ? 22.328 -10.359 15.336 1 58.09 197 LYS B C 1
ATOM 3150 O O . LYS B 1 197 ? 22.672 -11.148 16.219 1 58.09 197 LYS B O 1
ATOM 3155 N N . TYR B 1 198 ? 21.688 -10.883 14.289 1 55.25 198 TYR B N 1
ATOM 3156 C CA . TYR B 1 198 ? 21.609 -12.328 14.109 1 55.25 198 TYR B CA 1
ATOM 3157 C C . TYR B 1 198 ? 22.656 -12.805 13.102 1 55.25 198 TYR B C 1
ATOM 3159 O O . TYR B 1 198 ? 22.578 -13.938 12.617 1 55.25 198 TYR B O 1
ATOM 3167 N N . ALA B 1 199 ? 23.625 -12.055 12.719 1 48.75 199 ALA B N 1
ATOM 3168 C CA . ALA B 1 199 ? 24.672 -12.711 11.93 1 48.75 199 ALA B CA 1
ATOM 3169 C C . ALA B 1 199 ? 25.219 -13.938 12.648 1 48.75 199 ALA B C 1
ATOM 3171 O O . ALA B 1 199 ? 25.75 -14.859 12.016 1 48.75 199 ALA B O 1
ATOM 3172 N N . ALA B 1 200 ? 25.391 -13.844 13.891 1 39.72 200 ALA B N 1
ATOM 3173 C CA . ALA B 1 200 ? 26.359 -14.703 14.57 1 39.72 200 ALA B CA 1
ATOM 3174 C C . ALA B 1 200 ? 25.922 -16.156 14.531 1 39.72 200 ALA B C 1
ATOM 3176 O O . ALA B 1 200 ? 26.75 -17.078 14.633 1 39.72 200 ALA B O 1
ATOM 3177 N N . ASP B 1 201 ? 24.625 -16.422 14.867 1 37.88 201 ASP B N 1
ATOM 3178 C CA . ASP B 1 201 ? 24.531 -17.828 15.234 1 37.88 201 ASP B CA 1
ATOM 3179 C C . ASP B 1 201 ? 24.5 -18.719 13.992 1 37.88 201 ASP B C 1
ATOM 3181 O O . ASP B 1 201 ? 24.125 -19.891 14.062 1 37.88 201 ASP B O 1
ATOM 3185 N N . ASP B 1 202 ? 24.75 -18.297 12.75 1 33.41 202 ASP B N 1
ATOM 3186 C CA . ASP B 1 202 ? 24.984 -19.469 11.914 1 33.41 202 ASP B CA 1
ATOM 3187 C C . ASP B 1 202 ? 26.359 -20.078 12.172 1 33.41 202 ASP B C 1
ATOM 3189 O O . ASP B 1 202 ? 27.344 -19.344 12.32 1 33.41 202 ASP B O 1
#

Secondary structure (DSSP, 8-state):
------------TT----HHHHHHHHHHHHHHHHHHHHHHHHHHHHHHHTTSHHIIIIIIS--TTTTHHHHHTSTTTSBTT-B---HHHHHS-SSTTHHHHHHHHHHHHHHIIIIIS-TTSSHHHHHHHHHHHHHHHHHHHHHTTTHHHHTTB-GGGB-S--HHHHHHHHHTTTSS--HHHH-TTSSSPPPTT---SSSTT-/------------TT----HHHHHHHHHHHHHHHHHHHHHHHHHHHHHHHTTSHHIIIIIIS--TTTTHHHHHTSTTTSBTT-B---HHHHHS-SSTTHHHHHHHHHHHHHHIIIIIS-SSSSHHHHHHHHHHHHHHHHHHHHHTTTHHHHTTB-GGGB-S--HHHHHHHHHTTTSS--HHHH-TTSSSPPPTT---SSSTT-

Solvent-accessible surface area (backbone atoms only — not comparable to full-atom values): 22364 Å² total; per-residue (Å²): 136,84,81,69,78,75,72,77,73,73,73,58,85,69,59,66,70,56,73,65,46,60,55,41,47,56,51,49,47,51,49,49,48,52,54,50,49,49,50,42,45,50,48,49,39,50,52,52,57,64,42,32,52,64,32,48,29,61,69,68,32,65,24,64,80,64,52,45,53,39,32,63,71,17,61,40,32,36,26,70,79,5,45,42,58,54,57,35,50,62,77,26,48,89,47,66,62,53,22,58,52,47,49,50,54,49,46,53,53,48,47,42,33,39,73,69,69,43,52,45,46,40,70,70,42,28,61,76,40,40,44,62,52,50,51,52,53,51,50,51,34,56,75,55,57,22,48,38,56,52,68,37,38,36,84,91,13,49,32,89,62,52,71,66,57,48,53,54,60,56,46,39,78,79,44,89,60,39,61,59,51,71,52,65,53,64,46,42,81,64,45,89,84,48,80,61,82,50,64,65,83,111,135,83,80,69,78,77,72,75,73,72,72,56,87,70,58,68,68,54,72,65,46,59,54,43,47,55,51,48,48,51,50,51,48,51,53,49,50,50,49,42,44,51,50,49,40,49,53,52,56,64,43,31,52,64,33,47,29,61,70,68,33,64,24,63,80,64,52,45,53,38,33,62,72,16,60,42,34,35,26,70,77,5,42,43,58,53,58,36,51,62,77,27,48,88,50,65,62,52,24,58,52,46,49,50,54,48,47,53,53,49,47,41,34,40,71,69,68,44,52,46,47,42,69,69,42,29,60,74,41,38,46,63,54,49,50,52,53,51,51,51,34,57,74,54,58,20,49,37,55,53,68,38,36,36,83,89,13,50,33,90,62,53,72,65,57,48,53,55,58,55,46,39,78,79,44,92,59,40,62,57,52,70,51,66,53,63,47,43,82,65,44,88,83,48,79,64,80,49,65,64,81,112

Sequence (404 aa):
MSDQPKNPERRGLWGWPRTRWLLGIPIGGILAFIVGAAAMVGSSVAIEATSSDAFCATACHSHEEFVYPEWKESIHYSNPSGVRAGCADCHIPQHYPDKLIVKTTSGIRDSYHEFVLRSISTRERFEDRRGEMAERVWERMRANDSQACRNCHHVDSFSGQSARAERMHRRMETTDNTCIDCHEGVAHLHPADAARKYAADDMSDQPKNPERRGLWGWPRTRWLLGIPIGGILAFIVGAAAMVGSSVAIEATSSDAFCATACHSHEEFVYPEWKESIHYSNPSGVRAGCADCHIPQHYPDKLIVKTTSGIRDSYHEFVLRSISTRERFEDRRGEMAERVWERMRANDSQACRNCHHVDSFSGQSARAERMHRRMETTDNTCIDCHEGVAHLHPADAARKYAADD

pLDDT: mean 85.89, std 17.6, range [33.41, 97.69]

Radius of gyration: 28.91 Å; Cα contacts (8 Å, |Δi|>4): 374; chains: 2; bounding box: 80×98×79 Å

InterPro domains:
  IPR005126 NapC/NirT cytochrome c, N-terminal [PF03264] (30-191)
  IPR024717 Denitrification system component NapC/NirT/NrfH [PIRSF000013] (14-192)
  IPR036280 Multiheme cytochrome superfamily [SSF48695] (17-188)
  IPR038266 NapC/NirT cytochrome c superfamily [G3DSA:1.10.3820.10] (19-202)
  IPR051174 Cytochrome c-type Electron Transfer [PTHR30333] (17-154)

Nearest PDB structures (foldseek):
  2vr0-assembly1_F  TM=6.630E-01  e=5.681E-03  Nitratidesulfovibrio vulgaris str. Hildenborough
  2vr0-assembly1_F  TM=6.633E-01  e=5.697E-03  Nitratidesulfovibrio vulgaris str. Hildenborough

Foldseek 3Di:
DDPDPDDPPPPPPPPPPPPCVVVVVVVVVVVVVVVVVVVVVVVVVVLVVCLDQCNVPPVQAVNVPPQVVLQCPFCQCDPDVRHHDGDCLQQAAPDPPRRVVSCVVVSVVSNCCVPPVVQCRDPVSVLVCVQVVLVVSLVVCLVVQNNSCVVPDDLVPDDPDDPVVVVVSVVVVVDSDGDCLQCPQRRHHDRPPHDRNPPPPD/DDPDPPDPPPPPPPPPPPPCVVVVVVVVVVVVVVVVVVVVVVVVVVLVVCLDQCNVPPVQAVNVPPQVVLQCPFCQCDPDVRHHDGDCLQQAAPDPPRRVVSCVVVSVVSNCCVPPVVQCRDPVSVLVCVQVVLVVSLVVCLVVQNNSCVVPDDLVPDDPDDPVVVVVSVVVVVDSDGDCLQCPQRRHHDRPPHDRNPPPPD

Organism: NCBI:txid713585